Protein AF-A0A7S3YY48-F1 (afdb_monomer)

Structure (mmCIF, N/CA/C/O backbone):
data_AF-A0A7S3YY48-F1
#
_entry.id   AF-A0A7S3YY48-F1
#
loop_
_atom_site.group_PDB
_atom_site.id
_atom_site.type_symbol
_atom_site.label_atom_id
_atom_site.label_alt_id
_atom_site.label_comp_id
_atom_site.label_asym_id
_atom_site.label_entity_id
_atom_site.label_seq_id
_atom_site.pdbx_PDB_ins_code
_atom_site.Cartn_x
_atom_site.Cartn_y
_atom_site.Cartn_z
_atom_site.occupancy
_atom_site.B_iso_or_equiv
_atom_site.auth_seq_id
_atom_site.auth_comp_id
_atom_site.auth_asym_id
_atom_site.auth_atom_id
_atom_site.pdbx_PDB_model_num
ATOM 1 N N . PHE A 1 1 ? 18.423 -15.029 10.989 1.00 53.41 1 PHE A N 1
ATOM 2 C CA . PHE A 1 1 ? 18.807 -15.414 9.615 1.00 53.41 1 PHE A CA 1
ATOM 3 C C . PHE A 1 1 ? 17.590 -15.840 8.786 1.00 53.41 1 PHE A C 1
ATOM 5 O O . PHE A 1 1 ? 17.108 -14.996 8.045 1.00 53.41 1 PHE A O 1
ATOM 12 N N . LYS A 1 2 ? 17.040 -17.057 8.979 1.00 62.47 2 LYS A N 1
ATOM 13 C CA . LYS A 1 2 ? 15.952 -17.699 8.191 1.00 62.47 2 LYS A CA 1
ATOM 14 C C . LYS A 1 2 ? 14.968 -16.753 7.459 1.00 62.47 2 LYS A C 1
ATOM 16 O O . LYS A 1 2 ? 14.933 -16.768 6.236 1.00 62.47 2 LYS A O 1
ATOM 21 N N . TRP A 1 3 ? 14.243 -15.882 8.171 1.00 71.19 3 TRP A N 1
ATOM 22 C CA . TRP A 1 3 ? 13.215 -14.992 7.589 1.00 71.19 3 TRP A CA 1
ATOM 23 C C . TRP A 1 3 ? 13.701 -13.927 6.585 1.00 71.19 3 TRP A C 1
ATOM 25 O O . TRP A 1 3 ? 12.873 -13.307 5.932 1.00 71.19 3 TRP A O 1
ATOM 35 N N . ARG A 1 4 ? 15.014 -13.690 6.439 1.00 79.06 4 ARG A N 1
ATOM 36 C CA . ARG A 1 4 ? 15.551 -12.726 5.457 1.00 79.06 4 ARG A CA 1
ATOM 37 C C . ARG A 1 4 ? 15.715 -13.295 4.049 1.00 79.06 4 ARG A C 1
ATOM 39 O O . ARG A 1 4 ? 15.742 -12.521 3.099 1.00 79.06 4 ARG A O 1
ATOM 46 N N . LEU A 1 5 ? 15.876 -14.613 3.915 1.00 83.12 5 LEU A N 1
ATOM 47 C CA . LEU A 1 5 ? 16.338 -15.214 2.662 1.00 83.12 5 LEU A CA 1
ATOM 48 C C . LEU A 1 5 ? 15.294 -15.093 1.544 1.00 83.12 5 LEU A C 1
ATOM 50 O O . LEU A 1 5 ? 15.637 -14.666 0.451 1.00 83.12 5 LEU A O 1
ATOM 54 N N . VAL A 1 6 ? 14.025 -15.400 1.830 1.00 85.56 6 VAL A N 1
ATOM 55 C CA . VAL A 1 6 ? 12.948 -15.352 0.823 1.00 85.56 6 VAL A CA 1
ATOM 56 C C . VAL A 1 6 ? 12.703 -13.922 0.304 1.00 85.56 6 VAL A C 1
ATOM 58 O O . VAL A 1 6 ? 12.776 -13.744 -0.910 1.00 85.56 6 VAL A O 1
ATOM 61 N N . PRO A 1 7 ? 12.534 -12.880 1.152 1.00 86.06 7 PRO A N 1
ATOM 62 C CA . PRO A 1 7 ? 12.459 -11.494 0.675 1.00 86.06 7 PRO A CA 1
ATOM 63 C C . PRO A 1 7 ? 13.682 -11.034 -0.132 1.00 86.06 7 PRO A C 1
ATOM 65 O O . PRO A 1 7 ? 13.529 -10.280 -1.086 1.00 86.06 7 PRO A O 1
ATOM 68 N N . ALA A 1 8 ? 14.891 -11.483 0.227 1.00 88.62 8 ALA A N 1
ATOM 69 C CA . ALA A 1 8 ? 16.114 -11.097 -0.478 1.00 88.62 8 ALA A CA 1
ATOM 70 C C . ALA A 1 8 ? 16.270 -11.793 -1.842 1.00 88.62 8 ALA A C 1
ATOM 72 O O . ALA A 1 8 ? 16.696 -11.147 -2.796 1.00 88.62 8 ALA A O 1
ATOM 73 N N . LEU A 1 9 ? 15.903 -13.076 -1.951 1.00 92.06 9 LEU A N 1
ATOM 74 C CA . LEU A 1 9 ? 15.908 -13.820 -3.217 1.00 92.06 9 LEU A CA 1
ATOM 75 C C . LEU A 1 9 ? 14.813 -13.343 -4.178 1.00 92.06 9 LEU A C 1
ATOM 77 O O . LEU A 1 9 ? 15.025 -13.354 -5.386 1.00 92.06 9 LEU A O 1
ATOM 81 N N . TRP A 1 10 ? 13.673 -12.868 -3.663 1.00 94.50 10 TRP A N 1
ATOM 82 C CA . TRP A 1 10 ? 12.604 -12.344 -4.514 1.00 94.50 10 TRP A CA 1
ATOM 83 C C . TRP A 1 10 ? 13.041 -11.134 -5.357 1.00 94.50 10 TRP A C 1
ATOM 85 O O . TRP A 1 10 ? 12.549 -10.967 -6.469 1.00 94.50 10 TRP A O 1
ATOM 95 N N . VAL A 1 11 ? 13.994 -10.318 -4.884 1.00 94.94 11 VAL A N 1
ATOM 96 C CA . VAL A 1 11 ? 14.464 -9.127 -5.618 1.00 94.94 11 VAL A CA 1
ATOM 97 C C . VAL A 1 11 ? 15.038 -9.475 -7.001 1.00 94.94 11 VAL A C 1
ATOM 99 O O . VAL A 1 11 ? 14.460 -9.023 -7.990 1.00 94.94 11 VAL A O 1
ATOM 102 N N . PRO A 1 12 ? 16.106 -10.291 -7.140 1.00 96.38 12 PRO A N 1
ATOM 103 C CA . PRO A 1 12 ? 16.584 -10.703 -8.459 1.00 96.38 12 PRO A CA 1
ATOM 104 C C . PRO A 1 12 ? 15.552 -11.542 -9.227 1.00 96.38 12 PRO A C 1
ATOM 106 O O . PRO A 1 12 ? 15.467 -11.398 -10.443 1.00 96.38 12 PRO A O 1
ATOM 109 N N . THR A 1 13 ? 14.730 -12.363 -8.557 1.00 96.69 13 THR A N 1
ATOM 110 C CA . THR A 1 13 ? 13.674 -13.145 -9.226 1.00 96.69 13 THR A CA 1
ATOM 111 C C . THR A 1 13 ? 12.644 -12.255 -9.922 1.00 96.69 13 THR A C 1
ATOM 113 O O . THR A 1 13 ? 12.336 -12.491 -11.087 1.00 96.69 13 THR A O 1
ATOM 116 N N . GLN A 1 14 ? 12.142 -11.206 -9.266 1.00 96.75 14 GLN A N 1
ATOM 117 C CA . GLN A 1 14 ? 11.187 -10.287 -9.887 1.00 96.75 14 GLN A CA 1
ATOM 118 C C . GLN A 1 14 ? 11.821 -9.512 -11.042 1.00 96.75 14 GLN A C 1
ATOM 120 O O . GLN A 1 14 ? 11.212 -9.415 -12.102 1.00 96.75 14 GLN A O 1
ATOM 125 N N . TYR A 1 15 ? 13.049 -9.009 -10.879 1.00 97.44 15 TYR A N 1
ATOM 126 C CA . TYR A 1 15 ? 13.747 -8.328 -11.973 1.00 97.44 15 TYR A CA 1
ATOM 127 C C . TYR A 1 15 ? 13.987 -9.258 -13.173 1.00 97.44 15 TYR A C 1
ATOM 129 O O . TYR A 1 15 ? 13.792 -8.827 -14.306 1.00 97.44 15 TYR A O 1
ATOM 137 N N . ALA A 1 16 ? 14.315 -10.535 -12.949 1.00 97.88 16 ALA A N 1
ATOM 138 C CA . ALA A 1 16 ? 14.442 -11.525 -14.017 1.00 97.88 16 ALA A CA 1
ATOM 139 C C . ALA A 1 16 ? 13.104 -11.808 -14.727 1.00 97.88 16 ALA A C 1
ATOM 141 O O . ALA A 1 16 ? 13.073 -11.864 -15.954 1.00 97.88 16 ALA A O 1
ATOM 142 N N . ILE A 1 17 ? 11.994 -11.933 -13.987 1.00 97.75 17 ILE A N 1
ATOM 143 C CA . ILE A 1 17 ? 10.658 -12.149 -14.572 1.00 97.75 17 ILE A CA 1
ATOM 144 C C . ILE A 1 17 ? 10.207 -10.924 -15.378 1.00 97.75 17 ILE A C 1
ATOM 146 O O . ILE A 1 17 ? 9.768 -11.072 -16.517 1.00 97.75 17 ILE A O 1
ATOM 150 N N . CYS A 1 18 ? 10.342 -9.715 -14.824 1.00 97.75 18 CYS A N 1
ATOM 151 C CA . CYS A 1 18 ? 9.955 -8.487 -15.517 1.00 97.75 18 CYS A CA 1
ATOM 152 C C . CYS A 1 18 ? 10.840 -8.216 -16.743 1.00 97.75 18 CYS A C 1
ATOM 154 O O . CYS A 1 18 ? 10.318 -7.795 -17.773 1.00 97.75 18 CYS A O 1
ATOM 156 N N . TRP A 1 19 ? 12.143 -8.516 -16.677 1.00 98.12 19 TRP A N 1
ATOM 157 C CA . TRP A 1 19 ? 13.035 -8.422 -17.835 1.00 98.12 19 TRP A CA 1
ATOM 158 C C . TRP A 1 19 ? 12.707 -9.463 -18.910 1.00 98.12 19 TRP A C 1
ATOM 160 O O . TRP A 1 19 ? 12.608 -9.103 -20.078 1.00 98.12 19 TRP A O 1
ATOM 170 N N . TYR A 1 20 ? 12.462 -10.725 -18.541 1.00 98.31 20 TYR A N 1
ATOM 171 C CA . TYR A 1 20 ? 12.073 -11.761 -19.503 1.00 98.31 20 TYR A CA 1
ATOM 172 C C . TYR A 1 20 ? 10.742 -11.429 -20.193 1.00 98.31 20 TYR A C 1
ATOM 174 O O . TYR A 1 20 ? 10.621 -11.552 -21.410 1.00 98.31 20 TYR A O 1
ATOM 182 N N . ALA A 1 21 ? 9.758 -10.934 -19.440 1.00 97.94 21 ALA A N 1
ATOM 183 C CA . ALA A 1 21 ? 8.498 -10.480 -20.013 1.00 97.94 21 ALA A CA 1
ATOM 184 C C . ALA A 1 21 ? 8.677 -9.260 -20.930 1.00 97.94 21 ALA A C 1
ATOM 186 O O . ALA A 1 21 ? 8.092 -9.234 -22.010 1.00 97.94 21 ALA A O 1
ATOM 187 N N . ALA A 1 22 ? 9.522 -8.293 -20.554 1.00 97.94 22 ALA A N 1
ATOM 188 C CA . ALA A 1 22 ? 9.883 -7.171 -21.418 1.00 97.94 22 ALA A CA 1
ATOM 189 C C . ALA A 1 22 ? 10.599 -7.638 -22.696 1.00 97.94 22 ALA A C 1
ATOM 191 O O . ALA A 1 22 ? 10.339 -7.095 -23.767 1.00 97.94 22 ALA A O 1
ATOM 192 N N . TYR A 1 23 ? 11.466 -8.651 -22.608 1.00 98.19 23 TYR A N 1
ATOM 193 C CA . TYR A 1 23 ? 12.156 -9.253 -23.750 1.00 98.19 23 TYR A CA 1
ATOM 194 C C . TYR A 1 23 ? 11.165 -9.911 -24.716 1.00 98.19 23 TYR A C 1
ATOM 196 O O . TYR A 1 23 ? 11.178 -9.592 -25.904 1.00 98.19 23 TYR A O 1
ATOM 204 N N . VAL A 1 24 ? 10.242 -10.739 -24.214 1.00 97.25 24 VAL A N 1
ATOM 205 C CA . VAL A 1 24 ? 9.163 -11.337 -25.024 1.00 97.25 24 VAL A CA 1
ATOM 206 C C . VAL A 1 24 ? 8.289 -10.247 -25.654 1.00 97.25 24 VAL A C 1
ATOM 208 O O . VAL A 1 24 ? 8.023 -10.296 -26.853 1.00 97.25 24 VAL A O 1
ATOM 211 N N . TRP A 1 25 ? 7.904 -9.227 -24.882 1.00 96.31 25 TRP A N 1
ATOM 212 C CA . TRP A 1 25 ? 7.096 -8.089 -25.340 1.00 96.31 25 TRP A CA 1
ATOM 213 C C . TRP A 1 25 ? 7.804 -7.232 -26.405 1.00 96.31 25 TRP A C 1
ATOM 215 O O . TRP A 1 25 ? 7.138 -6.675 -27.269 1.00 96.31 25 TRP A O 1
ATOM 225 N N . SER A 1 26 ? 9.139 -7.147 -26.369 1.00 96.31 26 SER A N 1
ATOM 226 C CA . SER A 1 26 ? 9.942 -6.317 -27.286 1.00 96.31 26 SER A CA 1
ATOM 227 C C . SER A 1 26 ? 10.480 -7.064 -28.512 1.00 96.31 26 SER A C 1
ATOM 229 O O . SER A 1 26 ? 10.960 -6.412 -29.434 1.00 96.31 26 SER A O 1
ATOM 231 N N . THR A 1 27 ? 10.453 -8.403 -28.523 1.00 95.38 27 THR A N 1
ATOM 232 C CA . THR A 1 27 ? 11.031 -9.227 -29.610 1.00 95.38 27 THR A CA 1
ATOM 233 C C . THR A 1 27 ? 10.033 -10.152 -30.310 1.00 95.38 27 THR A C 1
ATOM 235 O O . THR A 1 27 ? 10.342 -10.678 -31.376 1.00 95.38 27 THR A O 1
ATOM 238 N N . SER A 1 28 ? 8.826 -10.346 -29.767 1.00 93.25 28 SER A N 1
ATOM 239 C CA . SER A 1 28 ? 7.790 -11.139 -30.441 1.00 93.25 28 SER A CA 1
ATOM 240 C C . SER A 1 28 ? 7.034 -10.285 -31.457 1.00 93.25 28 SER A C 1
ATOM 242 O O . SER A 1 28 ? 6.316 -9.372 -31.064 1.00 93.25 28 SER A O 1
ATOM 244 N N . GLU A 1 29 ? 7.132 -10.618 -32.744 1.00 89.56 29 GLU A N 1
ATOM 245 C CA . GLU A 1 29 ? 6.393 -9.948 -33.837 1.00 89.56 29 GLU A CA 1
ATOM 246 C C . GLU A 1 29 ? 5.021 -10.587 -34.134 1.00 89.56 29 GLU A C 1
ATOM 248 O O . GLU A 1 29 ? 4.198 -10.018 -34.844 1.00 89.56 29 GLU A O 1
ATOM 253 N N . HIS A 1 30 ? 4.768 -11.788 -33.602 1.00 92.56 30 HIS A N 1
ATOM 254 C CA . HIS A 1 30 ? 3.603 -12.623 -33.928 1.00 92.56 30 HIS A CA 1
ATOM 255 C C . HIS A 1 30 ? 2.443 -12.520 -32.919 1.00 92.56 30 HIS A C 1
ATOM 257 O O . HIS A 1 30 ? 1.410 -13.164 -33.109 1.00 92.56 30 HIS A O 1
ATOM 263 N N . LEU A 1 31 ? 2.618 -11.761 -31.832 1.00 94.69 31 LEU A N 1
ATOM 264 C CA . LEU A 1 31 ? 1.604 -11.602 -30.789 1.00 94.69 31 LEU A CA 1
ATOM 265 C C . LEU A 1 31 ? 0.532 -10.590 -31.204 1.00 94.69 31 LEU A C 1
ATOM 267 O O . LEU A 1 31 ? 0.788 -9.607 -31.898 1.00 94.69 31 LEU A O 1
ATOM 271 N N . LYS A 1 32 ? -0.693 -10.804 -30.731 1.00 96.38 32 LYS A N 1
ATOM 272 C CA . LYS A 1 32 ? -1.822 -9.887 -30.925 1.00 96.38 32 LYS A CA 1
ATOM 273 C C . LYS A 1 32 ? -1.886 -8.867 -29.792 1.00 96.38 32 LYS A C 1
ATOM 275 O O . LYS A 1 32 ? -1.419 -9.105 -28.681 1.00 96.38 32 LYS A O 1
ATOM 280 N N . THR A 1 33 ? -2.552 -7.736 -30.027 1.00 95.62 33 THR A N 1
ATOM 281 C CA . THR A 1 33 ? -2.663 -6.625 -29.059 1.00 95.62 33 THR A CA 1
ATOM 282 C C . THR A 1 33 ? -3.143 -7.064 -27.669 1.00 95.62 33 THR A C 1
ATOM 284 O O . THR A 1 33 ? -2.605 -6.600 -26.666 1.00 95.62 33 THR A O 1
ATOM 287 N N . TYR A 1 34 ? -4.104 -7.993 -27.587 1.00 96.75 34 TYR A N 1
ATOM 288 C CA . TYR A 1 34 ? -4.601 -8.503 -26.302 1.00 96.75 34 TYR A CA 1
ATOM 289 C C . TYR A 1 34 ? -3.572 -9.365 -25.545 1.00 96.75 34 TYR A C 1
ATOM 291 O O . TYR A 1 34 ? -3.646 -9.467 -24.324 1.00 96.75 34 TYR A O 1
ATOM 299 N N . GLU A 1 35 ? -2.589 -9.943 -26.237 1.00 96.88 35 GLU A N 1
ATOM 300 C CA . GLU A 1 35 ? -1.534 -10.786 -25.661 1.00 96.88 35 GLU A CA 1
ATOM 301 C C . GLU A 1 35 ? -0.437 -9.900 -25.056 1.00 96.88 35 GLU A C 1
ATOM 303 O O . GLU A 1 35 ? -0.075 -10.088 -23.897 1.00 96.88 35 GLU A O 1
ATOM 308 N N . TYR A 1 36 ? -0.020 -8.835 -25.756 1.00 96.88 36 TYR A N 1
ATOM 309 C CA . TYR A 1 36 ? 0.843 -7.789 -25.182 1.00 96.88 36 TYR A CA 1
ATOM 310 C C . TYR A 1 36 ? 0.214 -7.119 -23.948 1.00 96.88 36 TYR A C 1
ATOM 312 O O . TYR A 1 36 ? 0.901 -6.907 -22.946 1.00 96.88 36 TYR A O 1
ATOM 320 N N . VAL A 1 37 ? -1.090 -6.806 -23.994 1.00 97.62 37 VAL A N 1
ATOM 321 C CA . VAL A 1 37 ? -1.838 -6.279 -22.835 1.00 97.62 37 VAL A CA 1
ATOM 322 C C . VAL A 1 37 ? -1.890 -7.313 -21.708 1.00 97.62 37 VAL A C 1
ATOM 324 O O . VAL A 1 37 ? -1.656 -6.959 -20.555 1.00 97.62 37 VAL A O 1
ATOM 327 N N . GLY A 1 38 ? -2.119 -8.590 -22.029 1.00 97.88 38 GLY A N 1
ATOM 328 C CA . GLY A 1 38 ? -2.071 -9.694 -21.071 1.00 97.88 38 GLY A CA 1
ATOM 329 C C . GLY A 1 38 ? -0.733 -9.773 -20.333 1.00 97.88 38 GLY A C 1
ATOM 330 O O . GLY A 1 38 ? -0.725 -9.786 -19.106 1.00 97.88 38 GLY A O 1
ATOM 331 N N . ILE A 1 39 ? 0.396 -9.727 -21.052 1.00 97.75 39 ILE A N 1
ATOM 332 C CA . ILE A 1 39 ? 1.745 -9.746 -20.458 1.00 97.75 39 ILE A CA 1
ATOM 333 C C . ILE A 1 39 ? 1.941 -8.553 -19.505 1.00 97.75 39 ILE A C 1
ATOM 335 O O . ILE A 1 39 ? 2.354 -8.745 -18.360 1.00 97.75 39 ILE A O 1
ATOM 339 N N . VAL A 1 40 ? 1.601 -7.332 -19.940 1.00 98.12 40 VAL A N 1
ATOM 340 C CA . VAL A 1 40 ? 1.692 -6.111 -19.112 1.00 98.12 40 VAL A CA 1
ATOM 341 C C . VAL A 1 40 ? 0.852 -6.235 -17.837 1.00 98.12 40 VAL A C 1
ATOM 343 O O . VAL A 1 40 ? 1.344 -5.953 -16.742 1.00 98.12 40 VAL A O 1
ATOM 346 N N . VAL A 1 41 ? -0.400 -6.685 -17.957 1.00 98.00 41 VAL A N 1
ATOM 347 C CA . VAL A 1 41 ? -1.322 -6.820 -16.822 1.00 98.00 41 VAL A CA 1
ATOM 348 C C . VAL A 1 41 ? -0.869 -7.926 -15.867 1.00 98.00 41 VAL A C 1
ATOM 350 O O . VAL A 1 41 ? -0.829 -7.696 -14.661 1.00 98.00 41 VAL A O 1
ATOM 353 N N . SER A 1 42 ? -0.462 -9.097 -16.364 1.00 97.69 42 SER A N 1
ATOM 354 C CA . SER A 1 42 ? 0.027 -10.200 -15.527 1.00 97.69 42 SER A CA 1
ATOM 355 C C . SER A 1 42 ? 1.296 -9.835 -14.753 1.00 97.69 42 SER A C 1
ATOM 357 O O . SER A 1 42 ? 1.386 -10.121 -13.559 1.00 97.69 42 SER A O 1
ATOM 359 N N . VAL A 1 43 ? 2.263 -9.170 -15.394 1.00 98.00 43 VAL A N 1
ATOM 360 C CA . VAL A 1 43 ? 3.523 -8.760 -14.746 1.00 98.00 43 VAL A CA 1
ATOM 361 C C . VAL A 1 43 ? 3.311 -7.596 -13.784 1.00 98.00 43 VAL A C 1
ATOM 363 O O . VAL A 1 43 ? 3.916 -7.582 -12.710 1.00 98.00 43 VAL A O 1
ATOM 366 N N . GLY A 1 44 ? 2.411 -6.668 -14.112 1.00 97.94 44 GLY A N 1
ATOM 367 C CA . GLY A 1 44 ? 1.974 -5.622 -13.194 1.00 97.94 44 GLY A CA 1
ATOM 368 C C . GLY A 1 44 ? 1.300 -6.203 -11.948 1.00 97.94 44 GLY A C 1
ATOM 369 O O . GLY A 1 44 ? 1.700 -5.886 -10.830 1.00 97.94 44 GLY A O 1
ATOM 370 N N . ILE A 1 45 ? 0.347 -7.128 -12.114 1.00 96.25 45 ILE A N 1
ATOM 371 C CA . ILE A 1 45 ? -0.322 -7.811 -10.994 1.00 96.25 45 ILE A CA 1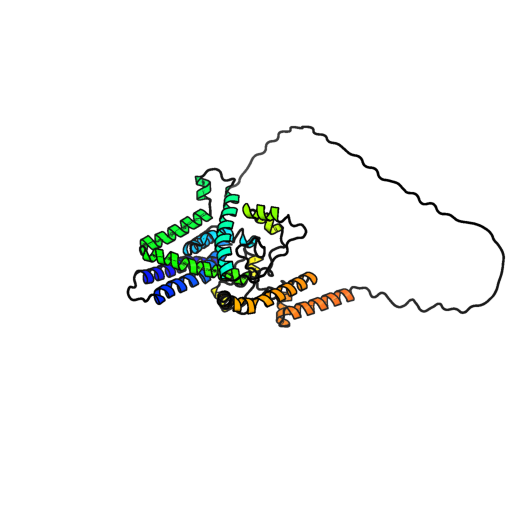
ATOM 372 C C . ILE A 1 45 ? 0.684 -8.582 -10.131 1.00 96.25 45 ILE A C 1
ATOM 374 O O . ILE A 1 45 ? 0.626 -8.471 -8.908 1.00 96.25 45 ILE A O 1
ATOM 378 N N . LEU A 1 46 ? 1.635 -9.306 -10.731 1.00 96.06 46 LEU A N 1
ATOM 379 C CA . LEU A 1 46 ? 2.704 -10.002 -10.003 1.00 96.06 46 LEU A CA 1
ATOM 380 C C . LEU A 1 46 ? 3.588 -9.025 -9.207 1.00 96.06 46 LEU A C 1
ATOM 382 O O . LEU A 1 46 ? 3.861 -9.233 -8.019 1.00 96.06 46 LEU A O 1
ATOM 386 N N . SER A 1 47 ? 4.013 -7.941 -9.858 1.00 96.62 47 SER A N 1
ATOM 387 C CA . SER A 1 47 ? 4.883 -6.918 -9.274 1.00 96.62 47 SER A CA 1
ATOM 388 C C . SER A 1 47 ? 4.198 -6.123 -8.167 1.00 96.62 47 SER A C 1
ATOM 390 O O . SER A 1 47 ? 4.864 -5.733 -7.213 1.00 96.62 47 SER A O 1
ATOM 392 N N . GLY A 1 48 ? 2.881 -5.932 -8.243 1.00 94.38 48 GLY A N 1
ATOM 393 C CA . GLY A 1 48 ? 2.070 -5.387 -7.158 1.00 94.38 48 GLY A CA 1
ATOM 394 C C . GLY A 1 48 ? 1.852 -6.402 -6.034 1.00 94.38 48 GLY A C 1
ATOM 395 O O . GLY A 1 48 ? 2.368 -6.239 -4.931 1.00 94.38 48 GLY A O 1
ATOM 396 N N . ALA A 1 49 ? 1.123 -7.483 -6.318 1.00 90.25 49 ALA A N 1
ATOM 397 C CA . ALA A 1 49 ? 0.622 -8.425 -5.314 1.00 90.25 49 ALA A CA 1
ATOM 398 C C . ALA A 1 49 ? 1.709 -9.231 -4.579 1.00 90.25 49 ALA A C 1
ATOM 400 O O . ALA A 1 49 ? 1.467 -9.689 -3.463 1.00 90.25 49 ALA A O 1
ATOM 401 N N . ILE A 1 50 ? 2.895 -9.413 -5.168 1.00 91.31 50 ILE A N 1
ATOM 402 C CA . ILE A 1 50 ? 4.039 -10.030 -4.476 1.00 91.31 50 ILE A CA 1
ATOM 403 C C . ILE A 1 50 ? 5.175 -9.020 -4.314 1.00 91.31 50 ILE A C 1
ATOM 405 O O . ILE A 1 50 ? 5.687 -8.860 -3.209 1.00 91.31 50 ILE A O 1
ATOM 409 N N . GLY A 1 51 ? 5.543 -8.296 -5.372 1.00 94.38 51 GLY A N 1
ATOM 410 C CA . GLY A 1 51 ? 6.693 -7.389 -5.341 1.00 94.38 51 GLY A CA 1
ATOM 411 C C . GLY A 1 51 ? 6.574 -6.232 -4.354 1.00 94.38 51 GLY A C 1
ATOM 412 O O . GLY A 1 51 ? 7.457 -6.054 -3.510 1.00 94.38 51 GLY A O 1
ATOM 413 N N . ILE A 1 52 ? 5.471 -5.482 -4.399 1.00 95.56 52 ILE A N 1
ATOM 414 C CA . ILE A 1 52 ? 5.223 -4.407 -3.432 1.00 95.56 52 ILE A CA 1
ATOM 415 C C . ILE A 1 52 ? 5.046 -4.990 -2.027 1.00 95.56 52 ILE A C 1
ATOM 417 O O . ILE A 1 52 ? 5.577 -4.414 -1.089 1.00 95.56 52 ILE A O 1
ATOM 421 N N . ASN A 1 53 ? 4.433 -6.165 -1.863 1.00 92.12 53 ASN A N 1
ATOM 422 C CA . ASN A 1 53 ? 4.285 -6.804 -0.546 1.00 92.12 53 ASN A CA 1
ATOM 423 C C . ASN A 1 53 ? 5.634 -7.242 0.063 1.00 92.12 53 ASN A C 1
ATOM 425 O O . ASN A 1 53 ? 5.870 -7.074 1.261 1.00 92.12 53 ASN A O 1
ATOM 429 N N . VAL A 1 54 ? 6.570 -7.744 -0.749 1.00 93.50 54 VAL A N 1
ATOM 430 C CA . VAL A 1 54 ? 7.949 -8.022 -0.312 1.00 93.50 54 VAL A CA 1
ATOM 431 C C . VAL A 1 54 ? 8.680 -6.718 0.022 1.00 93.50 54 VAL A C 1
ATOM 433 O O . VAL A 1 54 ? 9.356 -6.637 1.051 1.00 93.50 54 VAL A O 1
ATOM 436 N N . ALA A 1 55 ? 8.516 -5.676 -0.797 1.00 95.69 55 ALA A N 1
ATOM 437 C CA . ALA A 1 55 ? 9.075 -4.359 -0.515 1.00 95.69 55 ALA A CA 1
ATOM 438 C C . ALA A 1 55 ? 8.513 -3.753 0.779 1.00 95.69 55 ALA A C 1
ATOM 440 O O . ALA A 1 55 ? 9.271 -3.187 1.565 1.00 95.69 55 ALA A O 1
ATOM 441 N N . HIS A 1 56 ? 7.214 -3.923 1.024 1.00 94.62 56 HIS A N 1
ATOM 442 C CA . HIS A 1 56 ? 6.483 -3.501 2.214 1.00 94.62 56 HIS A CA 1
ATOM 443 C C . HIS A 1 56 ? 7.041 -4.199 3.458 1.00 94.62 56 HIS A C 1
ATOM 445 O O . HIS A 1 56 ? 7.387 -3.501 4.415 1.00 94.62 56 HIS A O 1
ATOM 451 N N . GLU A 1 57 ? 7.291 -5.523 3.438 1.00 91.62 57 GLU A N 1
ATOM 452 C CA . GLU A 1 57 ? 8.015 -6.149 4.557 1.00 91.62 57 GLU A CA 1
ATOM 453 C C . GLU A 1 57 ? 9.374 -5.458 4.745 1.00 91.62 57 GLU A C 1
ATOM 455 O O . GLU A 1 57 ? 9.699 -5.032 5.857 1.00 91.62 57 GLU A O 1
ATOM 460 N N . LEU A 1 58 ? 10.159 -5.342 3.675 1.00 93.69 58 LEU A N 1
ATOM 461 C CA . LEU A 1 58 ? 11.549 -4.890 3.702 1.00 93.69 58 LEU A CA 1
ATOM 462 C C . LEU A 1 58 ? 11.732 -3.441 4.197 1.00 93.69 58 LEU A C 1
ATOM 464 O O . LEU A 1 58 ? 12.646 -3.188 4.989 1.00 93.69 58 LEU A O 1
ATOM 468 N N . VAL A 1 59 ? 10.865 -2.495 3.810 1.00 94.62 59 VAL A N 1
ATOM 469 C CA . VAL A 1 59 ? 10.992 -1.080 4.221 1.00 94.62 59 VAL A CA 1
ATOM 470 C C . VAL A 1 59 ? 10.745 -0.865 5.720 1.00 94.62 59 VAL A C 1
ATOM 472 O O . VAL A 1 59 ? 11.370 0.011 6.316 1.00 94.62 59 VAL A O 1
ATOM 475 N N . HIS A 1 60 ? 9.928 -1.703 6.368 1.00 92.56 60 HIS A N 1
ATOM 476 C CA . HIS A 1 60 ? 9.684 -1.639 7.819 1.00 92.56 60 HIS A CA 1
ATOM 477 C C . HIS A 1 60 ? 10.833 -2.182 8.689 1.00 92.56 60 HIS A C 1
ATOM 479 O O . HIS A 1 60 ? 10.709 -2.212 9.916 1.00 92.56 60 HIS A O 1
ATOM 485 N N . LYS A 1 61 ? 11.940 -2.669 8.112 1.00 90.69 61 LYS A N 1
ATOM 486 C CA . LYS A 1 61 ? 13.015 -3.316 8.885 1.00 90.69 61 LYS A CA 1
ATOM 487 C C . LYS A 1 61 ? 14.120 -2.335 9.269 1.00 90.69 61 LYS A C 1
ATOM 489 O O . LYS A 1 61 ? 14.489 -1.438 8.523 1.00 90.69 61 LYS A O 1
ATOM 494 N N . THR A 1 62 ? 14.692 -2.516 10.458 1.00 87.12 62 THR A N 1
ATOM 495 C CA . THR A 1 62 ? 15.741 -1.631 10.997 1.00 87.12 62 THR A CA 1
ATOM 496 C C . THR A 1 62 ? 17.032 -1.668 10.176 1.00 87.12 62 THR A C 1
ATOM 498 O O . THR A 1 62 ? 17.734 -0.662 10.082 1.00 87.12 62 THR A O 1
ATOM 501 N N . SER A 1 63 ? 17.333 -2.795 9.523 1.00 91.56 63 SER A N 1
ATOM 502 C CA . SER A 1 63 ? 18.500 -2.939 8.649 1.00 91.56 63 SER A CA 1
ATOM 503 C C . SER A 1 63 ? 18.451 -1.969 7.463 1.00 91.56 63 SER A C 1
ATOM 505 O O . SER A 1 63 ? 17.429 -1.834 6.793 1.00 91.56 63 SER A O 1
ATOM 507 N N . SER A 1 64 ? 19.573 -1.304 7.191 1.00 91.12 64 SER A N 1
ATOM 508 C CA . SER A 1 64 ? 19.775 -0.490 5.986 1.00 91.12 64 SER A CA 1
ATOM 509 C C . SER A 1 64 ? 19.704 -1.330 4.709 1.00 91.12 64 SER A C 1
ATOM 511 O O . SER A 1 64 ? 19.083 -0.901 3.743 1.00 91.12 64 SER A O 1
ATOM 513 N N . TRP A 1 65 ? 20.271 -2.541 4.723 1.00 92.50 65 TRP A N 1
ATOM 514 C CA . TRP A 1 65 ? 20.260 -3.467 3.586 1.00 92.50 65 TRP A CA 1
ATOM 515 C C . TRP A 1 65 ? 18.846 -3.925 3.212 1.00 92.50 65 TRP A C 1
ATOM 517 O O . TRP A 1 65 ? 18.466 -3.846 2.048 1.00 92.50 65 TRP A O 1
ATOM 527 N N . GLU A 1 66 ? 18.029 -4.325 4.193 1.00 93.69 66 GLU A N 1
ATOM 528 C CA . GLU A 1 66 ? 16.629 -4.692 3.925 1.00 93.69 66 GLU A CA 1
ATOM 529 C C . GLU A 1 66 ? 15.854 -3.499 3.342 1.00 93.69 66 GLU A C 1
ATOM 531 O O . GLU A 1 66 ? 15.214 -3.630 2.302 1.00 93.69 66 GLU A O 1
ATOM 536 N N . ARG A 1 67 ? 16.003 -2.299 3.920 1.00 93.88 67 ARG A N 1
ATOM 537 C CA . ARG A 1 67 ? 15.364 -1.079 3.397 1.00 93.88 67 ARG A CA 1
ATOM 538 C C . ARG A 1 67 ? 15.846 -0.678 2.002 1.00 93.88 67 ARG A C 1
ATOM 540 O O . ARG A 1 67 ? 15.055 -0.136 1.233 1.00 93.88 67 ARG A O 1
ATOM 547 N N . PHE A 1 68 ? 17.107 -0.942 1.663 1.00 93.94 68 PHE A N 1
ATOM 548 C CA . PHE A 1 68 ? 17.637 -0.740 0.315 1.00 93.94 68 PHE A CA 1
ATOM 549 C C . PHE A 1 68 ? 16.981 -1.699 -0.685 1.00 93.94 68 PHE A C 1
ATOM 551 O O . PHE A 1 68 ? 16.449 -1.241 -1.692 1.00 93.94 68 PHE A O 1
ATOM 558 N N . LEU A 1 69 ? 16.913 -2.997 -0.372 1.00 95.69 69 LEU A N 1
ATOM 559 C CA . LEU A 1 69 ? 16.235 -3.990 -1.214 1.00 95.69 69 LEU A CA 1
ATOM 560 C C . LEU A 1 69 ? 14.750 -3.651 -1.446 1.00 95.69 69 LEU A C 1
ATOM 562 O O . LEU A 1 69 ? 14.271 -3.739 -2.575 1.00 95.69 69 LEU A O 1
ATOM 566 N N . GLY A 1 70 ? 14.039 -3.176 -0.416 1.00 96.31 70 GLY A N 1
ATOM 567 C CA . GLY A 1 70 ? 12.659 -2.695 -0.566 1.00 96.31 70 GLY A CA 1
ATOM 568 C C . GLY A 1 70 ? 12.535 -1.479 -1.497 1.00 96.31 70 GLY A C 1
ATOM 569 O O . GLY A 1 70 ? 11.625 -1.416 -2.320 1.00 96.31 70 GLY A O 1
ATOM 570 N N . ARG A 1 71 ? 13.486 -0.535 -1.440 1.00 96.31 71 ARG A N 1
ATOM 571 C CA . ARG A 1 71 ? 13.543 0.614 -2.368 1.00 96.31 71 ARG A CA 1
ATOM 572 C C . ARG A 1 71 ? 13.862 0.199 -3.805 1.00 96.31 71 ARG A C 1
ATOM 574 O O . ARG A 1 71 ? 13.290 0.774 -4.724 1.00 96.31 71 ARG A O 1
ATOM 581 N N . VAL A 1 72 ? 14.724 -0.801 -3.998 1.00 96.50 72 VAL A N 1
ATOM 582 C CA . VAL A 1 72 ? 15.041 -1.368 -5.321 1.00 96.50 72 VAL A CA 1
ATOM 583 C C . VAL A 1 72 ? 13.815 -2.046 -5.939 1.00 96.50 72 VAL A C 1
ATOM 585 O O . VAL A 1 72 ? 13.542 -1.835 -7.118 1.00 96.50 72 VAL A O 1
ATOM 588 N N . LEU A 1 73 ? 13.023 -2.792 -5.163 1.00 97.38 73 LEU A N 1
ATOM 589 C CA . LEU A 1 73 ? 11.751 -3.346 -5.646 1.00 97.38 73 LEU A CA 1
ATOM 590 C C . LEU A 1 73 ? 10.755 -2.252 -6.059 1.00 97.38 73 LEU A C 1
ATOM 592 O O . LEU A 1 73 ? 10.185 -2.325 -7.144 1.00 97.38 73 LEU A O 1
ATOM 596 N N . LEU A 1 74 ? 10.584 -1.208 -5.242 1.00 98.12 74 LEU A N 1
ATOM 597 C CA . LEU A 1 74 ? 9.645 -0.120 -5.546 1.00 98.12 74 LEU A CA 1
ATOM 598 C C . LEU A 1 74 ? 10.087 0.764 -6.726 1.00 98.12 74 LEU A C 1
ATOM 600 O O . LEU A 1 74 ? 9.236 1.328 -7.414 1.00 98.12 74 LEU A O 1
ATOM 604 N N . ALA A 1 75 ? 11.391 0.856 -7.002 1.00 98.06 75 ALA A N 1
ATOM 605 C CA . ALA A 1 75 ? 11.908 1.468 -8.228 1.00 98.06 75 ALA A CA 1
ATOM 606 C C . ALA A 1 75 ? 11.496 0.679 -9.488 1.00 98.06 75 ALA A C 1
ATOM 608 O O . ALA A 1 75 ? 11.196 1.278 -10.518 1.00 98.06 75 ALA A O 1
ATOM 609 N N . GLY A 1 76 ? 11.375 -0.651 -9.376 1.00 97.69 76 GLY A N 1
ATOM 610 C CA . GLY A 1 76 ? 10.868 -1.546 -10.426 1.00 97.69 76 GLY A CA 1
ATOM 611 C C . GLY A 1 76 ? 9.395 -1.334 -10.806 1.00 97.69 76 GLY A C 1
ATOM 612 O O . GLY A 1 76 ? 8.939 -1.874 -11.812 1.00 97.69 76 GLY A O 1
ATOM 613 N N . VAL A 1 77 ? 8.657 -0.532 -10.032 1.00 97.81 77 VAL A N 1
ATOM 614 C CA . VAL A 1 77 ? 7.238 -0.193 -10.251 1.00 97.81 77 VAL A CA 1
ATOM 615 C C . VAL A 1 77 ? 6.969 1.319 -10.168 1.00 97.81 77 VAL A C 1
ATOM 617 O O . VAL A 1 77 ? 5.830 1.733 -9.977 1.00 97.81 77 VAL A O 1
ATOM 620 N N . TRP A 1 78 ? 8.011 2.156 -10.284 1.00 97.50 78 TRP A N 1
ATOM 621 C CA . TRP A 1 78 ? 7.936 3.631 -10.227 1.00 97.50 78 TRP A CA 1
ATOM 622 C C . TRP A 1 78 ? 7.276 4.210 -8.944 1.00 97.50 78 TRP A C 1
ATOM 624 O O . TRP A 1 78 ? 6.891 5.377 -8.888 1.00 97.50 78 TRP A O 1
ATOM 634 N N . TYR A 1 79 ? 7.177 3.426 -7.863 1.00 97.38 79 TYR A N 1
ATOM 635 C CA . TYR A 1 79 ? 6.438 3.792 -6.640 1.00 97.38 79 TYR A CA 1
ATOM 636 C C . TYR A 1 79 ? 7.337 3.984 -5.406 1.00 97.38 79 TYR A C 1
ATOM 638 O O . TYR A 1 79 ? 6.888 3.951 -4.265 1.00 97.38 79 TYR A O 1
ATOM 646 N N . GLY A 1 80 ? 8.638 4.221 -5.607 1.00 96.94 80 GLY A N 1
ATOM 647 C CA . GLY A 1 80 ? 9.622 4.321 -4.517 1.00 96.94 80 GLY A CA 1
ATOM 648 C C . GLY A 1 80 ? 9.400 5.453 -3.502 1.00 96.94 80 GLY A C 1
ATOM 649 O O . GLY A 1 80 ? 9.921 5.369 -2.390 1.00 96.94 80 GLY A O 1
ATOM 650 N N . HIS A 1 81 ? 8.607 6.475 -3.832 1.00 96.25 81 HIS A N 1
ATOM 651 C CA . HIS A 1 81 ? 8.246 7.552 -2.903 1.00 96.25 81 HIS A CA 1
ATOM 652 C C . HIS A 1 81 ? 7.360 7.052 -1.747 1.00 96.25 81 HIS A C 1
ATOM 654 O O . HIS A 1 81 ? 7.506 7.514 -0.612 1.00 96.25 81 HIS A O 1
ATOM 660 N N . TRP A 1 82 ? 6.510 6.052 -2.012 1.00 96.88 82 TRP A N 1
ATOM 661 C CA . TRP A 1 82 ? 5.626 5.428 -1.028 1.00 96.88 82 TRP A CA 1
ATOM 662 C C . TRP A 1 82 ? 6.405 4.795 0.133 1.00 96.88 82 TRP A C 1
ATOM 664 O O . TRP A 1 82 ? 5.944 4.838 1.265 1.00 96.88 82 TRP A O 1
ATOM 674 N N . ALA A 1 83 ? 7.647 4.335 -0.077 1.00 95.31 83 ALA A N 1
ATOM 675 C CA . ALA A 1 83 ? 8.505 3.857 1.016 1.00 95.31 83 ALA A CA 1
ATOM 676 C C . ALA A 1 83 ? 8.768 4.915 2.105 1.00 95.31 83 ALA A C 1
ATOM 678 O O . ALA A 1 83 ? 9.049 4.566 3.250 1.00 95.31 83 ALA A O 1
ATOM 679 N N . ASN A 1 84 ? 8.753 6.200 1.744 1.00 93.38 84 ASN A N 1
ATOM 680 C CA . ASN A 1 84 ? 8.955 7.313 2.671 1.00 93.38 84 ASN A CA 1
ATOM 681 C C . ASN A 1 84 ? 7.627 7.782 3.276 1.00 93.38 84 ASN A C 1
ATOM 683 O O . ASN A 1 84 ? 7.594 8.116 4.459 1.00 93.38 84 ASN A O 1
ATOM 687 N N . GLU A 1 85 ? 6.566 7.787 2.466 1.00 96.44 85 GLU A N 1
ATOM 688 C CA . GLU A 1 85 ? 5.194 8.067 2.893 1.00 96.44 85 GLU A CA 1
ATOM 689 C C . GLU A 1 85 ? 4.763 7.042 3.950 1.00 96.44 85 GLU A C 1
ATOM 691 O O . GLU A 1 85 ? 4.629 7.385 5.120 1.00 96.44 85 GLU A O 1
ATOM 696 N N . HIS A 1 86 ? 4.704 5.761 3.586 1.00 96.00 86 HIS A N 1
ATOM 697 C CA . HIS A 1 86 ? 4.105 4.694 4.383 1.00 96.00 86 HIS A CA 1
ATOM 698 C C . HIS A 1 86 ? 4.666 4.609 5.804 1.00 96.00 86 HIS A C 1
ATOM 700 O O . HIS A 1 86 ? 3.923 4.531 6.779 1.00 96.00 86 HIS A O 1
ATOM 706 N N . LEU A 1 87 ? 5.996 4.695 5.931 1.00 91.81 87 LEU A N 1
ATOM 707 C CA . LEU A 1 87 ? 6.721 4.578 7.202 1.00 91.81 87 LEU A CA 1
ATOM 708 C C . LEU A 1 87 ? 6.472 5.726 8.191 1.00 91.81 87 LEU A C 1
ATOM 710 O O . LEU A 1 87 ? 6.696 5.550 9.391 1.00 91.81 87 LEU A O 1
ATOM 714 N N . TYR A 1 88 ? 6.107 6.915 7.709 1.00 92.19 88 TYR A N 1
ATOM 715 C CA . TYR A 1 88 ? 6.147 8.149 8.507 1.00 92.19 88 TYR A CA 1
ATOM 716 C C . TYR A 1 88 ? 4.901 9.049 8.342 1.00 92.19 88 TYR A C 1
ATOM 718 O O . TYR A 1 88 ? 4.743 9.999 9.118 1.00 92.19 88 TYR A O 1
ATOM 726 N N . GLY A 1 89 ? 4.056 8.755 7.354 1.00 95.69 89 GLY A N 1
ATOM 727 C CA . GLY A 1 89 ? 2.794 9.384 6.963 1.00 95.69 89 GLY A CA 1
ATOM 728 C C . GLY A 1 89 ? 1.640 8.426 7.226 1.00 95.69 89 GLY A C 1
ATOM 729 O O . GLY A 1 89 ? 1.147 8.425 8.354 1.00 95.69 89 GLY A O 1
ATOM 730 N N . HIS A 1 90 ? 1.257 7.576 6.266 1.00 96.62 90 HIS A N 1
ATOM 731 C CA . HIS A 1 90 ? 0.135 6.639 6.422 1.00 96.62 90 HIS A CA 1
ATOM 732 C C . HIS A 1 90 ? 0.151 5.851 7.748 1.00 96.62 90 HIS A C 1
ATOM 734 O O . HIS A 1 90 ? -0.827 5.923 8.482 1.00 96.62 90 HIS A O 1
ATOM 740 N N . HIS A 1 91 ? 1.252 5.218 8.188 1.00 94.75 91 HIS A N 1
ATOM 741 C CA . HIS A 1 91 ? 1.261 4.505 9.491 1.00 94.75 91 HIS A CA 1
ATOM 742 C C . HIS A 1 91 ? 0.966 5.379 10.730 1.00 94.75 91 HIS A C 1
ATOM 744 O O . HIS A 1 91 ? 0.628 4.843 11.782 1.00 94.75 91 HIS A O 1
ATOM 750 N N . ARG A 1 92 ? 1.065 6.711 10.623 1.00 94.69 92 ARG A N 1
ATOM 751 C CA . ARG A 1 92 ? 0.644 7.676 11.659 1.00 94.69 92 ARG A CA 1
ATOM 752 C C . ARG A 1 92 ? -0.739 8.274 11.418 1.00 94.69 92 ARG A C 1
ATOM 754 O O . ARG A 1 92 ? -1.391 8.693 12.370 1.00 94.69 92 ARG A O 1
ATOM 761 N N . LEU A 1 93 ? -1.157 8.386 10.161 1.00 96.81 93 LEU A N 1
ATOM 762 C CA . LEU A 1 93 ? -2.381 9.077 9.750 1.00 96.81 93 LEU A CA 1
ATOM 763 C C . LEU A 1 93 ? -3.535 8.122 9.417 1.00 96.81 93 LEU A C 1
ATOM 765 O O . LEU A 1 93 ? -4.663 8.590 9.290 1.00 96.81 93 LEU A O 1
ATOM 769 N N . VAL A 1 94 ? -3.278 6.818 9.308 1.00 97.00 94 VAL A N 1
ATOM 770 C CA . VAL A 1 94 ? -4.253 5.765 8.999 1.00 97.00 94 VAL A CA 1
ATOM 771 C C . VAL A 1 94 ? -5.518 5.914 9.837 1.00 97.00 94 VAL A C 1
ATOM 773 O O . VAL A 1 94 ? -5.452 6.223 11.030 1.00 97.00 94 VAL A O 1
ATOM 776 N N . SER A 1 95 ? -6.672 5.735 9.196 1.00 96.00 95 SER A N 1
ATOM 777 C CA . SER A 1 95 ? -8.004 5.980 9.748 1.00 96.00 95 SER A CA 1
ATOM 778 C C . SER A 1 95 ? -8.251 7.423 10.227 1.00 96.00 95 SER A C 1
ATOM 780 O O . SER A 1 95 ? -9.160 7.656 11.019 1.00 96.00 95 SER A O 1
ATOM 782 N N . THR A 1 96 ? -7.511 8.426 9.740 1.00 96.56 96 THR A N 1
ATOM 783 C CA . THR A 1 96 ? -7.824 9.857 9.954 1.00 96.56 96 THR A CA 1
ATOM 784 C C . THR A 1 96 ? -8.183 10.562 8.636 1.00 96.56 96 THR A C 1
ATOM 786 O O . THR A 1 96 ? -7.798 10.097 7.563 1.00 96.56 96 THR A O 1
ATOM 789 N N . PRO A 1 97 ? -8.871 11.724 8.668 1.00 95.75 97 PRO A N 1
ATOM 790 C CA . PRO A 1 97 ? -9.178 12.508 7.464 1.00 95.75 97 PRO A CA 1
ATOM 791 C C . PRO A 1 97 ? -7.953 13.028 6.692 1.00 95.75 97 PRO A C 1
ATOM 793 O O . PRO A 1 97 ? -8.115 13.495 5.564 1.00 95.75 97 PRO A O 1
ATOM 796 N N . TYR A 1 98 ? -6.763 12.977 7.303 1.00 96.94 98 TYR A N 1
ATOM 797 C CA . TYR A 1 98 ? -5.504 13.491 6.763 1.00 96.94 98 TYR A CA 1
ATOM 798 C C . TYR A 1 98 ? -4.689 12.448 5.987 1.00 96.94 98 TYR A C 1
ATOM 800 O O . TYR A 1 98 ? -3.692 12.811 5.375 1.00 96.94 98 TYR A O 1
ATOM 808 N N . ASP A 1 99 ? -5.089 11.175 5.993 1.00 97.75 99 ASP A N 1
ATOM 809 C CA . ASP A 1 99 ? -4.401 10.121 5.247 1.00 97.75 99 ASP A CA 1
ATOM 810 C C . ASP A 1 99 ? -4.921 9.997 3.799 1.00 97.75 99 ASP A C 1
ATOM 812 O O . ASP A 1 99 ? -6.112 9.725 3.586 1.00 97.75 99 ASP A O 1
ATOM 816 N N . PRO A 1 100 ? -4.051 10.140 2.780 1.00 97.19 100 PRO A N 1
ATOM 817 C CA . PRO A 1 100 ? -4.390 9.828 1.395 1.00 97.19 100 PRO A CA 1
ATOM 818 C C . PRO A 1 100 ? -4.907 8.394 1.208 1.00 97.19 100 PRO A C 1
ATOM 820 O O . PRO A 1 100 ? -5.883 8.207 0.481 1.00 97.19 100 PRO A O 1
ATOM 823 N N . ALA A 1 101 ? -4.316 7.417 1.904 1.00 97.12 101 ALA A N 1
ATOM 824 C CA . ALA A 1 101 ? -4.561 5.988 1.708 1.00 97.12 101 ALA A CA 1
ATOM 825 C C . ALA A 1 101 ? -5.705 5.405 2.572 1.00 97.12 101 ALA A C 1
ATOM 827 O O . ALA A 1 101 ? -6.090 4.251 2.392 1.00 97.12 101 ALA A O 1
ATOM 828 N N . THR A 1 102 ? -6.337 6.206 3.437 1.00 97.38 102 THR A N 1
ATOM 829 C CA . THR A 1 102 ? -7.570 5.828 4.150 1.00 97.38 102 THR A CA 1
ATOM 830 C C . THR A 1 102 ? -8.776 6.086 3.255 1.00 97.38 102 THR A C 1
ATOM 832 O O . THR A 1 102 ? -9.097 7.237 2.949 1.00 97.38 102 THR A O 1
ATOM 835 N N . SER A 1 103 ? -9.455 5.027 2.821 1.00 97.31 103 SER A N 1
ATOM 836 C CA . SER A 1 103 ? -10.615 5.066 1.923 1.00 97.31 103 SER A CA 1
ATOM 837 C C . SER A 1 103 ? -11.920 5.399 2.653 1.00 97.31 103 SER A C 1
ATOM 839 O O . SER A 1 103 ? -12.244 4.848 3.706 1.00 97.31 103 SER A O 1
ATOM 841 N N . LYS A 1 104 ? -12.706 6.329 2.097 1.00 97.19 104 LYS A N 1
ATOM 842 C CA . LYS A 1 104 ? -13.886 6.872 2.789 1.00 97.19 104 LYS A CA 1
ATOM 843 C C . LYS A 1 104 ? -15.133 6.021 2.536 1.00 97.19 104 LYS A C 1
ATOM 845 O O . LYS A 1 104 ? -15.324 5.490 1.446 1.00 97.19 104 LYS A O 1
ATOM 850 N N . LEU A 1 105 ? -16.034 5.953 3.519 1.00 97.62 105 LEU A N 1
ATOM 851 C CA . LEU A 1 105 ? -17.351 5.329 3.344 1.00 97.62 105 LEU A CA 1
ATOM 852 C C . LEU A 1 105 ? -18.108 6.009 2.185 1.00 97.62 105 LEU A C 1
ATOM 854 O O . LEU A 1 105 ? -18.300 7.224 2.199 1.00 97.62 105 LEU A O 1
ATOM 858 N N . GLY A 1 106 ? -18.511 5.229 1.179 1.00 97.50 106 GLY A N 1
ATOM 859 C CA . GLY A 1 106 ? -19.169 5.711 -0.043 1.00 97.50 106 GLY A CA 1
ATOM 860 C C . GLY A 1 106 ? -18.234 6.312 -1.105 1.00 97.50 106 GLY A C 1
ATOM 861 O O . GLY A 1 106 ? -18.705 6.766 -2.146 1.00 97.50 106 GLY A O 1
ATOM 862 N N . GLU A 1 107 ? -16.916 6.327 -0.892 1.00 98.06 107 GLU A N 1
ATOM 863 C CA . GLU A 1 107 ? -15.941 6.719 -1.916 1.00 98.06 107 GLU A CA 1
ATOM 864 C C . GLU A 1 107 ? -15.643 5.529 -2.835 1.00 98.06 107 GLU A C 1
ATOM 866 O O . GLU A 1 107 ? -15.307 4.441 -2.371 1.00 98.06 107 GLU A O 1
ATOM 871 N N . SER A 1 108 ? -15.769 5.716 -4.151 1.00 98.50 108 SER A N 1
ATOM 872 C CA . SER A 1 108 ? -15.444 4.677 -5.133 1.00 98.50 108 SER A CA 1
ATOM 873 C C . SER A 1 108 ? -13.932 4.492 -5.264 1.00 98.50 108 SER A C 1
ATOM 875 O O . SER A 1 108 ? -13.176 5.456 -5.115 1.00 98.50 108 SER A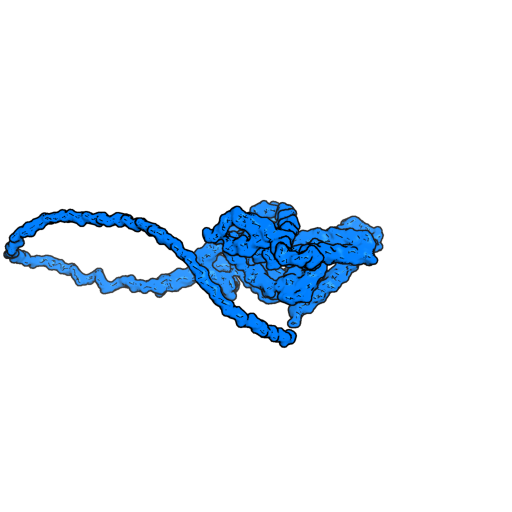 O 1
ATOM 877 N N . PHE A 1 109 ? -13.494 3.279 -5.620 1.00 98.44 109 PHE A N 1
ATOM 878 C CA . PHE A 1 109 ? -12.075 2.974 -5.821 1.00 98.44 109 PHE A CA 1
ATOM 879 C C . PHE A 1 109 ? -11.375 3.979 -6.751 1.00 98.44 109 PHE A C 1
ATOM 881 O O . PHE A 1 109 ? -10.297 4.451 -6.426 1.00 98.44 109 PHE A O 1
ATOM 888 N N . TYR A 1 110 ? -12.006 4.401 -7.850 1.00 98.44 110 TYR A N 1
ATOM 889 C CA . TYR A 1 110 ? -11.418 5.375 -8.782 1.00 98.44 110 TYR A CA 1
ATOM 890 C C . TYR A 1 110 ? -11.194 6.767 -8.163 1.00 98.44 110 TYR A C 1
ATOM 892 O O . TYR A 1 110 ? -10.166 7.400 -8.410 1.00 98.44 110 TYR A O 1
ATOM 900 N N . ARG A 1 111 ? -12.132 7.243 -7.328 1.00 98.44 111 ARG A N 1
ATOM 901 C CA . ARG A 1 111 ? -11.993 8.524 -6.613 1.00 98.44 111 ARG A CA 1
ATOM 902 C C . ARG A 1 111 ? -10.931 8.429 -5.521 1.00 98.44 111 ARG A C 1
ATOM 904 O O . ARG A 1 111 ? -10.143 9.361 -5.358 1.00 98.44 111 ARG A O 1
ATOM 911 N N . PHE A 1 112 ? -10.902 7.301 -4.813 1.00 98.62 112 PHE A N 1
ATOM 912 C CA . PHE A 1 112 ? -9.857 6.983 -3.852 1.00 98.62 112 PHE A CA 1
ATOM 913 C C . PHE A 1 112 ? -8.479 6.940 -4.517 1.00 98.62 112 PHE A C 1
ATOM 915 O O . PHE A 1 112 ? -7.590 7.651 -4.075 1.00 98.62 112 PHE A O 1
ATOM 922 N N . TRP A 1 113 ? -8.311 6.173 -5.597 1.00 98.44 113 TRP A N 1
ATOM 923 C CA . TRP A 1 113 ? -7.042 5.960 -6.298 1.00 98.44 113 TRP A CA 1
ATOM 924 C C . TRP A 1 113 ? -6.396 7.287 -6.694 1.00 98.44 113 TRP A C 1
ATOM 926 O O . TRP A 1 113 ? -5.243 7.536 -6.356 1.00 98.44 113 TRP A O 1
ATOM 936 N N . TYR A 1 114 ? -7.163 8.195 -7.310 1.00 98.38 114 TYR A N 1
ATOM 937 C CA . TYR A 1 114 ? -6.654 9.518 -7.676 1.00 98.38 114 TYR A CA 1
ATOM 938 C C . TYR A 1 114 ? -6.225 10.332 -6.445 1.00 98.38 114 TYR A C 1
ATOM 940 O O . TYR A 1 114 ? -5.151 10.936 -6.444 1.00 98.38 114 TYR A O 1
ATOM 948 N N . ARG A 1 115 ? -7.038 10.327 -5.378 1.00 98.19 115 ARG A N 1
ATOM 949 C CA . ARG A 1 115 ? -6.745 11.027 -4.116 1.00 98.19 115 ARG A CA 1
ATOM 950 C C . ARG A 1 115 ? -5.540 10.435 -3.379 1.00 98.19 115 ARG A C 1
ATOM 952 O O . ARG A 1 115 ? -4.767 11.197 -2.805 1.00 98.19 115 ARG A O 1
ATOM 959 N N . SER A 1 116 ? -5.390 9.114 -3.396 1.00 98.25 116 SER A N 1
ATOM 960 C CA . SER A 1 116 ? -4.293 8.395 -2.760 1.00 98.25 116 SER A CA 1
ATOM 961 C C . SER A 1 116 ? -3.000 8.645 -3.527 1.00 98.25 116 SER A C 1
ATOM 963 O O . SER A 1 116 ? -2.133 9.319 -2.993 1.00 98.25 116 SER A O 1
ATOM 965 N N . VAL A 1 117 ? -2.906 8.274 -4.811 1.00 97.88 117 VAL A N 1
ATOM 966 C CA . VAL A 1 117 ? -1.680 8.408 -5.630 1.00 97.88 117 VAL A CA 1
ATOM 967 C C . VAL A 1 117 ? -1.146 9.849 -5.674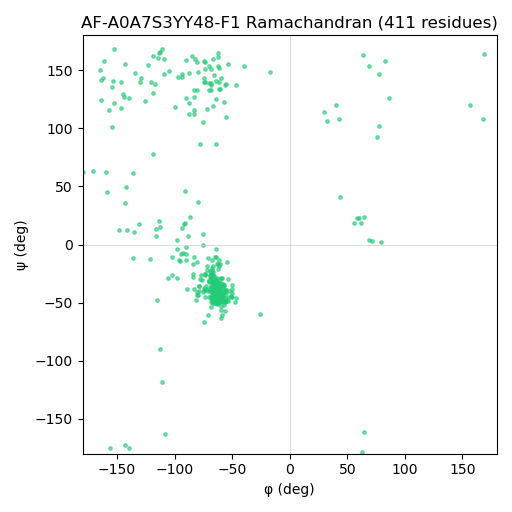 1.00 97.88 117 VAL A C 1
ATOM 969 O O . VAL A 1 117 ? 0.062 10.073 -5.609 1.00 97.88 117 VAL A O 1
ATOM 972 N N . THR A 1 118 ? -2.023 10.856 -5.767 1.00 97.81 118 THR A N 1
ATOM 973 C CA . THR A 1 118 ? -1.586 12.267 -5.744 1.00 97.81 118 THR A CA 1
ATOM 974 C C . THR A 1 118 ? -1.279 12.765 -4.329 1.00 97.81 118 THR A C 1
ATOM 976 O O . THR A 1 118 ? -0.338 13.539 -4.131 1.00 97.81 118 THR A O 1
ATOM 979 N N . GLY A 1 119 ? -2.039 12.306 -3.332 1.00 97.62 119 GLY A N 1
ATOM 980 C CA . GLY A 1 119 ? -1.879 12.685 -1.934 1.00 97.62 119 GLY A CA 1
ATOM 981 C C . GLY A 1 119 ? -0.652 12.061 -1.269 1.00 97.62 119 GLY A C 1
ATOM 982 O O . GLY A 1 119 ? 0.034 12.761 -0.531 1.00 97.62 119 GLY A O 1
ATOM 983 N N . THR A 1 120 ? -0.321 10.799 -1.553 1.00 96.56 120 THR A N 1
ATOM 984 C CA . THR A 1 120 ? 0.880 10.109 -1.050 1.00 96.56 120 THR A CA 1
ATOM 985 C C . THR A 1 120 ? 2.149 10.761 -1.591 1.00 96.56 120 THR A C 1
ATOM 987 O O . THR A 1 120 ? 3.093 11.004 -0.837 1.00 96.56 120 THR A O 1
ATOM 990 N N . TRP A 1 121 ? 2.156 11.154 -2.869 1.00 96.62 121 TRP A N 1
ATOM 991 C CA . TRP A 1 121 ? 3.237 11.947 -3.453 1.00 96.62 121 TRP A CA 1
ATOM 992 C C . TRP A 1 121 ? 3.401 13.307 -2.755 1.00 96.62 121 TRP A C 1
ATOM 994 O O . TRP A 1 121 ? 4.508 13.671 -2.343 1.00 96.62 121 TRP A O 1
ATOM 1004 N N . ALA A 1 122 ? 2.305 14.055 -2.580 1.00 97.12 122 ALA A N 1
ATOM 1005 C CA . ALA A 1 122 ? 2.321 15.355 -1.906 1.00 97.12 122 ALA A CA 1
ATOM 1006 C C . ALA A 1 122 ? 2.758 15.243 -0.432 1.00 97.12 122 ALA A C 1
ATOM 1008 O O . ALA A 1 122 ? 3.586 16.035 0.026 1.00 97.12 122 ALA A O 1
ATOM 1009 N N . SER A 1 123 ? 2.260 14.223 0.272 1.00 97.06 123 SER A N 1
ATOM 1010 C CA . SER A 1 123 ? 2.632 13.854 1.639 1.00 97.06 123 SER A CA 1
ATOM 1011 C C . SER A 1 123 ? 4.139 13.613 1.741 1.00 97.06 123 SER A C 1
ATOM 1013 O O . SER A 1 123 ? 4.849 14.350 2.434 1.00 97.06 123 SER A O 1
ATOM 1015 N N . ALA A 1 124 ? 4.668 12.691 0.928 1.00 96.56 124 ALA A N 1
ATOM 1016 C CA . ALA A 1 124 ? 6.091 12.373 0.880 1.00 96.56 124 ALA A CA 1
ATOM 1017 C C . ALA A 1 124 ? 6.968 13.612 0.611 1.00 96.56 124 ALA A C 1
ATOM 1019 O O . ALA A 1 124 ? 8.016 13.766 1.242 1.00 96.56 124 ALA A O 1
ATOM 1020 N N . ARG A 1 125 ? 6.544 14.535 -0.270 1.00 96.31 125 ARG A N 1
ATOM 1021 C CA . ARG A 1 125 ? 7.250 15.813 -0.494 1.00 96.31 125 ARG A CA 1
ATOM 1022 C C . ARG A 1 125 ? 7.202 16.745 0.721 1.00 96.31 125 ARG A C 1
ATOM 1024 O O . ARG A 1 125 ? 8.238 17.321 1.054 1.00 96.31 125 ARG A O 1
ATOM 1031 N N . ALA A 1 126 ? 6.056 16.897 1.386 1.00 96.25 126 ALA A N 1
ATOM 1032 C CA . ALA A 1 126 ? 5.907 17.775 2.551 1.00 96.25 126 ALA A CA 1
ATOM 1033 C C . ALA A 1 126 ? 6.746 17.290 3.748 1.00 96.25 126 ALA A C 1
ATOM 1035 O O . ALA A 1 126 ? 7.495 18.064 4.352 1.00 96.25 126 ALA A O 1
ATOM 1036 N N . MET A 1 127 ? 6.689 15.988 4.042 1.00 94.88 127 MET A N 1
ATOM 1037 C CA . MET A 1 127 ? 7.493 15.329 5.079 1.00 94.88 127 MET A CA 1
ATOM 1038 C C . MET A 1 127 ? 8.992 15.514 4.837 1.00 94.88 127 MET A C 1
ATOM 1040 O O . MET A 1 127 ? 9.755 15.828 5.754 1.00 94.88 127 MET A O 1
ATOM 1044 N N . GLU A 1 128 ? 9.420 15.327 3.590 1.00 95.06 128 GLU A N 1
ATOM 1045 C CA . GLU A 1 128 ? 10.829 15.358 3.222 1.00 95.06 128 GLU A CA 1
ATOM 1046 C C . GLU A 1 128 ? 11.379 16.790 3.200 1.00 95.06 128 GLU A C 1
ATOM 1048 O O . GLU A 1 128 ? 12.473 17.039 3.713 1.00 95.06 128 GLU A O 1
ATOM 1053 N N . ALA A 1 129 ? 10.581 17.762 2.745 1.00 93.88 129 ALA A N 1
ATOM 1054 C CA . ALA A 1 129 ? 10.883 19.182 2.897 1.00 93.88 129 ALA A CA 1
ATOM 1055 C C . ALA A 1 129 ? 11.029 19.581 4.379 1.00 93.88 129 ALA A C 1
ATOM 1057 O O . ALA A 1 129 ? 11.977 20.292 4.729 1.00 93.88 129 ALA A O 1
ATOM 1058 N N . ARG A 1 130 ? 10.161 19.074 5.273 1.00 94.44 130 ARG A N 1
ATOM 1059 C CA . ARG A 1 130 ? 10.288 19.281 6.728 1.00 94.44 130 ARG A CA 1
ATOM 1060 C C . ARG A 1 130 ? 11.595 18.701 7.265 1.00 94.44 130 ARG A C 1
ATOM 1062 O O . ARG A 1 130 ? 12.330 19.402 7.960 1.00 94.44 130 ARG A O 1
ATOM 1069 N N . ARG A 1 131 ? 11.904 17.446 6.922 1.00 94.50 131 ARG A N 1
ATOM 1070 C CA . ARG A 1 131 ? 13.120 16.737 7.358 1.00 94.50 131 ARG A CA 1
ATOM 1071 C C . ARG A 1 131 ? 14.399 17.438 6.891 1.00 94.50 131 ARG A C 1
ATOM 1073 O O . ARG A 1 131 ? 15.382 17.490 7.628 1.00 94.50 131 ARG A O 1
ATOM 1080 N N . LEU A 1 132 ? 14.384 17.996 5.682 1.00 95.00 132 LEU A N 1
ATOM 1081 C CA . LEU A 1 132 ? 15.535 18.646 5.054 1.00 95.00 132 LEU A CA 1
ATOM 1082 C C . LEU A 1 132 ? 15.664 20.148 5.348 1.00 95.00 132 LEU A C 1
ATOM 1084 O O . LEU A 1 132 ? 16.708 20.718 5.021 1.00 95.00 132 LEU A O 1
ATOM 1088 N N . ARG A 1 133 ? 14.673 20.791 5.988 1.00 92.06 133 ARG A N 1
ATOM 1089 C CA . ARG A 1 133 ? 14.655 22.242 6.280 1.00 92.06 133 ARG A CA 1
ATOM 1090 C C . ARG A 1 133 ? 15.978 22.747 6.869 1.00 92.06 133 ARG A C 1
ATOM 1092 O O . ARG A 1 133 ? 16.535 23.722 6.367 1.00 92.06 133 ARG A O 1
ATOM 1099 N N . ASN A 1 134 ? 16.512 22.016 7.849 1.00 90.75 134 ASN A N 1
ATOM 1100 C CA . ASN A 1 134 ? 17.734 22.352 8.590 1.00 90.75 134 ASN A CA 1
ATOM 1101 C C . ASN A 1 134 ? 19.010 21.706 7.995 1.00 90.75 134 ASN A C 1
ATOM 1103 O O . ASN A 1 134 ? 20.047 21.649 8.653 1.00 90.75 134 ASN A O 1
ATOM 1107 N N . THR A 1 135 ? 18.955 21.177 6.765 1.00 92.31 135 THR A N 1
ATOM 1108 C CA . THR A 1 135 ? 20.127 20.604 6.079 1.00 92.31 135 THR A CA 1
ATOM 1109 C C . THR A 1 135 ? 20.886 21.691 5.323 1.00 92.31 135 THR A C 1
ATOM 1111 O O . THR A 1 135 ? 20.391 22.215 4.320 1.00 92.31 135 THR A O 1
ATOM 1114 N N . ASN A 1 136 ? 22.098 21.999 5.788 1.00 91.81 136 ASN A N 1
ATOM 1115 C CA . ASN A 1 136 ? 23.010 22.947 5.146 1.00 91.81 136 ASN A CA 1
ATOM 1116 C C . ASN A 1 136 ? 23.636 22.355 3.869 1.00 91.81 136 ASN A C 1
ATOM 1118 O O . ASN A 1 136 ? 24.046 21.192 3.858 1.00 91.81 136 ASN A O 1
ATOM 1122 N N . GLY A 1 137 ? 23.755 23.184 2.826 1.00 91.62 137 GLY A N 1
ATOM 1123 C CA . GLY A 1 137 ? 24.329 22.829 1.522 1.00 91.62 137 GLY A CA 1
ATOM 1124 C C . GLY A 1 137 ? 23.319 22.198 0.554 1.00 91.62 137 GLY A C 1
ATOM 1125 O O . GLY A 1 137 ? 22.687 21.191 0.867 1.00 91.62 137 GLY A O 1
ATOM 1126 N N . ILE A 1 138 ? 23.198 22.769 -0.652 1.00 89.94 138 ILE A N 1
ATOM 1127 C CA . ILE A 1 138 ? 22.245 22.321 -1.687 1.00 89.94 138 ILE A CA 1
ATOM 1128 C C . ILE A 1 138 ? 22.545 20.880 -2.120 1.00 89.94 138 ILE A C 1
ATOM 1130 O O . ILE A 1 138 ? 21.653 20.038 -2.097 1.00 89.94 138 ILE A O 1
ATOM 1134 N N . ILE A 1 139 ? 23.810 20.566 -2.420 1.00 91.25 139 ILE A N 1
ATOM 1135 C CA . ILE A 1 139 ? 24.249 19.218 -2.826 1.00 91.25 139 ILE A CA 1
ATOM 1136 C C . ILE A 1 139 ? 23.878 18.179 -1.756 1.00 91.25 139 ILE A C 1
ATOM 1138 O O . ILE A 1 139 ? 23.243 17.170 -2.058 1.00 91.25 139 ILE A O 1
ATOM 1142 N N . LYS A 1 140 ? 24.188 18.457 -0.480 1.00 92.62 140 LYS A N 1
ATOM 1143 C CA . LYS A 1 140 ? 23.834 17.574 0.641 1.00 92.62 140 LYS A CA 1
ATOM 1144 C C . LYS A 1 140 ? 22.321 17.397 0.774 1.00 92.62 140 LYS A C 1
ATOM 1146 O O . LYS A 1 140 ? 21.878 16.287 1.055 1.00 92.62 140 LYS A O 1
ATOM 1151 N N . ARG A 1 141 ? 21.537 18.458 0.559 1.00 91.38 141 ARG A N 1
ATOM 1152 C CA . ARG A 1 141 ? 20.069 18.421 0.582 1.00 91.38 141 ARG A CA 1
ATOM 1153 C C . ARG A 1 141 ? 19.509 17.511 -0.514 1.00 91.38 141 ARG A C 1
ATOM 1155 O O . ARG A 1 141 ? 18.725 16.631 -0.189 1.00 91.38 141 ARG A O 1
ATOM 1162 N N . VAL A 1 142 ? 19.957 17.678 -1.761 1.00 90.44 142 VAL A N 1
ATOM 1163 C CA . VAL A 1 142 ? 19.500 16.885 -2.919 1.00 90.44 142 VAL A CA 1
ATOM 1164 C C . VAL A 1 142 ? 19.895 15.412 -2.787 1.00 90.44 142 VAL A C 1
ATOM 1166 O O . VAL A 1 142 ? 19.041 14.543 -2.917 1.00 90.44 142 VAL A O 1
ATOM 1169 N N . ILE A 1 143 ? 21.154 15.111 -2.445 1.00 91.44 143 ILE A N 1
ATOM 1170 C CA . ILE A 1 143 ? 21.618 13.720 -2.271 1.00 91.44 143 ILE A CA 1
ATOM 1171 C C . ILE A 1 143 ? 20.906 13.037 -1.090 1.00 91.44 143 ILE A C 1
ATOM 1173 O O . ILE A 1 143 ? 20.699 11.824 -1.108 1.00 91.44 143 ILE A O 1
ATOM 1177 N N . SER A 1 144 ? 20.498 13.804 -0.073 1.00 91.81 144 SER A N 1
ATOM 1178 C CA . SER A 1 144 ? 19.744 13.284 1.072 1.00 91.81 144 SER A CA 1
ATOM 1179 C C . SER A 1 144 ? 18.247 13.099 0.807 1.00 91.81 144 SER A C 1
ATOM 1181 O O . SER A 1 144 ? 17.614 12.453 1.638 1.00 91.81 144 SER A O 1
ATOM 1183 N N . ASP A 1 145 ? 17.672 13.669 -0.259 1.00 94.44 145 ASP A N 1
ATOM 1184 C CA . ASP A 1 145 ? 16.227 13.652 -0.530 1.00 94.44 145 ASP A CA 1
ATOM 1185 C C . ASP A 1 145 ? 15.786 12.269 -1.032 1.00 94.44 145 ASP A C 1
ATOM 1187 O O . ASP A 1 145 ? 16.050 11.866 -2.161 1.00 94.44 145 ASP A O 1
ATOM 1191 N N . ALA A 1 146 ? 15.114 11.521 -0.164 1.00 92.81 146 ALA A N 1
ATOM 1192 C CA . ALA A 1 146 ? 14.689 10.146 -0.370 1.00 92.81 146 ALA A CA 1
ATOM 1193 C C . ALA A 1 146 ? 13.615 9.988 -1.455 1.00 92.81 146 ALA A C 1
ATOM 1195 O O . ALA A 1 146 ? 13.524 8.919 -2.059 1.00 92.81 146 ALA A O 1
ATOM 1196 N N . VAL A 1 147 ? 12.816 11.026 -1.723 1.00 94.88 147 VAL A N 1
ATOM 1197 C CA . VAL A 1 147 ? 11.843 11.000 -2.824 1.00 94.88 147 VAL A CA 1
ATOM 1198 C C . VAL A 1 147 ? 12.563 11.291 -4.141 1.00 94.88 147 VAL A C 1
ATOM 1200 O O . VAL A 1 147 ? 12.330 10.583 -5.117 1.00 94.88 147 VAL A O 1
ATOM 1203 N N . PHE A 1 148 ? 13.512 12.233 -4.163 1.00 94.88 148 PHE A N 1
ATOM 1204 C CA . PHE A 1 148 ? 14.386 12.450 -5.319 1.00 94.88 148 PHE A CA 1
ATOM 1205 C C . PHE A 1 148 ? 15.214 11.195 -5.648 1.00 94.88 148 PHE A C 1
ATOM 1207 O O . PHE A 1 148 ? 15.189 10.736 -6.787 1.00 94.88 148 PHE A O 1
ATOM 1214 N N . GLN A 1 149 ? 15.843 10.563 -4.647 1.00 94.38 149 GLN A N 1
ATOM 1215 C CA . GLN A 1 149 ? 16.492 9.250 -4.782 1.00 94.38 149 GLN A CA 1
ATOM 1216 C C . GLN A 1 149 ? 15.554 8.219 -5.422 1.00 94.38 149 GLN A C 1
ATOM 1218 O O . GLN A 1 149 ? 15.972 7.493 -6.317 1.00 94.38 149 GLN A O 1
ATOM 1223 N N . SER A 1 150 ? 14.285 8.166 -4.998 1.00 95.62 150 SER A N 1
ATOM 1224 C CA . SER A 1 150 ? 13.317 7.207 -5.540 1.00 95.62 150 SER A CA 1
ATOM 1225 C C . SER A 1 150 ? 13.013 7.424 -7.028 1.00 95.62 150 SER A C 1
ATOM 1227 O O . SER A 1 150 ? 12.885 6.448 -7.767 1.00 95.62 150 SER A O 1
ATOM 1229 N N . VAL A 1 151 ? 12.984 8.680 -7.491 1.00 96.44 151 VAL A N 1
ATOM 1230 C CA . VAL A 1 151 ? 12.858 9.014 -8.919 1.00 96.44 151 VAL A CA 1
ATOM 1231 C C . VAL A 1 151 ? 14.122 8.612 -9.673 1.00 96.44 151 VAL A C 1
ATOM 1233 O O . VAL A 1 151 ? 14.022 7.948 -10.697 1.00 96.44 151 VAL A O 1
ATOM 1236 N N . ILE A 1 152 ? 15.311 8.934 -9.150 1.00 96.56 152 ILE A N 1
ATOM 1237 C CA . ILE A 1 152 ? 16.590 8.561 -9.775 1.00 96.56 152 ILE A CA 1
ATOM 1238 C C . ILE A 1 152 ? 16.751 7.037 -9.878 1.00 96.56 152 ILE A C 1
ATOM 1240 O O . ILE A 1 152 ? 17.187 6.546 -10.914 1.00 96.56 152 ILE A O 1
ATOM 1244 N N . TYR A 1 153 ? 16.352 6.270 -8.858 1.00 95.94 153 TYR A N 1
ATOM 1245 C CA . TYR A 1 153 ? 16.369 4.805 -8.923 1.00 95.94 153 TYR A CA 1
ATOM 1246 C C . TYR A 1 153 ? 15.378 4.272 -9.965 1.00 95.94 153 TYR A C 1
ATOM 1248 O O . TYR A 1 153 ? 15.730 3.388 -10.739 1.00 95.94 153 TYR A O 1
ATOM 1256 N N . SER A 1 154 ? 14.165 4.830 -10.033 1.00 98.00 154 SER A N 1
ATOM 1257 C CA . SER A 1 154 ? 13.150 4.399 -11.008 1.00 98.00 154 SER A CA 1
ATOM 1258 C C . SER A 1 154 ? 13.550 4.757 -12.451 1.00 98.00 154 SER A C 1
ATOM 1260 O O . SER A 1 154 ? 13.351 3.959 -13.363 1.00 98.00 154 SER A O 1
ATOM 1262 N N . LEU A 1 155 ? 14.200 5.910 -12.656 1.00 98.12 155 LEU A N 1
ATOM 1263 C CA . LEU A 1 155 ? 14.822 6.305 -13.926 1.00 98.12 155 LEU A CA 1
ATOM 1264 C C . LEU A 1 155 ? 15.995 5.395 -14.308 1.00 98.12 155 LEU A C 1
ATOM 1266 O O . LEU A 1 155 ? 16.106 5.016 -15.469 1.00 98.12 155 LEU A O 1
ATOM 1270 N N . ALA A 1 156 ? 16.852 5.016 -13.356 1.00 98.12 156 ALA A N 1
ATOM 1271 C CA . ALA A 1 156 ? 17.958 4.094 -13.612 1.00 98.12 156 ALA A CA 1
ATOM 1272 C C . ALA A 1 156 ? 17.457 2.701 -14.035 1.00 98.12 156 ALA A C 1
ATOM 1274 O O . ALA A 1 156 ? 18.037 2.089 -14.929 1.00 98.12 156 ALA A O 1
ATOM 1275 N N . VAL A 1 157 ? 16.347 2.229 -13.454 1.00 98.12 157 VAL A N 1
ATOM 1276 C CA . VAL A 1 157 ? 15.673 0.996 -13.890 1.00 98.12 157 VAL A CA 1
ATOM 1277 C C . VAL A 1 157 ? 15.105 1.152 -15.303 1.00 98.12 157 VAL A C 1
ATOM 1279 O O . VAL A 1 157 ? 15.417 0.331 -16.163 1.00 98.12 157 VAL A O 1
ATOM 1282 N N . ALA A 1 158 ? 14.343 2.218 -15.577 1.00 98.38 158 ALA A N 1
ATOM 1283 C CA . ALA A 1 158 ? 13.800 2.502 -16.911 1.00 98.38 158 ALA A CA 1
ATOM 1284 C C . ALA A 1 158 ? 14.902 2.572 -17.989 1.00 98.38 158 ALA A C 1
ATOM 1286 O O . ALA A 1 158 ? 14.768 1.995 -19.067 1.00 98.38 158 ALA A O 1
ATOM 1287 N N . TYR A 1 159 ? 16.032 3.208 -17.667 1.00 98.44 159 TYR A N 1
ATOM 1288 C CA . TYR A 1 159 ? 17.197 3.286 -18.544 1.00 98.44 159 TYR A CA 1
ATOM 1289 C C . TYR A 1 159 ? 17.908 1.932 -18.713 1.00 98.44 159 TYR A C 1
ATOM 1291 O O . TYR A 1 159 ? 18.407 1.639 -19.794 1.00 98.44 159 TYR A O 1
ATOM 1299 N N . GLY A 1 160 ? 17.893 1.057 -17.702 1.00 98.25 160 GLY A N 1
ATOM 1300 C CA . GLY A 1 160 ? 18.349 -0.333 -17.831 1.00 98.25 160 GLY A CA 1
ATOM 1301 C C . GLY A 1 160 ? 17.502 -1.161 -18.807 1.00 98.25 160 GLY A C 1
ATOM 1302 O O . GLY A 1 160 ? 18.049 -1.934 -19.598 1.00 98.25 160 GLY A O 1
ATOM 1303 N N . TYR A 1 161 ? 16.180 -0.954 -18.826 1.00 98.38 161 TYR A N 1
ATOM 1304 C CA . TYR A 1 161 ? 15.314 -1.512 -19.873 1.00 98.38 161 TYR A CA 1
ATOM 1305 C C . TYR A 1 161 ? 15.638 -0.911 -21.250 1.00 98.38 161 TYR A C 1
ATOM 1307 O O . TYR A 1 161 ? 15.775 -1.660 -22.213 1.00 98.38 161 TYR A O 1
ATOM 1315 N N . TYR A 1 162 ? 15.849 0.407 -21.345 1.00 98.44 162 TYR A N 1
ATOM 1316 C CA . TYR A 1 162 ? 16.250 1.058 -22.599 1.00 98.44 162 TYR A CA 1
ATOM 1317 C C . TYR A 1 162 ? 17.578 0.522 -23.163 1.00 98.44 162 TYR A C 1
ATOM 1319 O O . TYR A 1 162 ? 17.665 0.213 -24.348 1.00 98.44 162 TYR A O 1
ATOM 1327 N N . LEU A 1 163 ? 18.601 0.355 -22.320 1.00 98.38 163 LEU A N 1
ATOM 1328 C CA . LEU A 1 163 ? 19.913 -0.153 -22.733 1.00 98.38 163 LEU A CA 1
ATOM 1329 C C . LEU A 1 163 ? 19.908 -1.631 -23.150 1.00 98.38 163 LEU A C 1
ATOM 1331 O O . LEU A 1 163 ? 20.801 -2.041 -23.886 1.00 98.38 163 LEU A O 1
ATOM 1335 N N . SER A 1 164 ? 18.947 -2.432 -22.679 1.00 97.56 164 SER A N 1
ATOM 1336 C CA . SER A 1 164 ? 18.886 -3.873 -22.978 1.00 97.56 164 SER A CA 1
ATOM 1337 C C . SER A 1 164 ? 17.862 -4.252 -24.051 1.00 97.56 164 SER A C 1
ATOM 1339 O O . SER A 1 164 ? 18.042 -5.270 -24.712 1.00 97.56 164 SER A O 1
ATOM 1341 N N . LEU A 1 165 ? 16.800 -3.459 -24.226 1.00 97.69 165 LEU A N 1
ATOM 1342 C CA . LEU A 1 165 ? 15.629 -3.779 -25.059 1.00 97.69 165 LEU A CA 1
ATOM 1343 C C . LEU A 1 165 ? 15.087 -2.558 -25.839 1.00 97.69 165 LEU A C 1
ATOM 1345 O O . LEU A 1 165 ? 13.975 -2.588 -26.372 1.00 97.69 165 LEU A O 1
ATOM 1349 N N . GLY A 1 166 ? 15.848 -1.462 -25.893 1.00 97.81 166 GLY A N 1
ATOM 1350 C CA . GLY A 1 166 ? 15.478 -0.234 -26.596 1.00 97.81 166 GLY A CA 1
ATOM 1351 C C . GLY A 1 166 ? 14.242 0.464 -26.020 1.00 97.81 166 GLY A C 1
ATOM 1352 O O . GLY A 1 166 ? 13.814 0.235 -24.886 1.00 97.81 166 GLY A O 1
ATOM 1353 N N . TRP A 1 167 ? 13.633 1.337 -26.829 1.00 97.50 167 TRP A N 1
ATOM 1354 C CA . TRP A 1 167 ? 12.422 2.066 -26.437 1.00 97.50 167 TRP A CA 1
ATOM 1355 C C . TRP A 1 167 ? 11.269 1.132 -26.032 1.00 97.50 167 TRP A C 1
ATOM 1357 O O . TRP A 1 167 ? 10.534 1.449 -25.099 1.00 97.50 167 TRP A O 1
ATOM 1367 N N . TYR A 1 168 ? 11.144 -0.036 -26.672 1.00 96.38 168 TYR A N 1
ATOM 1368 C CA . TYR A 1 168 ? 10.094 -1.010 -26.373 1.00 96.38 168 TYR A CA 1
ATOM 1369 C C . TYR A 1 168 ? 10.180 -1.546 -24.937 1.00 96.38 168 TYR A C 1
ATOM 1371 O O . TYR A 1 168 ? 9.203 -1.436 -24.196 1.00 96.38 168 TYR A O 1
ATOM 1379 N N . GLY A 1 169 ? 11.347 -2.012 -24.481 1.00 97.56 169 GLY A N 1
ATOM 1380 C CA . GLY A 1 169 ? 11.487 -2.480 -23.097 1.00 97.56 169 GLY A CA 1
ATOM 1381 C C . GLY A 1 169 ? 11.229 -1.382 -22.059 1.00 97.56 169 GLY A C 1
ATOM 1382 O O . GLY A 1 169 ? 10.645 -1.644 -21.006 1.00 97.56 169 GLY A O 1
ATOM 1383 N N . MET A 1 170 ? 11.616 -0.137 -22.356 1.00 98.06 170 MET A N 1
ATOM 1384 C CA . MET A 1 170 ? 11.331 0.997 -21.470 1.00 98.06 170 MET A CA 1
ATOM 1385 C C . MET A 1 170 ? 9.835 1.354 -21.449 1.00 98.06 170 MET A C 1
ATOM 1387 O O . MET A 1 170 ? 9.289 1.648 -20.385 1.00 98.06 170 MET A O 1
ATOM 1391 N N . LEU A 1 171 ? 9.148 1.279 -22.593 1.00 97.62 171 LEU A N 1
ATOM 1392 C CA . LEU A 1 171 ? 7.699 1.460 -22.678 1.00 97.62 171 LEU A CA 1
ATOM 1393 C C . LEU A 1 171 ? 6.957 0.365 -21.894 1.00 97.62 171 LEU A C 1
ATOM 1395 O O . LEU A 1 171 ? 6.061 0.687 -21.117 1.00 97.62 171 LEU A O 1
ATOM 1399 N N . PHE A 1 172 ? 7.381 -0.899 -21.996 1.00 98.31 172 PHE A N 1
ATOM 1400 C CA . PHE A 1 172 ? 6.852 -1.989 -21.169 1.00 98.31 172 PHE A CA 1
ATOM 1401 C C . PHE A 1 172 ? 6.954 -1.680 -19.665 1.00 98.31 172 PHE A C 1
ATOM 1403 O O . PHE A 1 172 ? 5.964 -1.808 -18.940 1.00 98.31 172 PHE A O 1
ATOM 1410 N N . PHE A 1 173 ? 8.119 -1.212 -19.196 1.00 98.31 173 PHE A N 1
ATOM 1411 C CA . PHE A 1 173 ? 8.322 -0.819 -17.797 1.00 98.31 173 PHE A CA 1
ATOM 1412 C C . PHE A 1 173 ? 7.314 0.251 -17.335 1.00 98.31 173 PHE A C 1
ATOM 1414 O O . PHE A 1 173 ? 6.717 0.100 -16.263 1.00 98.31 173 PHE A O 1
ATOM 1421 N N . PHE A 1 174 ? 7.083 1.288 -18.149 1.00 98.31 174 PHE A N 1
ATOM 1422 C CA . PHE A 1 174 ? 6.117 2.350 -17.848 1.00 98.31 174 PHE A CA 1
ATOM 1423 C C . PHE A 1 174 ? 4.649 1.911 -17.965 1.00 98.31 174 PHE A C 1
ATOM 1425 O O . PHE A 1 174 ? 3.795 2.529 -17.334 1.00 98.31 174 PHE A O 1
ATOM 1432 N N . LEU A 1 175 ? 4.341 0.848 -18.715 1.00 98.25 175 LEU A N 1
ATOM 1433 C CA . LEU A 1 175 ? 2.988 0.291 -18.822 1.00 98.25 175 LEU A CA 1
ATOM 1434 C C . LEU A 1 175 ? 2.637 -0.659 -17.662 1.00 98.25 175 LEU A C 1
ATOM 1436 O O . LEU A 1 175 ? 1.509 -0.625 -17.173 1.00 98.25 175 LEU A O 1
ATOM 1440 N N . GLN A 1 176 ? 3.582 -1.477 -17.178 1.00 98.25 176 GLN A N 1
ATOM 1441 C CA . GLN A 1 176 ? 3.323 -2.393 -16.050 1.00 98.25 176 GLN A CA 1
ATOM 1442 C C . GLN A 1 176 ? 3.301 -1.685 -14.686 1.00 98.25 176 GLN A C 1
ATOM 1444 O O . GLN A 1 176 ? 2.552 -2.092 -13.796 1.00 98.25 176 GLN A O 1
ATOM 1449 N N . ALA A 1 177 ? 4.069 -0.601 -14.519 1.00 98.31 177 ALA A N 1
ATOM 1450 C CA . ALA A 1 177 ? 4.182 0.114 -13.247 1.00 98.31 177 ALA A CA 1
ATOM 1451 C C . ALA A 1 177 ? 2.829 0.663 -12.720 1.00 98.31 177 ALA A C 1
ATOM 1453 O O . ALA A 1 177 ? 2.511 0.389 -11.560 1.00 98.31 177 ALA A O 1
ATOM 1454 N N . PRO A 1 178 ? 1.978 1.329 -13.534 1.00 98.19 178 PRO A N 1
ATOM 1455 C CA . PRO A 1 178 ? 0.621 1.715 -13.141 1.00 98.19 178 PRO A CA 1
ATOM 1456 C C . PRO A 1 178 ? -0.252 0.554 -12.674 1.00 98.19 178 PRO A C 1
ATOM 1458 O O . PRO A 1 178 ? -0.978 0.708 -11.695 1.00 98.19 178 PRO A O 1
ATOM 1461 N N . VAL A 1 179 ? -0.174 -0.615 -13.317 1.00 98.31 179 VAL A N 1
ATOM 1462 C CA . VAL A 1 179 ? -0.916 -1.810 -12.877 1.00 98.31 179 VAL A CA 1
ATOM 1463 C C . VAL A 1 179 ? -0.395 -2.282 -11.515 1.00 98.31 179 VAL A C 1
ATOM 1465 O O . VAL A 1 179 ? -1.185 -2.556 -10.612 1.00 98.31 179 VAL A O 1
ATOM 1468 N N . ALA A 1 180 ? 0.928 -2.311 -11.335 1.00 98.12 180 ALA A N 1
ATOM 1469 C CA . ALA A 1 180 ? 1.562 -2.754 -10.099 1.00 98.12 180 ALA A CA 1
ATOM 1470 C C . ALA A 1 180 ? 1.226 -1.867 -8.891 1.00 98.12 180 ALA A C 1
ATOM 1472 O O . ALA A 1 180 ? 0.793 -2.395 -7.866 1.00 98.12 180 ALA A O 1
ATOM 1473 N N . PHE A 1 181 ? 1.351 -0.537 -8.991 1.00 97.38 181 PHE A N 1
ATOM 1474 C CA . PHE A 1 181 ? 0.967 0.331 -7.870 1.00 97.38 181 PHE A CA 1
ATOM 1475 C C . PHE A 1 181 ? -0.555 0.446 -7.699 1.00 97.38 181 PHE A C 1
ATOM 1477 O O . PHE A 1 181 ? -1.024 0.602 -6.576 1.00 97.38 181 PHE A O 1
ATOM 1484 N N . SER A 1 182 ? -1.357 0.255 -8.754 1.00 97.81 182 SER A N 1
ATOM 1485 C CA . SER A 1 182 ? -2.819 0.174 -8.603 1.00 97.81 182 SER A CA 1
ATOM 1486 C C . SER A 1 182 ? -3.272 -1.049 -7.800 1.00 97.81 182 SER A C 1
ATOM 1488 O O . SER A 1 182 ? -4.298 -0.966 -7.132 1.00 97.81 182 SER A O 1
ATOM 1490 N N . MET A 1 183 ? -2.510 -2.151 -7.795 1.00 95.62 183 MET A N 1
ATOM 1491 C CA . MET A 1 183 ? -2.768 -3.279 -6.887 1.00 95.62 183 MET A CA 1
ATOM 1492 C C . MET A 1 183 ? -2.516 -2.912 -5.419 1.00 95.62 183 MET A C 1
ATOM 1494 O O . MET A 1 183 ? -3.305 -3.309 -4.567 1.00 95.62 183 MET A O 1
ATOM 1498 N N . LEU A 1 184 ? -1.468 -2.133 -5.118 1.00 95.50 184 LEU A N 1
ATOM 1499 C CA . LEU A 1 184 ? -1.239 -1.592 -3.771 1.00 95.50 184 LEU A CA 1
ATOM 1500 C C . LEU A 1 184 ? -2.379 -0.652 -3.358 1.00 95.50 184 LEU A C 1
ATOM 1502 O O . LEU A 1 184 ? -2.920 -0.795 -2.269 1.00 95.50 184 LEU A O 1
ATOM 1506 N N . GLU A 1 185 ? -2.800 0.264 -4.229 1.00 97.38 185 GLU A N 1
ATOM 1507 C CA . GLU A 1 185 ? -3.908 1.166 -3.896 1.00 97.38 185 GLU A CA 1
ATOM 1508 C C . GLU A 1 185 ? -5.252 0.432 -3.781 1.00 97.38 185 GLU A C 1
ATOM 1510 O O . GLU A 1 185 ? -6.086 0.806 -2.961 1.00 97.38 185 GLU A O 1
ATOM 1515 N N . ALA A 1 186 ? -5.471 -0.650 -4.533 1.00 97.06 186 ALA A N 1
ATOM 1516 C CA . ALA A 1 186 ? -6.636 -1.513 -4.341 1.00 97.06 186 ALA A CA 1
ATOM 1517 C C . ALA A 1 186 ? -6.589 -2.255 -2.994 1.00 97.06 186 ALA A C 1
ATOM 1519 O O . ALA A 1 186 ? -7.636 -2.465 -2.384 1.00 97.06 186 ALA A O 1
ATOM 1520 N N . VAL A 1 187 ? -5.392 -2.602 -2.510 1.00 94.88 187 VAL A N 1
ATOM 1521 C CA . VAL A 1 187 ? -5.165 -3.163 -1.172 1.00 94.88 187 VAL A CA 1
ATOM 1522 C C . VAL A 1 187 ? -5.437 -2.111 -0.084 1.00 94.88 187 VAL A C 1
ATOM 1524 O O . VAL A 1 187 ? -6.347 -2.334 0.712 1.00 94.88 187 VAL A O 1
ATOM 1527 N N . ASN A 1 188 ? -4.813 -0.925 -0.139 1.00 95.81 188 ASN A N 1
ATOM 1528 C CA . ASN A 1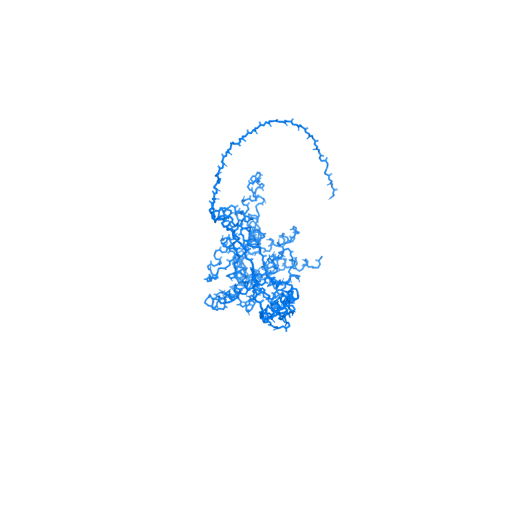 188 ? -5.100 0.206 0.765 1.00 95.81 188 ASN A CA 1
ATOM 1529 C C . ASN A 1 188 ? -6.615 0.508 0.833 1.00 95.81 188 ASN A C 1
ATOM 1531 O O . ASN A 1 188 ? -7.196 0.678 1.909 1.00 95.81 188 ASN A O 1
ATOM 1535 N N . TYR A 1 189 ? -7.280 0.530 -0.332 1.00 97.94 189 TYR A N 1
ATOM 1536 C CA . TYR A 1 189 ? -8.707 0.821 -0.446 1.00 97.94 189 TYR A CA 1
ATOM 1537 C C . TYR A 1 189 ? -9.582 -0.171 0.321 1.00 97.94 189 TYR A C 1
ATOM 1539 O O . TYR A 1 189 ? -10.493 0.264 1.024 1.00 97.94 189 TYR A O 1
ATOM 1547 N N . ILE A 1 190 ? -9.334 -1.479 0.202 1.00 96.69 190 ILE A N 1
ATOM 1548 C CA . ILE A 1 190 ? -10.129 -2.491 0.915 1.00 96.69 190 ILE A CA 1
ATOM 1549 C C . ILE A 1 190 ? -9.725 -2.604 2.390 1.00 96.69 190 ILE A C 1
ATOM 1551 O O . ILE A 1 190 ? -10.568 -2.912 3.228 1.00 96.69 190 ILE A O 1
ATOM 1555 N N . GLU A 1 191 ? -8.464 -2.321 2.715 1.00 94.69 191 GLU A N 1
ATOM 1556 C CA . GLU A 1 191 ? -7.900 -2.421 4.061 1.00 94.69 191 GLU A CA 1
ATOM 1557 C C . GLU A 1 191 ? -8.425 -1.353 5.023 1.00 94.69 191 GLU A C 1
ATOM 1559 O O . GLU A 1 191 ? -8.594 -1.643 6.206 1.00 94.69 191 GLU A O 1
ATOM 1564 N N . HIS A 1 192 ? -8.749 -0.149 4.546 1.00 96.38 192 HIS A N 1
ATOM 1565 C CA . HIS A 1 192 ? -9.165 0.966 5.413 1.00 96.38 192 HIS A CA 1
ATOM 1566 C C . HIS A 1 192 ? -10.605 1.451 5.182 1.00 96.38 192 HIS A C 1
ATOM 1568 O O . HIS A 1 192 ? -11.022 2.438 5.790 1.00 96.38 192 HIS A O 1
ATOM 1574 N N . TYR A 1 193 ? -11.389 0.744 4.355 1.00 98.00 193 TYR A N 1
ATOM 1575 C CA . TYR A 1 193 ? -12.692 1.218 3.878 1.00 98.00 193 TYR A CA 1
ATOM 1576 C C . TYR A 1 193 ? -13.659 1.602 4.999 1.00 98.00 193 TYR A C 1
ATOM 1578 O O . TYR A 1 193 ? -14.190 0.745 5.709 1.00 98.00 193 TYR A O 1
ATOM 1586 N N . GLY A 1 194 ? -13.906 2.908 5.120 1.00 97.06 194 GLY A N 1
ATOM 1587 C CA . GLY A 1 194 ? -14.873 3.497 6.040 1.00 97.06 194 GLY A CA 1
ATOM 1588 C C . GLY A 1 194 ? -14.490 3.462 7.521 1.00 97.06 194 GLY A C 1
ATOM 1589 O O . GLY A 1 194 ? -15.305 3.902 8.327 1.00 97.06 194 GLY A O 1
ATOM 1590 N N . LEU A 1 195 ? -13.299 2.972 7.884 1.00 95.44 195 LEU A N 1
ATOM 1591 C CA . LEU A 1 195 ? -12.849 2.839 9.275 1.00 95.44 195 LEU A CA 1
ATOM 1592 C C . LEU A 1 195 ? -12.116 4.103 9.736 1.00 95.44 195 LEU A C 1
ATOM 1594 O O . LEU A 1 195 ? -11.123 4.506 9.124 1.00 95.44 195 LEU A O 1
ATOM 1598 N N . TYR A 1 196 ? -12.557 4.695 10.850 1.00 95.06 196 TYR A N 1
ATOM 1599 C CA . TYR A 1 196 ? -12.004 5.950 11.370 1.00 95.06 196 TYR A CA 1
ATOM 1600 C C . TYR A 1 196 ? -11.643 5.899 12.856 1.00 95.06 196 TYR A C 1
ATOM 1602 O O . TYR A 1 196 ? -12.413 5.403 13.675 1.00 95.06 196 TYR A O 1
ATOM 1610 N N . ARG A 1 197 ? -10.504 6.515 13.187 1.00 95.38 197 ARG A N 1
ATOM 1611 C CA . ARG A 1 197 ? -10.070 6.861 14.543 1.00 95.38 197 ARG A CA 1
ATOM 1612 C C . ARG A 1 197 ? -10.870 8.052 15.047 1.00 95.38 197 ARG A C 1
ATOM 1614 O O . ARG A 1 197 ? -11.056 9.046 14.338 1.00 95.38 197 ARG A O 1
ATOM 1621 N N . LYS A 1 198 ? -11.252 8.015 16.315 1.00 94.25 198 LYS A N 1
ATOM 1622 C CA . LYS A 1 198 ? -11.844 9.138 17.041 1.00 94.25 198 LYS A CA 1
ATOM 1623 C C . LYS A 1 198 ? -10.794 10.217 17.295 1.00 94.25 198 LYS A C 1
ATOM 1625 O O . LYS A 1 198 ? -9.679 9.940 17.744 1.00 94.25 198 LYS A O 1
ATOM 1630 N N . ARG A 1 199 ? -11.165 11.471 17.014 1.00 95.62 199 ARG A N 1
ATOM 1631 C CA . ARG A 1 199 ? -10.420 12.659 17.458 1.00 95.62 199 ARG A CA 1
ATOM 1632 C C . ARG A 1 199 ? -10.555 12.752 18.981 1.00 95.62 199 ARG A C 1
ATOM 1634 O O . ARG A 1 199 ? -11.655 12.598 19.509 1.00 95.62 199 ARG A O 1
ATOM 1641 N N . ARG A 1 200 ? -9.445 12.973 19.685 1.00 94.94 200 ARG A N 1
ATOM 1642 C CA . ARG A 1 200 ? -9.411 13.077 21.152 1.00 94.94 200 ARG A CA 1
ATOM 1643 C C . ARG A 1 200 ? -10.082 14.378 21.611 1.00 94.94 200 ARG A C 1
ATOM 1645 O O . ARG A 1 200 ? -10.114 15.356 20.869 1.00 94.94 200 ARG A O 1
ATOM 1652 N N . VAL A 1 201 ? -10.615 14.402 22.833 1.00 93.56 201 VAL A N 1
ATOM 1653 C CA . VAL A 1 201 ? -11.347 15.570 23.376 1.00 93.56 201 VAL A CA 1
ATOM 1654 C C . VAL A 1 201 ? -10.421 16.779 23.584 1.00 93.56 201 VAL A C 1
ATOM 1656 O O . VAL A 1 201 ? -10.832 17.918 23.407 1.00 93.56 201 VAL A O 1
ATOM 1659 N N . ASP A 1 202 ? -9.150 16.524 23.892 1.00 93.75 202 ASP A N 1
ATOM 1660 C CA . ASP A 1 202 ? -8.047 17.482 24.040 1.00 93.75 202 ASP A CA 1
ATOM 1661 C C . ASP A 1 202 ? -7.257 17.714 22.731 1.00 93.75 202 ASP A C 1
ATOM 1663 O O . ASP A 1 202 ? -6.119 18.186 22.753 1.00 93.75 202 ASP A O 1
ATOM 1667 N N . ALA A 1 203 ? -7.820 17.351 21.575 1.00 94.94 203 ALA A N 1
ATOM 1668 C CA . ALA A 1 203 ? -7.161 17.521 20.284 1.00 94.94 203 ALA A CA 1
ATOM 1669 C C . ALA A 1 203 ? -7.009 19.007 19.888 1.00 94.94 203 ALA A C 1
ATOM 1671 O O . ALA A 1 203 ? -7.991 19.749 19.956 1.00 94.94 203 ALA A O 1
ATOM 1672 N N . PRO A 1 204 ? -5.843 19.433 19.354 1.00 95.38 204 PRO A N 1
ATOM 1673 C CA . PRO A 1 204 ? -5.667 20.770 18.784 1.00 95.38 204 PRO A CA 1
ATOM 1674 C C . PRO A 1 204 ? -6.712 21.107 17.718 1.00 95.38 204 PRO A C 1
ATOM 1676 O O . PRO A 1 204 ? -7.266 20.211 17.072 1.00 95.38 204 PRO A O 1
ATOM 1679 N N . GLU A 1 205 ? -6.962 22.401 17.516 1.00 95.62 205 GLU A N 1
ATOM 1680 C CA . GLU A 1 205 ? -7.966 22.869 16.561 1.00 95.62 205 GLU A CA 1
ATOM 1681 C C . GLU A 1 205 ? -7.687 22.464 15.114 1.00 95.62 205 GLU A C 1
ATOM 1683 O O . GLU A 1 205 ? -6.534 22.317 14.706 1.00 95.62 205 GLU A O 1
ATOM 1688 N N . ALA A 1 206 ? -8.752 22.323 14.318 1.00 94.88 206 ALA A N 1
ATOM 1689 C CA . ALA A 1 206 ? -8.657 21.837 12.938 1.00 94.88 206 ALA A CA 1
ATOM 1690 C C . ALA A 1 206 ? -7.674 22.665 12.087 1.00 94.88 206 ALA A C 1
ATOM 1692 O O . ALA A 1 206 ? -6.856 22.102 11.370 1.00 94.88 206 ALA A O 1
ATOM 1693 N N . SER A 1 207 ? -7.649 23.990 12.259 1.00 96.56 207 SER A N 1
ATOM 1694 C CA . SER A 1 207 ? -6.691 24.887 11.596 1.00 96.56 207 SER A CA 1
ATOM 1695 C C . SER A 1 207 ? -5.223 24.606 11.959 1.00 96.56 207 SER A C 1
ATOM 1697 O O . SER A 1 207 ? -4.337 24.751 11.114 1.00 96.56 207 SER A O 1
ATOM 1699 N N . VAL A 1 208 ? -4.951 24.158 13.190 1.00 97.31 208 VAL A N 1
ATOM 1700 C CA . VAL A 1 208 ? -3.615 23.739 13.648 1.00 97.31 208 VAL A CA 1
ATOM 1701 C C . VAL A 1 208 ? -3.232 22.400 13.018 1.00 97.31 208 VAL A C 1
ATOM 1703 O O . VAL A 1 208 ? -2.080 22.220 12.622 1.00 97.31 208 VAL A O 1
ATOM 1706 N N . LEU A 1 209 ? -4.189 21.478 12.878 1.00 97.25 209 LEU A N 1
ATOM 1707 C CA . LEU A 1 209 ? -3.982 20.187 12.214 1.00 97.25 209 LEU A CA 1
ATOM 1708 C C . LEU A 1 209 ? -3.777 20.352 10.699 1.00 97.25 209 LEU A C 1
ATOM 1710 O O . LEU A 1 209 ? -2.864 19.746 10.144 1.00 97.25 209 LEU A O 1
ATOM 1714 N N . ASP A 1 210 ? -4.526 21.242 10.047 1.00 97.00 210 ASP A N 1
ATOM 1715 C CA . ASP A 1 210 ? -4.379 21.580 8.626 1.00 97.00 210 ASP A CA 1
ATOM 1716 C C . ASP A 1 210 ? -3.026 22.238 8.326 1.00 97.00 210 ASP A C 1
ATOM 1718 O O . ASP A 1 210 ? -2.380 21.924 7.323 1.00 97.00 210 ASP A O 1
ATOM 1722 N N . GLN A 1 211 ? -2.563 23.139 9.200 1.00 97.38 211 GLN A N 1
ATOM 1723 C CA . GLN A 1 211 ? -1.227 23.725 9.091 1.00 97.38 211 GLN A CA 1
ATOM 1724 C C . GLN A 1 211 ? -0.143 22.670 9.346 1.00 97.38 211 GLN A C 1
ATOM 1726 O O . GLN A 1 211 ? 0.803 22.555 8.565 1.00 97.38 211 GLN A O 1
ATOM 1731 N N . ALA A 1 212 ? -0.304 21.834 10.378 1.00 97.00 212 ALA A N 1
ATOM 1732 C CA . ALA A 1 212 ? 0.586 20.703 10.621 1.00 97.00 212 ALA A CA 1
ATOM 1733 C C . ALA A 1 212 ? 0.631 19.743 9.419 1.00 97.00 212 ALA A C 1
ATOM 1735 O O . ALA A 1 212 ? 1.704 19.230 9.103 1.00 97.00 212 ALA A O 1
ATOM 1736 N N . HIS A 1 213 ? -0.485 19.545 8.713 1.00 96.69 213 HIS A N 1
ATOM 1737 C CA . HIS A 1 213 ? -0.545 18.714 7.516 1.00 96.69 213 HIS A CA 1
ATOM 1738 C C . HIS A 1 213 ? 0.267 19.321 6.361 1.00 96.69 213 HIS A C 1
ATOM 1740 O O . HIS A 1 213 ? 1.143 18.656 5.807 1.00 96.69 213 HIS A O 1
ATOM 1746 N N . LYS A 1 214 ? 0.051 20.609 6.055 1.00 95.81 214 LYS A N 1
ATOM 1747 C CA . LYS A 1 214 ? 0.798 21.348 5.016 1.00 95.81 214 LYS A CA 1
ATOM 1748 C C . LYS A 1 214 ? 2.309 21.361 5.265 1.00 95.81 214 LYS A C 1
ATOM 1750 O O . LYS A 1 214 ? 3.086 21.325 4.317 1.00 95.81 214 LYS A O 1
ATOM 1755 N N . GLU A 1 215 ? 2.737 21.385 6.527 1.00 95.75 215 GLU A N 1
ATOM 1756 C CA . GLU A 1 215 ? 4.156 21.343 6.890 1.00 95.75 215 GLU A CA 1
ATOM 1757 C C . GLU A 1 215 ? 4.750 19.928 7.068 1.00 95.75 215 GLU A C 1
ATOM 1759 O O . GLU A 1 215 ? 5.870 19.818 7.580 1.00 95.75 215 GLU A O 1
ATOM 1764 N N . GLY A 1 216 ? 4.025 18.845 6.758 1.00 95.69 216 GLY A N 1
ATOM 1765 C CA . GLY A 1 216 ? 4.500 17.466 6.969 1.00 95.69 216 GLY A CA 1
ATOM 1766 C C . GLY A 1 216 ? 4.713 17.081 8.445 1.00 95.69 216 GLY A C 1
ATOM 1767 O O . GLY A 1 216 ? 5.532 16.218 8.765 1.00 95.69 216 GLY A O 1
ATOM 1768 N N . ASN A 1 217 ? 4.040 17.757 9.381 1.00 96.19 217 ASN A N 1
ATOM 1769 C CA . ASN A 1 217 ? 4.215 17.631 10.832 1.00 96.19 217 ASN A CA 1
ATOM 1770 C C . ASN A 1 217 ? 3.288 16.572 11.459 1.00 96.19 217 ASN A C 1
ATOM 1772 O O . ASN A 1 217 ? 2.642 16.802 12.483 1.00 96.19 217 ASN A O 1
ATOM 1776 N N . TYR A 1 218 ? 3.202 15.399 10.837 1.00 96.31 218 TYR A N 1
ATOM 1777 C CA . TYR A 1 218 ? 2.150 14.410 11.104 1.00 96.31 218 TYR A CA 1
ATOM 1778 C C . TYR A 1 218 ? 2.139 13.828 12.522 1.00 96.31 218 TYR A C 1
ATOM 1780 O O . TYR A 1 218 ? 1.106 13.352 12.974 1.00 96.31 218 TYR A O 1
ATOM 1788 N N . ALA A 1 219 ? 3.230 13.965 13.281 1.00 95.38 219 ALA A N 1
ATOM 1789 C CA . ALA A 1 219 ? 3.260 13.629 14.706 1.00 95.38 219 ALA A CA 1
ATOM 1790 C C . ALA A 1 219 ? 2.371 14.538 15.589 1.00 95.38 219 ALA A C 1
ATOM 1792 O O . ALA A 1 219 ? 2.067 14.167 16.719 1.00 95.38 219 ALA A O 1
ATOM 1793 N N . VAL A 1 220 ? 1.965 15.726 15.118 1.00 95.94 220 VAL A N 1
ATOM 1794 C CA . VAL A 1 220 ? 0.945 16.555 15.795 1.00 95.94 220 VAL A CA 1
ATOM 1795 C C . VAL A 1 220 ? -0.459 16.028 15.508 1.00 95.94 220 VAL A C 1
ATOM 1797 O O . VAL A 1 220 ? -1.271 15.965 16.425 1.00 95.94 220 VAL A O 1
ATOM 1800 N N . ILE A 1 221 ? -0.716 15.607 14.267 1.00 97.12 221 ILE A N 1
ATOM 1801 C CA . ILE A 1 221 ? -2.009 15.057 13.843 1.00 97.12 221 ILE A CA 1
ATOM 1802 C C . ILE A 1 221 ? -2.258 13.713 14.526 1.00 97.12 221 ILE A C 1
ATOM 1804 O O . ILE A 1 221 ? -3.296 13.539 15.141 1.00 97.12 221 ILE A O 1
ATOM 1808 N N . ASP A 1 222 ? -1.284 12.806 14.518 1.00 96.38 222 ASP A N 1
ATOM 1809 C CA . ASP A 1 222 ? -1.367 11.493 15.171 1.00 96.38 222 ASP A CA 1
ATOM 1810 C C . ASP A 1 222 ? -1.812 11.587 16.647 1.00 96.38 222 ASP A C 1
ATOM 1812 O O . ASP A 1 222 ? -2.754 10.919 17.065 1.00 96.38 222 ASP A O 1
ATOM 1816 N N . ARG A 1 223 ? -1.234 12.523 17.418 1.00 96.00 223 ARG A N 1
ATOM 1817 C CA . ARG A 1 223 ? -1.605 12.782 18.827 1.00 96.00 223 ARG A CA 1
ATOM 1818 C C . ARG A 1 223 ? -2.979 13.441 19.028 1.00 96.00 223 ARG A C 1
ATOM 1820 O O . ARG A 1 223 ? -3.456 13.514 20.163 1.00 96.00 223 ARG A O 1
ATOM 1827 N N . ALA A 1 224 ? -3.606 13.933 17.961 1.00 96.75 224 ALA A N 1
ATOM 1828 C CA . ALA A 1 224 ? -4.968 14.461 17.976 1.00 96.75 224 ALA A CA 1
ATOM 1829 C C . ALA A 1 224 ? -6.033 13.355 17.849 1.00 96.75 224 ALA A C 1
ATOM 1831 O O . ALA A 1 224 ? -7.212 13.625 18.069 1.00 96.75 224 ALA A O 1
ATOM 1832 N N . TYR A 1 225 ? -5.639 12.118 17.534 1.00 96.94 225 TYR A N 1
ATOM 1833 C CA . TYR A 1 225 ? -6.520 10.956 17.402 1.00 96.94 225 TYR A CA 1
ATOM 1834 C C . TYR A 1 225 ? -6.144 9.863 18.410 1.00 96.94 225 TYR A C 1
ATOM 1836 O O . TYR A 1 225 ? -5.062 9.879 18.996 1.00 96.94 225 TYR A O 1
ATOM 1844 N N . GLU A 1 226 ? -7.053 8.923 18.661 1.00 94.62 226 GLU A N 1
ATOM 1845 C CA . GLU A 1 226 ? -6.751 7.734 19.469 1.00 94.62 226 GLU A CA 1
ATOM 1846 C C . GLU A 1 226 ? -5.662 6.859 18.822 1.00 94.62 226 GLU A C 1
ATOM 1848 O O . GLU A 1 226 ? -5.374 6.986 17.631 1.00 94.62 226 GLU A O 1
ATOM 1853 N N . THR A 1 227 ? -5.019 5.981 19.592 1.00 92.75 227 THR A N 1
ATOM 1854 C CA . THR A 1 227 ? -3.912 5.149 19.093 1.00 92.75 227 THR A CA 1
ATOM 1855 C C . THR A 1 227 ? -4.380 4.173 18.007 1.00 92.75 227 THR A C 1
ATOM 1857 O O . THR A 1 227 ? -5.450 3.571 18.110 1.00 92.75 227 THR A O 1
ATOM 1860 N N . VAL A 1 228 ? -3.551 3.973 16.976 1.00 93.06 228 VAL A N 1
ATOM 1861 C CA . VAL A 1 228 ? -3.768 2.937 15.952 1.00 93.06 228 VAL A CA 1
ATOM 1862 C C . VAL A 1 228 ? -3.910 1.562 16.624 1.00 93.06 228 VAL A C 1
ATOM 1864 O O . VAL A 1 228 ? -3.209 1.244 17.583 1.00 93.06 228 VAL A O 1
ATOM 1867 N N . SER A 1 229 ? -4.859 0.754 16.152 1.00 91.31 229 SER A N 1
ATOM 1868 C CA . SER A 1 229 ? -5.289 -0.486 16.807 1.00 91.31 229 SER A CA 1
ATOM 1869 C C . SER A 1 229 ? -5.826 -1.475 15.765 1.00 91.31 229 SER A C 1
ATOM 1871 O O . SER A 1 229 ? -6.105 -1.059 14.636 1.00 91.31 229 SER A O 1
ATOM 1873 N N . PRO A 1 230 ? -6.056 -2.754 16.121 1.00 90.50 230 PRO A N 1
ATOM 1874 C CA . PRO A 1 230 ? -6.636 -3.725 15.198 1.00 90.50 230 PRO A CA 1
ATOM 1875 C C . PRO A 1 230 ? -8.074 -3.423 14.732 1.00 90.50 230 PRO A C 1
ATOM 1877 O O . PRO A 1 230 ? -8.595 -4.155 13.897 1.00 90.50 230 PRO A O 1
ATOM 1880 N N . PHE A 1 231 ? -8.734 -2.373 15.239 1.00 93.06 231 PHE A N 1
ATOM 1881 C CA . PHE A 1 231 ? -10.013 -1.897 14.696 1.00 93.06 231 PHE A CA 1
ATOM 1882 C C . PHE A 1 231 ? -9.864 -0.956 13.490 1.00 93.06 231 PHE A C 1
ATOM 1884 O O . PHE A 1 231 ? -10.821 -0.774 12.746 1.00 93.06 231 PHE A O 1
ATOM 1891 N N . HIS A 1 232 ? -8.674 -0.393 13.262 1.00 93.50 232 HIS A N 1
ATOM 1892 C CA . HIS A 1 232 ? -8.408 0.618 12.229 1.00 93.50 232 HIS A CA 1
ATOM 1893 C C . HIS A 1 232 ? -7.958 0.023 10.877 1.00 93.50 232 HIS A C 1
ATOM 1895 O O . HIS A 1 232 ? -7.352 0.696 10.043 1.00 93.50 232 HIS A O 1
ATOM 1901 N N . SER A 1 233 ? -8.216 -1.269 10.661 1.00 92.62 233 SER A N 1
ATOM 1902 C CA . SER A 1 233 ? -8.015 -1.948 9.375 1.00 92.62 233 SER A CA 1
ATOM 1903 C C . SER A 1 233 ? -8.778 -3.269 9.293 1.00 92.62 233 SER A C 1
ATOM 1905 O O . SER A 1 233 ? -8.855 -4.025 10.267 1.00 92.62 233 SER A O 1
ATOM 1907 N N . TRP A 1 234 ? -9.288 -3.563 8.100 1.00 92.31 234 TRP A N 1
ATOM 1908 C CA . TRP A 1 234 ? -9.866 -4.845 7.726 1.00 92.31 234 TRP A CA 1
ATOM 1909 C C . TRP A 1 234 ? -8.786 -5.933 7.607 1.00 92.31 234 TRP A C 1
ATOM 1911 O O . TRP A 1 234 ? -7.698 -5.715 7.079 1.00 92.31 234 TRP A O 1
ATOM 1921 N N . ASN A 1 235 ? -9.111 -7.123 8.104 1.00 86.94 235 ASN A N 1
ATOM 1922 C CA . ASN A 1 235 ? -8.269 -8.317 8.169 1.00 86.94 235 ASN A CA 1
ATOM 1923 C C . ASN A 1 235 ? -8.779 -9.373 7.171 1.00 86.94 235 ASN A C 1
ATOM 1925 O O . ASN A 1 235 ? -9.956 -9.357 6.797 1.00 86.94 235 ASN A O 1
ATOM 1929 N N . ALA A 1 236 ? -7.951 -10.343 6.779 1.00 78.06 236 ALA A N 1
ATOM 1930 C CA . ALA A 1 236 ? -8.437 -11.541 6.093 1.00 78.06 236 ALA A CA 1
ATOM 1931 C C . ALA A 1 236 ? -7.652 -12.805 6.476 1.00 78.06 236 ALA A C 1
ATOM 1933 O O . ALA A 1 236 ? -6.426 -12.867 6.401 1.00 78.06 236 ALA A O 1
ATOM 1934 N N . GLN A 1 237 ? -8.380 -13.862 6.846 1.00 65.38 237 GLN A N 1
ATOM 1935 C CA . GLN A 1 237 ? -7.796 -15.060 7.470 1.00 65.38 237 GLN A CA 1
ATOM 1936 C C . GLN A 1 237 ? -7.548 -16.224 6.493 1.00 65.38 237 GLN A C 1
ATOM 1938 O O . GLN A 1 237 ? -7.127 -17.301 6.907 1.00 65.38 237 GLN A O 1
ATOM 1943 N N . HIS A 1 238 ? -7.798 -16.033 5.193 1.00 66.50 238 HIS A N 1
ATOM 1944 C CA . HIS A 1 238 ? -7.724 -17.106 4.197 1.00 66.50 238 HIS A CA 1
ATOM 1945 C C . HIS A 1 238 ? -6.288 -17.616 4.013 1.00 66.50 238 HIS A C 1
ATOM 1947 O O . HIS A 1 238 ? -5.392 -16.870 3.612 1.00 66.50 238 HIS A O 1
ATOM 1953 N N . THR A 1 239 ? -6.075 -18.904 4.287 1.00 55.66 239 THR A N 1
ATOM 1954 C CA . THR A 1 239 ? -4.746 -19.524 4.401 1.00 55.66 239 THR A CA 1
ATOM 1955 C C . THR A 1 239 ? -3.897 -19.377 3.137 1.00 55.66 239 THR A C 1
ATOM 1957 O O . THR A 1 239 ? -2.752 -18.946 3.225 1.00 55.66 239 THR A O 1
ATOM 1960 N N . VAL A 1 240 ? -4.446 -19.684 1.956 1.00 52.72 240 VAL A N 1
ATOM 1961 C CA . VAL A 1 240 ? -3.689 -19.697 0.687 1.00 52.72 240 VAL A CA 1
ATOM 1962 C C . VAL A 1 240 ? -3.178 -18.301 0.321 1.00 52.72 240 VAL A C 1
ATOM 1964 O O . VAL A 1 240 ? -1.984 -18.119 0.081 1.00 52.72 240 VAL A O 1
ATOM 1967 N N . THR A 1 241 ? -4.043 -17.284 0.361 1.00 57.66 241 THR A N 1
ATOM 1968 C CA . THR A 1 241 ? -3.642 -15.890 0.114 1.00 57.66 241 THR A CA 1
ATOM 1969 C C . THR A 1 241 ? -2.747 -15.339 1.225 1.00 57.66 241 THR A C 1
ATOM 1971 O O . THR A 1 241 ? -1.871 -14.531 0.937 1.00 57.66 241 THR A O 1
ATOM 1974 N N . ASN A 1 242 ? -2.868 -15.827 2.465 1.00 58.22 242 ASN A N 1
ATOM 1975 C CA . ASN A 1 242 ? -1.901 -15.535 3.527 1.00 58.22 242 ASN A CA 1
ATOM 1976 C C . ASN A 1 242 ? -0.511 -16.150 3.270 1.00 58.22 242 ASN A C 1
ATOM 1978 O O . ASN A 1 242 ? 0.468 -15.595 3.753 1.00 58.22 242 ASN A O 1
ATOM 1982 N N . TYR A 1 243 ? -0.364 -17.245 2.520 1.00 56.16 243 TYR A N 1
ATOM 1983 C CA . TYR A 1 243 ? 0.970 -17.717 2.120 1.00 56.16 243 TYR A CA 1
ATOM 1984 C C . TYR A 1 243 ? 1.527 -16.925 0.928 1.00 56.16 243 TYR A C 1
ATOM 1986 O O . TYR A 1 243 ? 2.685 -16.513 0.975 1.00 56.16 243 TYR A O 1
ATOM 1994 N N . LEU A 1 244 ? 0.705 -16.649 -0.092 1.00 56.53 244 LEU A N 1
ATOM 1995 C CA . LEU A 1 244 ? 1.122 -15.915 -1.297 1.00 56.53 244 LEU A CA 1
ATOM 1996 C C . LEU A 1 244 ? 1.478 -14.445 -1.020 1.00 56.53 244 LEU A C 1
ATOM 1998 O O . LEU A 1 244 ? 2.520 -13.969 -1.458 1.00 56.53 244 LEU A O 1
ATOM 2002 N N . LEU A 1 245 ? 0.650 -13.733 -0.249 1.00 63.72 245 LEU A N 1
ATOM 2003 C CA . LEU A 1 245 ? 0.844 -12.316 0.091 1.00 63.72 245 LEU A CA 1
ATOM 2004 C C . LEU A 1 245 ? 1.733 -12.131 1.339 1.00 63.72 245 LEU A C 1
ATOM 2006 O O . LEU A 1 245 ? 1.593 -11.146 2.059 1.00 63.72 245 LEU A O 1
ATOM 2010 N N . LEU A 1 246 ? 2.581 -13.120 1.658 1.00 58.41 246 LEU A N 1
ATOM 2011 C CA . LEU A 1 246 ? 3.430 -13.175 2.857 1.00 58.41 246 LEU A CA 1
ATOM 2012 C C . LEU A 1 246 ? 2.718 -12.754 4.158 1.00 58.41 246 LEU A C 1
ATOM 2014 O O . LEU A 1 246 ? 3.311 -12.087 4.986 1.00 58.41 246 LEU A O 1
ATOM 2018 N N . LYS A 1 247 ? 1.464 -13.156 4.377 1.00 61.34 247 LYS A N 1
ATOM 2019 C CA . LYS A 1 247 ? 0.606 -12.811 5.531 1.00 61.34 247 LYS A CA 1
ATOM 2020 C C . LYS A 1 247 ? 0.284 -11.319 5.713 1.00 61.34 247 LYS A C 1
ATOM 2022 O O . LYS A 1 247 ? -0.189 -10.958 6.790 1.00 61.34 247 LYS A O 1
ATOM 2027 N N . LEU A 1 248 ? 0.440 -10.475 4.684 1.00 61.34 248 LEU A N 1
ATOM 2028 C CA . LEU A 1 248 ? -0.005 -9.069 4.719 1.00 61.34 248 LEU A CA 1
ATOM 2029 C C . LEU A 1 248 ? -1.464 -8.936 5.187 1.00 61.34 248 LEU A C 1
ATOM 2031 O O . LEU A 1 248 ? -1.780 -8.046 5.965 1.00 61.34 248 LEU A O 1
ATOM 2035 N N . GLN A 1 249 ? -2.315 -9.900 4.818 1.00 62.97 249 GLN A N 1
ATOM 2036 C CA . GLN A 1 249 ? -3.733 -9.960 5.194 1.00 62.97 249 GLN A CA 1
ATOM 2037 C C . GLN A 1 249 ? -4.019 -9.891 6.706 1.00 62.97 249 GLN A C 1
ATOM 2039 O O . GLN A 1 249 ? -5.145 -9.602 7.103 1.00 62.97 249 GLN A O 1
ATOM 2044 N N . ARG A 1 250 ? -3.005 -10.094 7.558 1.00 75.06 250 ARG A N 1
ATOM 2045 C CA . ARG A 1 250 ? -3.032 -9.839 9.009 1.00 75.06 250 ARG A CA 1
ATOM 2046 C C . ARG A 1 250 ? -2.831 -8.349 9.342 1.00 75.06 250 ARG A C 1
ATOM 2048 O O . ARG A 1 250 ? -2.186 -8.001 10.335 1.00 75.06 250 ARG A O 1
ATOM 2055 N N . HIS A 1 251 ? -3.379 -7.473 8.505 1.00 82.75 251 HIS A N 1
ATOM 2056 C CA . HIS A 1 251 ? -3.075 -6.042 8.450 1.00 82.75 251 HIS A CA 1
ATOM 2057 C C . HIS A 1 251 ? -3.386 -5.295 9.752 1.00 82.75 251 HIS A C 1
ATOM 2059 O O . HIS A 1 251 ? -2.619 -4.440 10.189 1.00 82.75 251 HIS A O 1
ATOM 2065 N N . SER A 1 252 ? -4.433 -5.721 10.460 1.00 80.25 252 SER A N 1
ATOM 2066 C CA . SER A 1 252 ? -4.819 -5.191 11.772 1.00 80.25 252 SER A CA 1
ATOM 2067 C C . SER A 1 252 ? -3.730 -5.346 12.848 1.00 80.25 252 SER A C 1
ATOM 2069 O O . SER A 1 252 ? -3.593 -4.484 13.715 1.00 80.25 252 SER A O 1
ATOM 2071 N N . ASP A 1 253 ? -2.919 -6.413 12.800 1.00 83.50 253 ASP A N 1
ATOM 2072 C CA . ASP A 1 253 ? -1.730 -6.535 13.659 1.00 83.50 253 ASP A CA 1
ATOM 2073 C C . ASP A 1 253 ? -0.517 -5.811 13.061 1.00 83.50 253 ASP A C 1
ATOM 2075 O O . ASP A 1 253 ? 0.340 -5.341 13.806 1.00 83.50 253 ASP A O 1
ATOM 2079 N N . HIS A 1 254 ? -0.442 -5.676 11.733 1.00 86.19 254 HIS A N 1
ATOM 2080 C CA . HIS A 1 254 ? 0.621 -4.913 11.087 1.00 86.19 254 HIS A CA 1
ATOM 2081 C C . HIS A 1 254 ? 0.553 -3.428 11.465 1.00 86.19 254 HIS A C 1
ATOM 2083 O O . HIS A 1 254 ? 1.563 -2.875 11.886 1.00 86.19 254 HIS A O 1
ATOM 2089 N N . HIS A 1 255 ? -0.621 -2.798 11.426 1.00 85.31 255 HIS A N 1
ATOM 2090 C CA . HIS A 1 255 ? -0.778 -1.404 11.850 1.00 85.31 255 HIS A CA 1
ATOM 2091 C C . HIS A 1 255 ? -0.580 -1.189 13.354 1.00 85.31 255 HIS A C 1
ATOM 2093 O O . HIS A 1 255 ? -0.036 -0.165 13.759 1.00 85.31 255 HIS A O 1
ATOM 2099 N N . ALA A 1 256 ? -0.938 -2.168 14.188 1.00 80.19 256 ALA A N 1
ATOM 2100 C CA . ALA A 1 256 ? -0.644 -2.119 15.619 1.00 80.19 256 ALA A CA 1
ATOM 2101 C C . ALA A 1 256 ? 0.848 -2.375 15.946 1.00 80.19 256 ALA A C 1
ATOM 2103 O O . ALA A 1 256 ? 1.336 -1.929 16.982 1.00 80.19 256 ALA A O 1
ATOM 2104 N N . ASN A 1 257 ? 1.582 -3.108 15.096 1.00 83.06 257 ASN A N 1
ATOM 2105 C CA . ASN A 1 257 ? 2.932 -3.610 15.379 1.00 83.06 257 ASN A CA 1
ATOM 2106 C C . ASN A 1 257 ? 3.863 -3.580 14.142 1.00 83.06 257 ASN A C 1
ATOM 2108 O O . ASN A 1 257 ? 4.530 -4.572 13.852 1.00 83.06 257 ASN A O 1
ATOM 2112 N N . ALA A 1 258 ? 3.964 -2.463 13.415 1.00 79.62 258 ALA A N 1
ATOM 2113 C CA . ALA A 1 258 ? 4.555 -2.408 12.062 1.00 79.62 258 ALA A CA 1
ATOM 2114 C C . ALA A 1 258 ? 5.982 -2.980 11.896 1.00 79.62 258 ALA A C 1
ATOM 2116 O O . ALA A 1 258 ? 6.332 -3.507 10.838 1.00 79.62 258 ALA A O 1
ATOM 2117 N N . ALA A 1 259 ? 6.812 -2.925 12.944 1.00 80.19 259 ALA A N 1
ATOM 2118 C CA . ALA A 1 259 ? 8.158 -3.508 12.949 1.00 80.19 259 ALA A CA 1
ATOM 2119 C C . ALA A 1 259 ? 8.176 -5.056 12.992 1.00 80.19 259 ALA A C 1
ATOM 2121 O O . ALA A 1 259 ? 9.193 -5.674 12.656 1.00 80.19 259 ALA A O 1
ATOM 2122 N N . ARG A 1 260 ? 7.070 -5.696 13.401 1.00 80.94 260 ARG A N 1
ATOM 2123 C CA . ARG A 1 260 ? 6.900 -7.155 13.462 1.00 80.94 260 ARG A CA 1
ATOM 2124 C C . ARG A 1 260 ? 7.046 -7.750 12.056 1.00 80.94 260 ARG A C 1
ATOM 2126 O O . ARG A 1 260 ? 6.594 -7.177 11.065 1.00 80.94 260 ARG A O 1
ATOM 2133 N N . ARG A 1 261 ? 7.715 -8.903 11.941 1.00 78.75 261 ARG A N 1
ATOM 2134 C CA . ARG A 1 261 ? 7.797 -9.612 10.653 1.00 78.75 261 ARG A CA 1
ATOM 2135 C C . ARG A 1 261 ? 6.474 -10.283 10.331 1.00 78.75 261 ARG A C 1
ATOM 2137 O O . ARG A 1 261 ? 5.843 -10.843 11.227 1.00 78.75 261 ARG A O 1
ATOM 2144 N N . TYR A 1 262 ? 6.103 -10.301 9.055 1.00 75.69 262 TYR A N 1
ATOM 2145 C CA . TYR A 1 262 ? 4.800 -10.811 8.652 1.00 75.69 262 TYR A CA 1
ATOM 2146 C C . TYR A 1 262 ? 4.560 -12.271 9.036 1.00 75.69 262 TYR A C 1
ATOM 2148 O O . TYR A 1 262 ? 3.458 -12.638 9.438 1.00 75.69 262 TYR A O 1
ATOM 2156 N N . GLN A 1 263 ? 5.604 -13.106 9.004 1.00 77.12 263 GLN A N 1
ATOM 2157 C CA . GLN A 1 263 ? 5.480 -14.535 9.299 1.00 77.12 263 GLN A CA 1
ATOM 2158 C C . GLN A 1 263 ? 4.999 -14.799 10.740 1.00 77.12 263 GLN A C 1
ATOM 2160 O O . GLN A 1 263 ? 4.428 -15.865 10.987 1.00 77.12 263 GLN A O 1
ATOM 2165 N N . VAL A 1 264 ? 5.165 -13.821 11.645 1.00 77.31 264 VAL A N 1
ATOM 2166 C CA . VAL A 1 264 ? 4.738 -13.842 13.056 1.00 77.31 264 VAL A CA 1
ATOM 2167 C C . VAL A 1 264 ? 3.673 -12.784 13.402 1.00 77.31 264 VAL A C 1
ATOM 2169 O O . VAL A 1 264 ? 3.418 -12.561 14.584 1.00 77.31 264 VAL A O 1
ATOM 2172 N N . LEU A 1 265 ? 3.031 -12.141 12.414 1.00 78.12 265 LEU A N 1
ATOM 2173 C CA . LEU A 1 265 ? 1.837 -11.321 12.668 1.00 78.12 265 LEU A CA 1
ATOM 2174 C C . LEU A 1 265 ? 0.720 -12.173 13.281 1.00 78.12 265 LEU A C 1
ATOM 2176 O O . LEU A 1 265 ? 0.528 -13.336 12.905 1.00 78.12 265 LEU A O 1
ATOM 2180 N N . ARG A 1 266 ? -0.032 -11.578 14.201 1.00 78.81 266 ARG A N 1
ATOM 2181 C CA . ARG A 1 266 ? -1.208 -12.159 14.855 1.00 78.81 266 ARG A CA 1
ATOM 2182 C C . ARG A 1 266 ? -2.462 -11.956 14.006 1.00 78.81 266 ARG A C 1
ATOM 2184 O O . ARG A 1 266 ? -2.506 -11.125 13.106 1.00 78.81 266 ARG A O 1
ATOM 2191 N N . THR A 1 267 ? -3.489 -12.732 14.309 1.00 79.25 267 THR A N 1
ATOM 2192 C CA . THR A 1 267 ? -4.848 -12.542 13.799 1.00 79.25 267 THR A CA 1
ATOM 2193 C C . THR A 1 267 ? -5.736 -12.351 15.019 1.00 79.25 267 THR A C 1
ATOM 2195 O O . THR A 1 267 ? -5.508 -13.022 16.020 1.00 79.25 267 THR A O 1
ATOM 2198 N N . PHE A 1 268 ? -6.698 -11.433 14.943 1.00 82.44 268 PHE A N 1
ATOM 2199 C CA . PHE A 1 268 ? -7.650 -11.155 16.018 1.00 82.44 268 PHE A CA 1
ATOM 2200 C C . PHE A 1 268 ? -9.058 -11.283 15.445 1.00 82.44 268 PHE A C 1
ATOM 2202 O O . PHE A 1 268 ? -9.377 -10.581 14.481 1.00 82.44 268 PHE A O 1
ATOM 2209 N N . LEU A 1 269 ? -9.911 -12.127 16.017 1.00 83.38 269 LEU A N 1
ATOM 2210 C CA . LEU A 1 269 ? -11.273 -12.341 15.516 1.00 83.38 269 LEU A CA 1
ATOM 2211 C C . LEU A 1 269 ? -12.140 -11.084 15.666 1.00 83.38 269 LEU A C 1
ATOM 2213 O O . LEU A 1 269 ? -12.954 -10.786 14.794 1.00 83.38 269 LEU A O 1
ATOM 2217 N N . ALA A 1 270 ? -11.900 -10.289 16.713 1.00 86.19 270 ALA A N 1
ATOM 2218 C CA . ALA A 1 270 ? -12.613 -9.037 16.956 1.00 86.19 270 ALA A CA 1
ATOM 2219 C C . ALA A 1 270 ? -12.326 -7.920 15.930 1.00 86.19 270 ALA A C 1
ATOM 2221 O O . ALA A 1 270 ? -13.164 -7.027 15.768 1.00 86.19 270 ALA A O 1
ATOM 2222 N N . SER A 1 271 ? -11.192 -7.961 15.214 1.00 88.56 271 SER A N 1
ATOM 2223 C CA . SER A 1 271 ? -10.908 -6.987 14.143 1.00 88.56 271 SER A CA 1
ATOM 2224 C C . SER A 1 271 ? -11.942 -7.082 13.003 1.00 88.56 271 SER A C 1
ATOM 2226 O O . SER A 1 271 ? -12.550 -8.146 12.826 1.00 88.56 271 SER A O 1
ATOM 2228 N N . PRO A 1 272 ? -12.195 -6.006 12.233 1.00 91.44 272 PRO A N 1
ATOM 2229 C CA . PRO A 1 272 ? -13.033 -6.074 11.036 1.00 91.44 272 PRO A CA 1
ATOM 2230 C C . PRO A 1 272 ? -12.493 -7.136 10.063 1.00 91.44 272 PRO A C 1
ATOM 2232 O O . PRO A 1 272 ? -11.285 -7.234 9.871 1.00 91.44 272 PRO A O 1
ATOM 2235 N N . GLN A 1 273 ? -13.361 -7.952 9.457 1.00 90.75 273 GLN A N 1
ATOM 2236 C CA . GLN A 1 273 ? -12.962 -9.051 8.560 1.00 90.75 273 GLN A CA 1
ATOM 2237 C C . GLN A 1 273 ? -13.537 -8.841 7.156 1.00 90.75 273 GLN A C 1
ATOM 2239 O O . GLN A 1 273 ? -14.738 -8.604 7.006 1.00 90.75 273 GLN A O 1
ATOM 2244 N N . LEU A 1 274 ? -12.698 -8.956 6.126 1.00 92.00 274 LEU A N 1
ATOM 2245 C CA . LEU A 1 274 ? -13.138 -8.928 4.731 1.00 92.00 274 LEU A CA 1
ATOM 2246 C C . LEU A 1 274 ? -13.956 -10.188 4.387 1.00 92.00 274 LEU A C 1
ATOM 2248 O O . LEU A 1 274 ? -13.549 -11.288 4.761 1.00 92.00 274 LEU A O 1
ATOM 2252 N N . PRO A 1 275 ? -15.060 -10.072 3.624 1.00 91.06 275 PRO A N 1
ATOM 2253 C CA . PRO A 1 275 ? -15.979 -11.188 3.371 1.00 91.06 275 PRO A CA 1
ATOM 2254 C C . PRO A 1 275 ? -15.409 -12.311 2.489 1.00 91.06 275 PRO A C 1
ATOM 2256 O O . PRO A 1 275 ? -15.861 -13.446 2.590 1.00 91.06 275 PRO A O 1
ATOM 2259 N N . THR A 1 276 ? -14.452 -12.003 1.608 1.00 87.44 276 THR A N 1
ATOM 2260 C CA . THR A 1 276 ? -13.945 -12.928 0.569 1.00 87.44 276 THR A CA 1
ATOM 2261 C C . THR A 1 276 ? -12.417 -12.927 0.446 1.00 87.44 276 THR A C 1
ATOM 2263 O O . THR A 1 276 ? -11.863 -13.400 -0.547 1.00 87.44 276 THR A O 1
ATOM 2266 N N . GLY A 1 277 ? -11.719 -12.302 1.397 1.00 87.00 277 GLY A N 1
ATOM 2267 C CA . GLY A 1 277 ? -10.294 -12.005 1.272 1.00 87.00 277 GLY A CA 1
ATOM 2268 C C . GLY A 1 277 ? -9.957 -11.049 0.122 1.00 87.00 277 GLY A C 1
ATOM 2269 O O . GLY A 1 277 ? -10.830 -10.540 -0.584 1.00 87.00 277 GLY A O 1
ATOM 2270 N N . TYR A 1 278 ? -8.659 -10.784 -0.048 1.00 87.44 278 TYR A N 1
ATOM 2271 C CA . TYR A 1 278 ? -8.189 -9.636 -0.833 1.00 87.44 278 TYR A CA 1
ATOM 2272 C C . TYR A 1 278 ? -8.582 -9.738 -2.309 1.00 87.44 278 TYR A C 1
ATOM 2274 O O . TYR A 1 278 ? -9.128 -8.786 -2.846 1.00 87.44 278 TYR A O 1
ATOM 2282 N N . SER A 1 279 ? -8.385 -10.891 -2.953 1.00 88.44 279 SER A N 1
ATOM 2283 C CA . SER A 1 279 ? -8.683 -11.064 -4.382 1.00 88.44 279 SER A CA 1
ATOM 2284 C C . SER A 1 279 ? -10.159 -10.812 -4.715 1.00 88.44 279 SER A C 1
ATOM 2286 O O . SER A 1 279 ? -10.451 -10.078 -5.654 1.00 88.44 279 SER A O 1
ATOM 2288 N N . GLY A 1 280 ? -11.091 -11.355 -3.921 1.00 91.06 280 GLY A N 1
ATOM 2289 C CA . GLY A 1 280 ? -12.522 -11.095 -4.105 1.00 91.06 280 GLY A CA 1
ATOM 2290 C C . GLY A 1 280 ? -12.895 -9.643 -3.797 1.00 91.06 280 GLY A C 1
ATOM 2291 O O . GLY A 1 280 ? -13.646 -9.026 -4.549 1.00 91.06 280 GLY A O 1
ATOM 2292 N N . CYS A 1 281 ? -12.316 -9.057 -2.744 1.00 94.88 281 CYS A N 1
ATOM 2293 C CA . CYS A 1 281 ? -12.577 -7.668 -2.373 1.00 94.88 281 CYS A CA 1
ATOM 2294 C C . CYS A 1 281 ? -12.043 -6.659 -3.400 1.00 94.88 281 CYS A C 1
ATOM 2296 O O . CYS A 1 281 ? -12.740 -5.694 -3.685 1.00 94.88 281 CYS A O 1
ATOM 2298 N N . ILE A 1 282 ? -10.874 -6.896 -4.007 1.00 94.88 282 ILE A N 1
ATOM 2299 C CA . ILE A 1 282 ? -10.337 -6.070 -5.104 1.00 94.88 282 ILE A CA 1
ATOM 2300 C C . ILE A 1 282 ? -11.279 -6.119 -6.314 1.00 94.88 282 ILE A C 1
ATOM 2302 O O . ILE A 1 282 ? -11.643 -5.076 -6.851 1.00 94.88 282 ILE A O 1
ATOM 2306 N N . LEU A 1 283 ? -11.738 -7.312 -6.712 1.00 95.06 283 LEU A N 1
ATOM 2307 C CA . LEU A 1 283 ? -12.681 -7.459 -7.827 1.00 95.06 283 LEU A CA 1
ATOM 2308 C C . LEU A 1 283 ? -14.031 -6.775 -7.544 1.00 95.06 283 LEU A C 1
ATOM 2310 O O . LEU A 1 283 ? -14.588 -6.142 -8.436 1.00 95.06 283 LEU A O 1
ATOM 2314 N N . MET A 1 284 ? -14.532 -6.831 -6.305 1.00 96.88 284 MET A N 1
ATOM 2315 C CA . MET A 1 284 ? -15.727 -6.076 -5.906 1.00 96.88 284 MET A CA 1
ATOM 2316 C C . MET A 1 284 ? -15.480 -4.560 -5.878 1.00 96.88 284 MET A C 1
ATOM 2318 O O . MET A 1 284 ? -16.335 -3.810 -6.337 1.00 96.88 284 MET A O 1
ATOM 2322 N N . ALA A 1 285 ? -14.321 -4.095 -5.398 1.00 97.12 285 ALA A N 1
ATOM 2323 C CA . ALA A 1 285 ? -13.947 -2.677 -5.333 1.00 97.12 285 ALA A CA 1
ATOM 2324 C C . ALA A 1 285 ? -13.879 -1.999 -6.715 1.00 97.12 285 ALA A C 1
ATOM 2326 O O . ALA A 1 285 ? -14.251 -0.831 -6.849 1.00 97.12 285 ALA A O 1
ATOM 2327 N N . LEU A 1 286 ? -13.472 -2.746 -7.749 1.00 97.00 286 LEU A N 1
ATOM 2328 C CA . LEU A 1 286 ? -13.516 -2.314 -9.153 1.00 97.00 286 LEU A CA 1
ATOM 2329 C C . LEU A 1 286 ? -14.951 -2.157 -9.699 1.00 97.00 286 LEU A C 1
ATOM 2331 O O . LEU A 1 286 ? -15.143 -1.516 -10.728 1.00 97.00 286 LEU A O 1
ATOM 2335 N N . CYS A 1 287 ? -15.964 -2.666 -8.993 1.00 98.06 287 CYS A N 1
ATOM 2336 C CA . CYS A 1 287 ? -17.384 -2.529 -9.318 1.00 98.06 287 CYS A CA 1
ATOM 2337 C C . CYS A 1 287 ? -18.125 -1.796 -8.179 1.00 98.06 287 CYS A C 1
ATOM 2339 O O . CYS A 1 287 ? -18.830 -2.441 -7.397 1.00 98.06 287 CYS A O 1
ATOM 2341 N N . PRO A 1 288 ? -18.019 -0.452 -8.060 1.00 97.88 288 PRO A N 1
ATOM 2342 C CA . PRO A 1 288 ? -18.454 0.284 -6.869 1.00 97.88 288 PRO A CA 1
ATOM 2343 C C . PRO A 1 288 ? -19.872 -0.012 -6.346 1.00 97.88 288 PRO A C 1
ATOM 2345 O O . PRO A 1 288 ? -20.006 -0.121 -5.130 1.00 97.88 288 PRO A O 1
ATOM 2348 N N . PRO A 1 289 ? -20.922 -0.224 -7.174 1.00 98.12 289 PRO A N 1
ATOM 2349 C CA . PRO A 1 289 ? -22.240 -0.618 -6.665 1.00 98.12 289 PRO A CA 1
ATOM 2350 C C . PRO A 1 289 ? -22.226 -1.938 -5.875 1.00 98.12 289 PRO A C 1
ATOM 2352 O O . PRO A 1 289 ? -22.885 -2.039 -4.843 1.00 98.12 289 PRO A O 1
ATOM 2355 N N . VAL A 1 290 ? -21.434 -2.924 -6.316 1.00 97.88 290 VAL A N 1
ATOM 2356 C CA . VAL A 1 290 ? -21.263 -4.219 -5.634 1.00 97.88 290 VAL A CA 1
ATOM 2357 C C . VAL A 1 290 ? -20.480 -4.032 -4.336 1.00 97.88 290 VAL A C 1
ATOM 2359 O O . VAL A 1 290 ? -20.897 -4.529 -3.292 1.00 97.88 290 VAL A O 1
ATOM 2362 N N . TRP A 1 291 ? -19.386 -3.263 -4.372 1.00 97.94 291 TRP A N 1
ATOM 2363 C CA . TRP A 1 291 ? -18.613 -2.931 -3.172 1.00 97.94 291 TRP A CA 1
ATOM 2364 C C . TRP A 1 291 ? -19.469 -2.243 -2.104 1.00 97.94 291 TRP A C 1
ATOM 2366 O O . TRP A 1 291 ? -19.485 -2.669 -0.951 1.00 97.94 291 TRP A O 1
ATOM 2376 N N . PHE A 1 292 ? -20.227 -1.216 -2.492 1.00 98.31 292 PHE A N 1
ATOM 2377 C CA . PHE A 1 292 ? -21.090 -0.459 -1.589 1.00 98.31 292 PHE A CA 1
ATOM 2378 C C . PHE A 1 292 ? -22.199 -1.325 -0.987 1.00 98.31 292 PHE A C 1
ATOM 2380 O O . PHE A 1 292 ? -22.421 -1.250 0.221 1.00 98.31 292 PHE A O 1
ATOM 2387 N N . PHE A 1 293 ? -22.840 -2.180 -1.791 1.00 97.62 293 PHE A N 1
ATOM 2388 C CA . PHE A 1 293 ? -23.845 -3.137 -1.323 1.00 97.62 293 PHE A CA 1
ATOM 2389 C C . PHE A 1 293 ? -23.275 -4.131 -0.296 1.00 97.62 293 PHE A C 1
ATOM 2391 O O . PHE A 1 293 ? -23.900 -4.389 0.728 1.00 97.62 293 PHE A O 1
ATOM 2398 N N . VAL A 1 294 ? -22.069 -4.660 -0.527 1.00 96.75 294 VAL A N 1
ATOM 2399 C CA . VAL A 1 294 ? -21.458 -5.663 0.363 1.00 96.75 294 VAL A CA 1
ATOM 2400 C C . VAL A 1 294 ? -20.842 -5.050 1.625 1.00 96.75 294 VAL A C 1
ATOM 2402 O O . VAL A 1 294 ? -20.873 -5.691 2.678 1.00 96.75 294 VAL A O 1
ATOM 2405 N N . MET A 1 295 ? -20.253 -3.851 1.53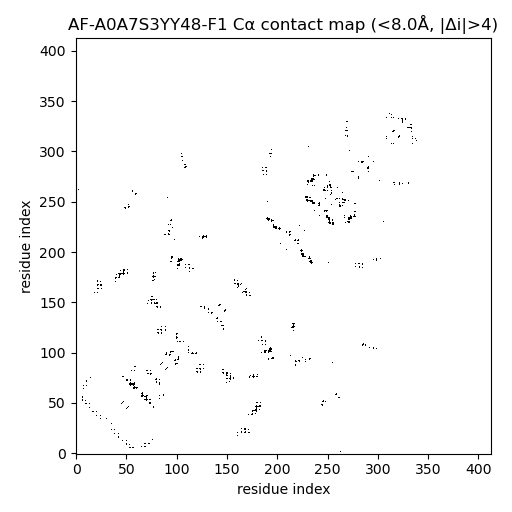9 1.00 97.62 295 MET A N 1
ATOM 2406 C CA . MET A 1 295 ? -19.396 -3.301 2.598 1.00 97.62 295 MET A CA 1
ATOM 2407 C C . MET A 1 295 ? -20.024 -2.183 3.430 1.00 97.62 295 MET A C 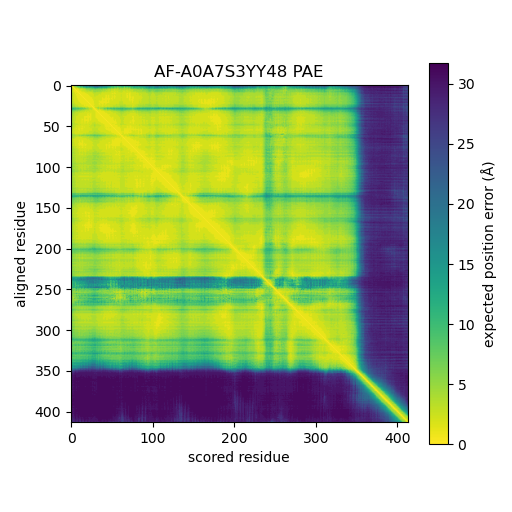1
ATOM 2409 O O . MET A 1 295 ? -19.666 -2.069 4.601 1.00 97.62 295 MET A O 1
ATOM 2413 N N . ASN A 1 296 ? -20.949 -1.370 2.906 1.00 97.69 296 ASN A N 1
ATOM 2414 C CA . ASN A 1 296 ? -21.438 -0.206 3.661 1.00 97.69 296 ASN A CA 1
ATOM 2415 C C . ASN A 1 296 ? -22.139 -0.607 4.970 1.00 97.69 296 ASN A C 1
ATOM 2417 O O . ASN A 1 296 ? -21.917 0.030 5.998 1.00 97.69 296 ASN A O 1
ATOM 2421 N N . ASP A 1 297 ? -22.919 -1.689 4.965 1.00 95.19 297 ASP A N 1
ATOM 2422 C CA . ASP A 1 297 ? -23.576 -2.197 6.177 1.00 95.19 297 ASP A CA 1
ATOM 2423 C C . ASP A 1 297 ? -22.613 -2.965 7.097 1.00 95.19 297 ASP A C 1
ATOM 2425 O O . ASP A 1 297 ? -22.764 -2.934 8.318 1.00 95.19 297 ASP A O 1
ATOM 2429 N N . ARG A 1 298 ? -21.539 -3.553 6.547 1.00 95.50 298 ARG A N 1
ATOM 2430 C CA . ARG A 1 298 ? -20.449 -4.130 7.354 1.00 95.50 298 ARG A CA 1
ATOM 2431 C C . ARG A 1 298 ? -19.688 -3.052 8.121 1.00 95.50 298 ARG A C 1
ATOM 2433 O O . ARG A 1 298 ? -19.355 -3.276 9.279 1.00 95.50 298 ARG A O 1
ATOM 2440 N N . VAL A 1 299 ? -19.462 -1.877 7.523 1.00 96.50 299 VAL A N 1
ATOM 2441 C CA . VAL A 1 299 ? -18.867 -0.720 8.219 1.00 96.50 299 VAL A CA 1
ATOM 2442 C C . VAL A 1 299 ? -19.748 -0.285 9.399 1.00 96.50 299 VAL A C 1
ATOM 2444 O O . VAL A 1 299 ? -19.217 -0.046 10.483 1.00 96.50 299 VAL A O 1
ATOM 2447 N N . LYS A 1 300 ? -21.082 -0.239 9.235 1.00 94.88 300 LYS A N 1
ATOM 2448 C CA . LYS A 1 300 ? -22.027 0.083 10.328 1.00 94.88 300 LYS A CA 1
ATOM 2449 C C . LYS A 1 300 ? -21.916 -0.917 11.484 1.00 94.88 300 LYS A C 1
ATOM 2451 O O . LYS A 1 300 ? -21.574 -0.512 12.593 1.00 94.88 300 LYS A O 1
ATOM 2456 N N . HIS A 1 301 ? -22.085 -2.215 11.204 1.00 92.56 301 HIS A N 1
ATOM 2457 C CA . HIS A 1 301 ? -21.983 -3.283 12.215 1.00 92.56 301 HIS A CA 1
ATOM 2458 C C . HIS A 1 301 ? -20.618 -3.288 12.918 1.00 92.56 301 HIS A C 1
ATOM 2460 O O . HIS A 1 301 ? -20.533 -3.482 14.129 1.00 92.56 301 HIS A O 1
ATOM 2466 N N . CYS A 1 302 ? -19.528 -3.020 12.189 1.00 92.75 302 CYS A N 1
ATOM 2467 C CA . CYS A 1 302 ? -18.206 -2.878 12.794 1.00 92.75 302 CYS A CA 1
ATOM 2468 C C . CYS A 1 302 ? -18.125 -1.681 13.752 1.00 92.75 302 CYS A C 1
ATOM 2470 O O . CYS A 1 302 ? -17.628 -1.858 14.861 1.00 92.75 302 CYS A O 1
ATOM 2472 N N . HIS A 1 303 ? -18.637 -0.499 13.393 1.00 93.12 303 HIS A N 1
ATOM 2473 C CA . HIS A 1 303 ? -18.661 0.654 14.302 1.00 93.12 303 HIS A CA 1
ATOM 2474 C C . HIS A 1 303 ? -19.536 0.419 15.544 1.00 93.12 303 HIS A C 1
ATOM 2476 O O . HIS A 1 303 ? -19.126 0.771 16.651 1.00 93.12 303 HIS A O 1
ATOM 2482 N N . GLU A 1 304 ? -20.694 -0.224 15.388 1.00 92.06 304 GLU A N 1
ATOM 2483 C CA . GLU A 1 304 ? -21.571 -0.614 16.500 1.00 92.06 304 GLU A CA 1
ATOM 2484 C C . GLU A 1 304 ? -20.865 -1.599 17.448 1.00 92.06 304 GLU A C 1
ATOM 2486 O O . GLU A 1 304 ? -20.847 -1.396 18.667 1.00 92.06 304 GLU A O 1
ATOM 2491 N N . ARG A 1 305 ? -20.186 -2.615 16.896 1.00 89.88 305 ARG A N 1
ATOM 2492 C CA . ARG A 1 305 ? -19.388 -3.578 17.670 1.00 89.88 305 ARG A CA 1
ATOM 2493 C C . ARG A 1 305 ? -18.207 -2.918 18.384 1.00 89.88 305 ARG A C 1
ATOM 2495 O O . ARG A 1 305 ? -17.972 -3.222 19.551 1.00 89.88 305 ARG A O 1
ATOM 2502 N N . ILE A 1 306 ? -17.497 -1.999 17.728 1.00 90.75 306 ILE A N 1
ATOM 2503 C CA . ILE A 1 306 ? -16.386 -1.232 18.318 1.00 90.75 306 ILE A CA 1
ATOM 2504 C C . ILE A 1 306 ? -16.882 -0.396 19.508 1.00 90.75 306 ILE A C 1
ATOM 2506 O O . ILE A 1 306 ? -16.338 -0.512 20.606 1.00 90.75 306 ILE A O 1
ATOM 2510 N N . ALA A 1 307 ? -17.968 0.365 19.336 1.00 90.44 307 ALA A N 1
ATOM 2511 C CA . ALA A 1 307 ? -18.566 1.156 20.414 1.00 90.44 307 ALA A CA 1
ATOM 2512 C C . ALA A 1 307 ? -19.045 0.282 21.591 1.00 90.44 307 ALA A C 1
ATOM 2514 O O . ALA A 1 307 ? -18.893 0.661 22.757 1.00 90.44 307 ALA A O 1
ATOM 2515 N N . ARG A 1 308 ? -19.578 -0.916 21.308 1.00 90.06 308 ARG A N 1
ATOM 2516 C CA . ARG A 1 308 ? -19.958 -1.894 22.338 1.00 90.06 308 ARG A CA 1
ATOM 2517 C C . ARG A 1 308 ? -18.744 -2.431 23.102 1.00 90.06 308 ARG A C 1
ATOM 2519 O O . ARG A 1 308 ? -18.797 -2.510 24.329 1.00 90.06 308 ARG A O 1
ATOM 2526 N N . VAL A 1 309 ? -17.649 -2.757 22.410 1.00 89.62 309 VAL A N 1
ATOM 2527 C CA . VAL A 1 309 ? -16.396 -3.205 23.040 1.00 89.62 309 VAL A CA 1
ATOM 2528 C C . VAL A 1 309 ? -15.799 -2.107 23.921 1.00 89.62 309 VAL A C 1
ATOM 2530 O O . VAL A 1 309 ? -15.488 -2.377 25.080 1.00 89.62 309 VAL A O 1
ATOM 2533 N N . GLU A 1 310 ? -15.706 -0.869 23.441 1.00 88.12 310 GLU A N 1
ATOM 2534 C CA . GLU A 1 310 ? -15.222 0.263 24.244 1.00 88.12 310 GLU A CA 1
ATOM 2535 C C . GLU A 1 310 ? -16.041 0.446 25.525 1.00 88.12 310 GLU A C 1
ATOM 2537 O O . GLU A 1 310 ? -15.475 0.489 26.617 1.00 88.12 310 GLU A O 1
ATOM 2542 N N . LYS A 1 311 ? -17.377 0.461 25.410 1.00 87.69 311 LYS A N 1
ATOM 2543 C CA . LYS A 1 311 ? -18.283 0.561 26.564 1.00 87.69 311 LYS A CA 1
ATOM 2544 C C . LYS A 1 311 ? -18.124 -0.618 27.534 1.00 87.69 311 LYS A C 1
ATOM 2546 O O . LYS A 1 311 ? -18.255 -0.433 28.741 1.00 87.69 311 LYS A O 1
ATOM 2551 N N . SER A 1 312 ? -17.834 -1.819 27.028 1.00 86.75 312 SER A N 1
ATOM 2552 C CA . SER A 1 312 ? -17.600 -3.007 27.860 1.00 86.75 312 SER A CA 1
ATOM 2553 C C . SER A 1 312 ? -16.284 -2.948 28.643 1.00 86.75 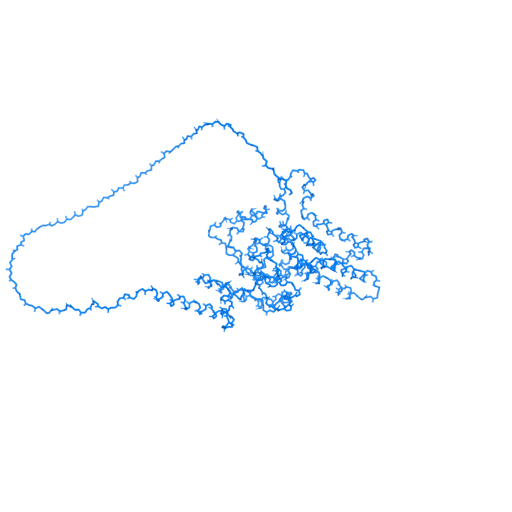312 SER A C 1
ATOM 2555 O O . SER A 1 312 ? -16.190 -3.533 29.723 1.00 86.75 312 SER A O 1
ATOM 2557 N N . GLY A 1 313 ? -15.251 -2.284 28.110 1.00 85.06 313 GLY A N 1
ATOM 2558 C CA . GLY A 1 313 ? -13.885 -2.344 28.635 1.00 85.06 313 GLY A CA 1
ATOM 2559 C C . GLY A 1 313 ? -13.265 -3.752 28.632 1.00 85.06 313 GLY A C 1
ATOM 2560 O O . GLY A 1 313 ? -12.385 -4.023 29.448 1.00 85.06 313 GLY A O 1
ATOM 2561 N N . VAL A 1 314 ? -13.749 -4.672 27.787 1.00 86.62 314 VAL A N 1
ATOM 2562 C CA . VAL A 1 314 ? -13.182 -6.021 27.607 1.00 86.62 314 VAL A CA 1
ATOM 2563 C C . VAL A 1 314 ? -12.011 -5.958 26.622 1.00 86.62 314 VAL A C 1
ATOM 2565 O O . VAL A 1 314 ? -12.123 -5.374 25.545 1.00 86.62 314 VAL A O 1
ATOM 2568 N N . ASN A 1 315 ? -10.885 -6.592 26.963 1.00 88.62 315 ASN A N 1
ATOM 2569 C CA . ASN A 1 315 ? -9.754 -6.732 26.045 1.00 88.62 315 ASN A CA 1
ATOM 2570 C C . ASN A 1 315 ? -10.021 -7.846 25.019 1.00 88.62 315 ASN A C 1
ATOM 2572 O O . ASN A 1 315 ? -9.603 -8.986 25.203 1.00 88.62 315 ASN A O 1
ATOM 2576 N N . VAL A 1 316 ? -10.684 -7.500 23.916 1.00 88.88 316 VAL A N 1
ATOM 2577 C CA . VAL A 1 316 ? -11.007 -8.430 22.816 1.00 88.88 316 VAL A CA 1
ATOM 2578 C C . VAL A 1 316 ? -9.816 -8.789 21.909 1.00 88.88 316 VAL A C 1
ATOM 2580 O O . VAL A 1 316 ? -9.993 -9.399 20.856 1.00 88.88 316 VAL A O 1
ATOM 2583 N N . PHE A 1 317 ? -8.597 -8.397 22.295 1.00 88.62 317 PHE A N 1
ATOM 2584 C CA . PHE A 1 317 ? -7.348 -8.722 21.601 1.00 88.62 317 PHE A CA 1
ATOM 2585 C C . PHE A 1 317 ? -6.444 -9.667 22.419 1.00 88.62 317 PHE A C 1
ATOM 2587 O O . PHE A 1 317 ? -5.259 -9.813 22.104 1.00 88.62 317 PHE A O 1
ATOM 2594 N N . SER A 1 318 ? -6.978 -10.312 23.467 1.00 87.62 318 SER A N 1
ATOM 2595 C CA . SER A 1 318 ? -6.302 -11.411 24.168 1.00 87.62 318 SER A CA 1
ATOM 2596 C C . SER A 1 318 ? -6.444 -12.742 23.423 1.00 87.62 318 SER A C 1
ATOM 2598 O O . SER A 1 318 ? -7.374 -12.949 22.643 1.00 87.62 318 SER A O 1
ATOM 2600 N N . GLU A 1 319 ? -5.522 -13.670 23.685 1.00 86.44 319 GLU A N 1
ATOM 2601 C CA . GLU A 1 319 ? -5.594 -15.034 23.145 1.00 86.44 319 GLU A CA 1
ATOM 2602 C C . GLU A 1 319 ? -6.768 -15.820 23.762 1.00 86.44 319 GLU A C 1
ATOM 2604 O O . GLU A 1 319 ? -7.368 -16.644 23.074 1.00 86.44 319 GLU A O 1
ATOM 2609 N N . ASP A 1 320 ? -7.168 -15.489 24.997 1.00 87.69 320 ASP A N 1
ATOM 2610 C CA . ASP A 1 320 ? -8.334 -16.064 25.682 1.00 87.69 320 ASP A CA 1
ATOM 2611 C C . ASP A 1 320 ? -9.654 -15.671 25.001 1.00 87.69 320 ASP A C 1
ATOM 2613 O O . ASP A 1 320 ? -10.514 -16.522 24.778 1.00 87.69 320 ASP A O 1
ATOM 2617 N N . PHE A 1 321 ? -9.807 -14.397 24.608 1.00 89.69 321 PHE A N 1
ATOM 2618 C CA . PHE A 1 321 ? -10.985 -13.933 23.867 1.00 89.69 321 PHE A CA 1
ATOM 2619 C C . PHE A 1 321 ? -11.078 -14.626 22.503 1.00 89.69 321 PHE A C 1
ATOM 2621 O O . PHE A 1 321 ? -12.145 -15.077 22.091 1.00 89.69 321 PHE A O 1
ATOM 2628 N N . ASP A 1 322 ? -9.943 -14.754 21.816 1.00 87.88 322 ASP A N 1
ATOM 2629 C CA . ASP A 1 322 ? -9.844 -15.432 20.524 1.00 87.88 322 ASP A CA 1
ATOM 2630 C C . ASP A 1 322 ? -10.113 -16.950 20.637 1.00 87.88 322 ASP A C 1
ATOM 2632 O O . ASP A 1 322 ? -10.593 -17.567 19.685 1.00 87.88 322 ASP A O 1
ATOM 2636 N N . ALA A 1 323 ? -9.823 -17.571 21.786 1.00 87.44 323 ALA A N 1
ATOM 2637 C CA . ALA A 1 323 ? -10.183 -18.958 22.079 1.00 87.44 323 ALA A CA 1
ATOM 2638 C C . ALA A 1 323 ? -11.688 -19.112 22.362 1.00 87.44 323 ALA A C 1
ATOM 2640 O O . ALA A 1 323 ? -12.329 -19.997 21.793 1.00 87.44 323 ALA A O 1
ATOM 2641 N N . GLU A 1 324 ? -12.273 -18.221 23.164 1.00 89.38 324 GLU A N 1
ATOM 2642 C CA . GLU A 1 324 ? -13.702 -18.237 23.496 1.00 89.38 324 GLU A CA 1
ATOM 2643 C C . GLU A 1 324 ? -14.585 -17.943 22.270 1.00 89.38 324 GLU A C 1
ATOM 2645 O O . GLU A 1 324 ? -15.560 -18.651 22.014 1.00 89.38 324 GLU A O 1
ATOM 2650 N N . ALA A 1 325 ? -14.185 -16.989 21.423 1.00 89.19 325 ALA A N 1
ATOM 2651 C CA . ALA A 1 325 ? -14.850 -16.705 20.149 1.00 89.19 325 ALA A CA 1
ATOM 2652 C C . ALA A 1 325 ? -14.790 -17.888 19.162 1.00 89.19 325 ALA A C 1
ATOM 2654 O O . ALA A 1 325 ? -15.710 -18.063 18.363 1.00 89.19 325 ALA A O 1
ATOM 2655 N N . ARG A 1 326 ? -13.754 -18.742 19.229 1.00 88.88 326 ARG A N 1
ATOM 2656 C CA . ARG A 1 326 ? -13.716 -20.018 18.484 1.00 88.88 326 ARG A CA 1
ATOM 2657 C C . ARG A 1 326 ? -14.622 -21.072 19.113 1.00 88.88 326 ARG A C 1
ATOM 2659 O O . ARG A 1 326 ? -15.309 -21.769 18.375 1.00 88.88 326 ARG A O 1
ATOM 2666 N N . ARG A 1 327 ? -14.654 -21.172 20.447 1.00 91.62 327 ARG A N 1
ATOM 2667 C CA . ARG A 1 327 ? -15.511 -22.118 21.187 1.00 91.62 327 ARG A CA 1
ATOM 2668 C C . ARG A 1 327 ? -17.002 -21.865 20.941 1.00 91.62 327 ARG A C 1
ATOM 2670 O O . ARG A 1 327 ? -17.767 -22.818 20.842 1.00 91.62 327 ARG A O 1
ATOM 2677 N N . LEU A 1 328 ? -17.396 -20.596 20.838 1.00 90.75 328 LEU A N 1
ATOM 2678 C CA . LEU A 1 328 ? -18.776 -20.158 20.598 1.00 90.75 328 LEU A CA 1
ATOM 2679 C C . LEU A 1 328 ? -19.104 -19.900 19.116 1.00 90.75 328 LEU A C 1
ATOM 2681 O O . LEU A 1 328 ? -20.258 -19.646 18.784 1.00 90.75 328 LEU A O 1
ATOM 2685 N N . GLY A 1 329 ? -18.112 -19.929 18.222 1.00 87.81 329 GLY A N 1
ATOM 2686 C CA . GLY A 1 329 ? -18.284 -19.654 16.788 1.00 87.81 329 GLY A CA 1
ATOM 2687 C C . GLY A 1 329 ? -18.622 -18.197 16.428 1.00 87.81 329 GLY A C 1
ATOM 2688 O O . GLY A 1 329 ? -18.837 -17.901 15.254 1.00 87.81 329 GLY A O 1
ATOM 2689 N N . SER A 1 330 ? -18.667 -17.281 17.401 1.00 89.19 330 SER A N 1
ATOM 2690 C CA . SER A 1 330 ? -19.012 -15.868 17.213 1.00 89.19 330 SER A CA 1
ATOM 2691 C C . SER A 1 330 ? -18.249 -14.965 18.188 1.00 89.19 330 SER A C 1
ATOM 2693 O O . SER A 1 330 ? -18.100 -15.267 19.372 1.00 89.19 330 SER A O 1
ATOM 2695 N N . VAL A 1 331 ? -17.797 -13.816 17.673 1.00 87.94 331 VAL A N 1
ATOM 2696 C CA . VAL A 1 331 ? -17.187 -12.721 18.448 1.00 87.94 331 VAL A CA 1
ATOM 2697 C C . VAL A 1 331 ? -18.227 -12.049 19.339 1.00 87.94 331 VAL A C 1
ATOM 2699 O O . VAL A 1 331 ? -17.939 -11.680 20.473 1.00 87.94 331 VAL A O 1
ATOM 2702 N N . GLU A 1 332 ? -19.437 -11.888 18.815 1.00 89.38 332 GLU A N 1
ATOM 2703 C CA . GLU A 1 332 ? -20.580 -11.298 19.493 1.00 89.38 332 GLU A CA 1
ATOM 2704 C C . GLU A 1 332 ? -20.997 -12.171 20.686 1.00 89.38 332 GLU A C 1
ATOM 2706 O O . GLU A 1 332 ? -21.062 -11.657 21.798 1.00 89.38 332 GLU A O 1
ATOM 2711 N N . ALA A 1 333 ? -21.120 -13.492 20.500 1.00 90.31 333 ALA A N 1
ATOM 2712 C CA . ALA A 1 333 ? -21.433 -14.428 21.585 1.00 90.31 333 ALA A CA 1
ATOM 2713 C C . ALA A 1 333 ? -20.344 -14.483 22.679 1.00 90.31 333 ALA A C 1
ATOM 2715 O O . ALA A 1 333 ? -20.661 -14.580 23.864 1.00 90.31 333 ALA A O 1
ATOM 2716 N N . ALA A 1 334 ? -19.059 -14.382 22.313 1.00 90.62 334 ALA A N 1
ATOM 2717 C CA . ALA A 1 334 ? -17.968 -14.294 23.291 1.00 90.62 334 ALA A CA 1
ATOM 2718 C C . ALA A 1 334 ? -17.977 -12.965 24.067 1.00 90.62 334 ALA A C 1
ATOM 2720 O O . ALA A 1 334 ? -17.694 -12.942 25.266 1.00 90.62 334 ALA A O 1
ATOM 2721 N N . LEU A 1 335 ? -18.342 -11.860 23.409 1.00 90.25 335 LEU A N 1
ATOM 2722 C CA . LEU A 1 335 ? -18.544 -10.571 24.068 1.00 90.25 335 LEU A CA 1
ATOM 2723 C C . LEU A 1 335 ? -19.758 -10.603 25.012 1.00 90.25 335 LEU A C 1
ATOM 2725 O O . LEU A 1 335 ? -19.674 -10.043 26.102 1.00 90.25 335 LEU A O 1
ATOM 2729 N N . ASP A 1 336 ? -20.843 -11.285 24.633 1.00 90.19 336 ASP A N 1
ATOM 2730 C CA . ASP A 1 336 ? -22.028 -11.499 25.477 1.00 90.19 336 ASP A CA 1
ATOM 2731 C C . ASP A 1 336 ? -21.683 -12.305 26.737 1.00 90.19 336 ASP A C 1
ATOM 2733 O O . ASP A 1 336 ? -21.981 -11.871 27.850 1.00 90.19 336 ASP A O 1
ATOM 2737 N N . ALA A 1 337 ? -20.995 -13.441 26.577 1.00 88.56 337 ALA A N 1
ATOM 2738 C CA . ALA A 1 337 ? -20.602 -14.312 27.685 1.00 88.56 337 ALA A CA 1
ATOM 2739 C C . ALA A 1 337 ? -19.681 -13.602 28.695 1.00 88.56 337 ALA A C 1
ATOM 2741 O O . ALA A 1 337 ? -19.899 -13.683 29.905 1.00 88.56 337 ALA A O 1
ATOM 2742 N N . LEU A 1 338 ? -18.681 -12.856 28.211 1.00 86.06 338 LEU A N 1
ATOM 2743 C CA . LEU A 1 338 ? -17.751 -12.111 29.067 1.00 86.06 338 LEU A CA 1
ATOM 2744 C C . LEU A 1 338 ? -18.378 -10.860 29.702 1.00 86.06 338 LEU A C 1
ATOM 2746 O O . LEU A 1 338 ? -17.931 -10.435 30.768 1.00 86.06 338 LEU A O 1
ATOM 2750 N N . LEU A 1 339 ? -19.408 -10.272 29.084 1.00 86.25 339 LEU A N 1
ATOM 2751 C CA . LEU A 1 339 ? -20.219 -9.226 29.710 1.00 86.25 339 LEU A CA 1
ATOM 2752 C C . LEU A 1 339 ? -21.053 -9.796 30.862 1.00 86.25 339 LEU A C 1
ATOM 2754 O O . LEU A 1 339 ? -20.956 -9.278 31.972 1.00 86.25 339 LEU A O 1
ATOM 2758 N N . ALA A 1 340 ? -21.774 -10.896 30.633 1.00 86.56 340 ALA A N 1
ATOM 2759 C CA . ALA A 1 340 ? -22.569 -11.559 31.666 1.00 86.56 340 ALA A CA 1
ATOM 2760 C C . ALA A 1 340 ? -21.704 -12.016 32.856 1.00 86.56 340 ALA A C 1
ATOM 2762 O O . ALA A 1 340 ? -22.050 -11.756 34.007 1.00 86.56 340 ALA A O 1
ATOM 2763 N N . GLU A 1 341 ? -20.529 -12.610 32.605 1.00 86.06 341 GLU A N 1
ATOM 2764 C CA . GLU A 1 341 ? -19.605 -12.986 33.686 1.00 86.06 341 GLU A CA 1
ATOM 2765 C C . GLU A 1 341 ? -19.081 -11.753 34.447 1.00 86.06 341 GLU A C 1
ATOM 2767 O O . GLU A 1 341 ? -18.898 -11.787 35.666 1.00 86.06 341 GLU A O 1
ATOM 2772 N N . LYS A 1 342 ? -18.842 -10.632 33.755 1.00 83.75 342 LYS A N 1
ATOM 2773 C CA . LYS A 1 342 ? -18.396 -9.380 34.382 1.00 83.75 342 LYS A CA 1
ATOM 2774 C C . LYS A 1 342 ? -19.483 -8.762 35.264 1.00 83.75 342 LYS A C 1
ATOM 2776 O O . LYS A 1 342 ? -19.149 -8.268 36.341 1.00 83.75 342 LYS A O 1
ATOM 2781 N N . GLU A 1 343 ? -20.738 -8.808 34.831 1.00 84.06 343 GLU A N 1
ATOM 2782 C CA . GLU A 1 343 ? -21.903 -8.351 35.595 1.00 84.06 343 GLU A CA 1
ATOM 2783 C C . GLU A 1 343 ? -22.123 -9.247 36.826 1.00 84.06 343 GLU A C 1
ATOM 2785 O O . GLU A 1 343 ? -22.120 -8.742 37.949 1.00 84.06 343 GLU A O 1
ATOM 2790 N N . GLU A 1 344 ? -22.127 -10.575 36.674 1.00 85.62 344 GLU A N 1
ATOM 2791 C CA . GLU A 1 344 ? -22.238 -11.514 37.802 1.00 85.62 344 GLU A CA 1
ATOM 2792 C C . GLU A 1 344 ? -21.080 -11.350 38.812 1.00 85.62 344 GLU A C 1
ATOM 2794 O O . GLU A 1 344 ? -21.279 -11.348 40.031 1.00 85.62 344 GLU A O 1
ATOM 2799 N N . ARG A 1 345 ? -19.845 -11.140 38.332 1.00 83.81 345 ARG A N 1
ATOM 2800 C CA . ARG A 1 345 ? -18.673 -10.841 39.178 1.00 83.81 345 ARG A CA 1
ATOM 2801 C C . ARG A 1 345 ? -18.750 -9.471 39.861 1.00 83.81 345 ARG A C 1
ATOM 2803 O O . ARG A 1 345 ? -18.036 -9.270 40.846 1.00 83.81 345 ARG A O 1
ATOM 2810 N N . GLN A 1 346 ? -19.558 -8.532 39.366 1.00 81.44 346 GLN A N 1
ATOM 2811 C CA . GLN A 1 346 ? -19.861 -7.275 40.057 1.00 81.44 346 GLN A CA 1
ATOM 2812 C C . GLN A 1 346 ? -20.949 -7.488 41.113 1.00 81.44 346 GLN A C 1
ATOM 2814 O O . GLN A 1 346 ? -20.728 -7.117 42.264 1.00 81.44 346 GLN A O 1
ATOM 2819 N N . GLU A 1 347 ? -22.050 -8.167 40.786 1.00 82.06 347 GLU A N 1
ATOM 2820 C CA . GLU A 1 347 ? -23.117 -8.495 41.744 1.00 82.06 347 GLU A CA 1
ATOM 2821 C C . GLU A 1 347 ? -22.600 -9.315 42.933 1.00 82.06 347 GLU A C 1
ATOM 2823 O O . GLU A 1 347 ? -22.834 -8.954 44.085 1.00 82.06 347 GLU A O 1
ATOM 2828 N N . ARG A 1 348 ? -21.790 -10.354 42.680 1.00 80.06 348 ARG A N 1
ATOM 2829 C CA . ARG A 1 348 ? -21.120 -11.158 43.722 1.00 80.06 348 ARG A CA 1
ATOM 2830 C C . ARG A 1 348 ? -20.134 -10.356 44.587 1.00 80.06 348 ARG A C 1
ATOM 2832 O O . ARG A 1 348 ? -19.742 -10.839 45.648 1.00 80.06 348 ARG A O 1
ATOM 2839 N N . LYS A 1 349 ? -19.705 -9.165 44.147 1.00 72.94 349 LYS A N 1
ATOM 2840 C CA . LYS A 1 349 ? -18.843 -8.242 44.911 1.00 72.94 349 LYS A CA 1
ATOM 2841 C C . LYS A 1 349 ? -19.618 -7.151 45.646 1.00 72.94 349 LYS A C 1
ATOM 2843 O O . LYS A 1 349 ? -19.034 -6.508 46.517 1.00 72.94 349 LYS A O 1
ATOM 2848 N N . ILE A 1 350 ? -20.900 -6.944 45.345 1.00 58.03 350 ILE A N 1
ATOM 2849 C CA . ILE A 1 350 ? -21.767 -6.112 46.178 1.00 58.03 350 ILE A CA 1
ATOM 2850 C C . ILE A 1 350 ? -22.039 -6.911 47.462 1.00 58.03 350 ILE A C 1
ATOM 2852 O O . ILE A 1 350 ? -22.635 -7.988 47.394 1.00 58.03 350 ILE A O 1
ATOM 2856 N N . PRO A 1 351 ? -21.613 -6.440 48.650 1.00 57.88 351 PRO A N 1
ATOM 2857 C CA . PRO A 1 351 ? -21.931 -7.141 49.882 1.00 57.88 351 PRO A CA 1
ATOM 2858 C C . PRO A 1 351 ? -23.449 -7.118 50.077 1.00 57.88 351 PRO A C 1
ATOM 2860 O O . PRO A 1 351 ? -24.055 -6.043 50.100 1.00 57.88 351 PRO A O 1
ATOM 2863 N N . LYS A 1 352 ? -24.060 -8.298 50.245 1.00 59.31 352 LYS A N 1
ATOM 2864 C CA . LYS A 1 352 ? -25.482 -8.431 50.588 1.00 59.31 352 LYS A CA 1
ATOM 2865 C C . LYS A 1 352 ? -25.742 -7.830 51.972 1.00 59.31 352 LYS A C 1
ATOM 2867 O O . LYS A 1 352 ? -25.705 -8.526 52.982 1.00 59.31 352 LYS A O 1
ATOM 2872 N N . LYS A 1 353 ? -25.992 -6.520 52.018 1.00 58.34 353 LYS A N 1
ATOM 2873 C CA . LYS A 1 353 ? -26.704 -5.898 53.134 1.00 58.34 353 LYS A CA 1
ATOM 2874 C C . LYS A 1 353 ? -28.159 -6.366 53.105 1.00 58.34 353 LYS A C 1
ATOM 2876 O O . LYS A 1 353 ? -28.714 -6.591 52.031 1.00 58.34 353 LYS A O 1
ATOM 2881 N N . ASN A 1 354 ? -28.758 -6.416 54.294 1.00 49.03 354 ASN A N 1
ATOM 2882 C CA . ASN A 1 354 ? -30.109 -6.907 54.589 1.00 49.03 354 ASN A CA 1
ATOM 2883 C C . ASN A 1 354 ? -30.190 -8.459 54.606 1.00 49.03 354 ASN A C 1
ATOM 2885 O O . ASN A 1 354 ? -29.480 -9.125 53.861 1.00 49.03 354 ASN A O 1
ATOM 2889 N N . ALA A 1 355 ? -31.022 -9.099 55.439 1.00 44.25 355 ALA A N 1
ATOM 2890 C CA . ALA A 1 355 ? -32.013 -8.551 56.374 1.00 44.25 355 ALA A CA 1
ATOM 2891 C C . ALA A 1 355 ? -32.148 -9.416 57.648 1.00 44.25 355 ALA A C 1
ATOM 2893 O O . ALA A 1 355 ? -32.613 -10.549 57.556 1.00 44.25 355 ALA A O 1
ATOM 2894 N N . THR A 1 356 ? -31.836 -8.864 58.831 1.00 40.28 356 THR A N 1
ATOM 2895 C CA . THR A 1 356 ? -32.089 -9.564 60.114 1.00 40.28 356 THR A CA 1
ATOM 2896 C C . THR A 1 356 ? -32.424 -8.652 61.308 1.00 40.28 356 THR A C 1
ATOM 2898 O O . THR A 1 356 ? -32.419 -9.126 62.438 1.00 40.28 356 THR A O 1
ATOM 2901 N N . GLU A 1 357 ? -32.726 -7.358 61.110 1.00 43.16 357 GLU A N 1
ATOM 2902 C CA . GLU A 1 357 ? -32.848 -6.412 62.244 1.00 43.16 357 GLU A CA 1
ATOM 2903 C C . GLU A 1 357 ? -33.962 -5.347 62.109 1.00 43.16 357 GLU A C 1
ATOM 2905 O O . GLU A 1 357 ? -33.823 -4.219 62.566 1.00 43.16 357 GLU A O 1
ATOM 2910 N N . VAL A 1 358 ? -35.108 -5.698 61.504 1.00 41.19 358 VAL A N 1
ATOM 2911 C CA . VAL A 1 358 ? -36.327 -4.851 61.520 1.00 41.19 358 VAL A CA 1
ATOM 2912 C C . VAL A 1 358 ? -37.584 -5.693 61.789 1.00 41.19 358 VAL A C 1
ATOM 2914 O O . VAL A 1 358 ? -38.473 -5.792 60.949 1.00 41.19 358 VAL A O 1
ATOM 2917 N N . CYS A 1 359 ? -37.659 -6.358 62.951 1.00 38.16 359 CYS A N 1
ATOM 2918 C CA . CYS A 1 359 ? -38.885 -7.063 63.369 1.00 38.16 359 CYS A CA 1
ATOM 2919 C C . CYS A 1 359 ? -38.992 -7.334 64.891 1.00 38.16 359 CYS A C 1
ATOM 2921 O O . CYS A 1 359 ? -39.301 -8.457 65.292 1.00 38.16 359 CYS A O 1
ATOM 2923 N N . ARG A 1 360 ? -38.697 -6.358 65.776 1.00 40.09 360 ARG A N 1
ATOM 2924 C CA . ARG A 1 360 ? -38.861 -6.583 67.235 1.00 40.09 360 ARG A CA 1
ATOM 2925 C C . ARG A 1 360 ? -38.986 -5.343 68.145 1.00 40.09 360 ARG A C 1
ATOM 2927 O O . ARG A 1 360 ? -38.183 -5.180 69.054 1.00 40.09 360 ARG A O 1
ATOM 2934 N N . SER A 1 361 ? -40.029 -4.522 67.969 1.00 33.97 361 SER A N 1
ATOM 2935 C CA . SER A 1 361 ? -40.503 -3.585 69.021 1.00 33.97 361 SER A CA 1
ATOM 2936 C C . SER A 1 361 ? -41.840 -2.890 68.696 1.00 33.97 361 SER A C 1
ATOM 2938 O O . SER A 1 361 ? -41.918 -1.668 68.608 1.00 33.97 361 SER A O 1
ATOM 2940 N N . GLN A 1 362 ? -42.933 -3.651 68.574 1.00 33.66 362 GLN A N 1
ATOM 2941 C CA . GLN A 1 362 ? -44.270 -3.096 68.834 1.00 33.66 362 GLN A CA 1
ATOM 2942 C C . GLN A 1 362 ? -44.700 -3.507 70.244 1.00 33.66 362 GLN A C 1
ATOM 2944 O O . GLN A 1 362 ? -44.801 -4.696 70.538 1.00 33.66 362 GLN A O 1
ATOM 2949 N N . SER A 1 363 ? -44.925 -2.517 71.108 1.00 32.41 363 SER A N 1
ATOM 2950 C CA . SER A 1 363 ? -45.537 -2.677 72.430 1.00 32.41 363 SER A CA 1
ATOM 2951 C C . SER A 1 363 ? -46.851 -1.897 72.448 1.00 32.41 363 SER A C 1
ATOM 2953 O O . SER A 1 363 ? -46.865 -0.775 71.937 1.00 32.41 363 SER A O 1
ATOM 2955 N N . PRO 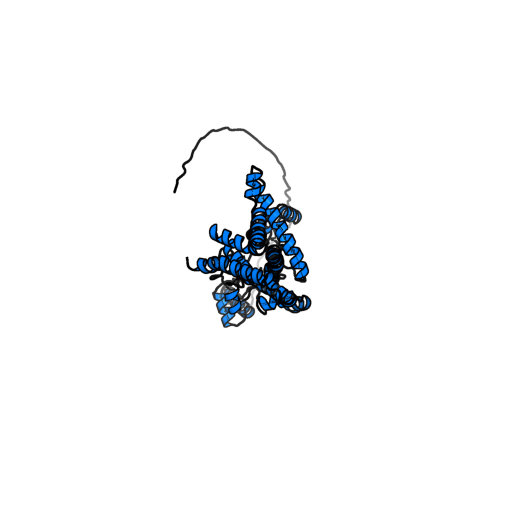A 1 364 ? -47.937 -2.434 73.026 1.00 43.12 364 PRO A N 1
ATOM 2956 C CA . PRO A 1 364 ? -49.134 -1.654 73.304 1.00 43.12 364 PRO A CA 1
ATOM 2957 C C . PRO A 1 364 ? -48.927 -0.721 74.509 1.00 43.12 364 PRO A C 1
ATOM 2959 O O . PRO A 1 364 ? -48.061 -0.951 75.357 1.00 43.12 364 PRO A O 1
ATOM 2962 N N . ASP A 1 365 ? -49.753 0.321 74.566 1.00 35.44 365 ASP A N 1
ATOM 2963 C CA . ASP A 1 365 ? -49.849 1.303 75.650 1.00 35.44 365 ASP A CA 1
ATOM 2964 C C . ASP A 1 365 ? -50.377 0.726 76.977 1.00 35.44 365 ASP A C 1
ATOM 2966 O O . ASP A 1 365 ? -51.143 -0.241 76.987 1.00 35.44 365 ASP A O 1
ATOM 2970 N N . ASN A 1 366 ? -50.095 1.426 78.091 1.00 31.12 366 ASN A N 1
ATOM 2971 C CA . ASN A 1 366 ? -51.084 2.306 78.764 1.00 31.12 366 ASN A CA 1
ATOM 2972 C C . ASN A 1 366 ? -50.767 2.526 80.266 1.00 31.12 366 ASN A C 1
ATOM 2974 O O . ASN A 1 366 ? -50.819 1.558 81.026 1.00 31.12 366 ASN A O 1
ATOM 2978 N N . ARG A 1 367 ? -50.542 3.791 80.699 1.00 32.16 367 ARG A N 1
ATOM 2979 C CA . ARG A 1 367 ? -51.179 4.455 81.882 1.00 32.16 367 ARG A CA 1
ATOM 2980 C C . ARG A 1 367 ? -50.526 5.789 82.319 1.00 32.16 367 ARG A C 1
ATOM 2982 O O . ARG A 1 367 ? -49.480 5.812 82.951 1.00 32.16 367 ARG A O 1
ATOM 2989 N N . THR A 1 368 ? -51.241 6.886 82.048 1.00 32.59 368 THR A N 1
ATOM 2990 C CA . THR A 1 368 ? -51.523 8.041 82.945 1.00 32.59 368 THR A CA 1
ATOM 2991 C C . THR A 1 368 ? -50.437 8.671 83.859 1.00 32.59 368 THR A C 1
ATOM 2993 O O . THR A 1 368 ? -50.219 8.177 84.959 1.00 32.59 368 THR A O 1
ATOM 2996 N N . SER A 1 369 ? -49.985 9.886 83.483 1.00 29.00 369 SER A N 1
ATOM 2997 C CA . SER A 1 369 ? -50.178 11.179 84.215 1.00 29.00 369 SER A CA 1
ATOM 2998 C C . SER A 1 369 ? -49.587 11.428 85.641 1.00 29.00 369 SER A C 1
ATOM 3000 O O . SER A 1 369 ? -49.431 10.493 86.413 1.00 29.00 369 SER A O 1
ATOM 3002 N N . PRO A 1 370 ? -49.479 12.699 86.123 1.00 46.78 370 PRO A N 1
ATOM 3003 C CA . PRO A 1 370 ? -48.876 13.896 85.485 1.00 46.78 370 PRO A CA 1
ATOM 3004 C C . PRO A 1 370 ? -48.119 14.865 86.460 1.00 46.78 370 PRO A C 1
ATOM 3006 O O . PRO A 1 370 ? -48.543 15.031 87.600 1.00 46.78 370 PRO A O 1
ATOM 3009 N N . THR A 1 371 ? -47.138 15.668 85.994 1.00 31.58 371 THR A N 1
ATOM 3010 C CA . THR A 1 371 ? -46.731 16.919 86.709 1.00 31.58 371 THR A CA 1
ATOM 3011 C C . THR A 1 371 ? -46.029 17.996 85.846 1.00 31.58 371 THR A C 1
ATOM 3013 O O . THR A 1 371 ? -44.924 17.810 85.354 1.00 31.58 371 THR A O 1
ATOM 3016 N N . THR A 1 372 ? -46.691 19.155 85.715 1.00 31.06 372 THR A N 1
ATOM 3017 C CA . THR A 1 372 ? -46.169 20.549 85.806 1.00 31.06 372 THR A CA 1
ATOM 3018 C C . THR A 1 372 ? -44.710 20.904 85.417 1.00 31.06 372 THR A C 1
ATOM 3020 O O . THR A 1 372 ? -43.803 20.646 86.205 1.00 31.06 372 THR A O 1
ATOM 3023 N N . LEU A 1 373 ? -44.496 21.706 84.352 1.00 32.34 373 LEU A N 1
ATOM 3024 C CA . LEU A 1 373 ? -44.281 23.186 84.385 1.00 32.34 373 LEU A CA 1
ATOM 3025 C C . LEU A 1 373 ? -43.792 23.771 83.028 1.00 32.34 373 LEU A C 1
ATOM 3027 O O . LEU A 1 373 ? -43.355 23.049 82.139 1.00 32.34 373 LEU A O 1
ATOM 3031 N N . ALA A 1 374 ? -43.898 25.097 82.874 1.00 28.52 374 ALA A N 1
ATOM 3032 C CA . ALA A 1 374 ? -43.533 25.929 81.706 1.00 28.52 374 ALA A CA 1
ATOM 3033 C C . ALA A 1 374 ? -42.856 27.243 82.226 1.00 28.52 374 ALA A C 1
ATOM 3035 O O . ALA A 1 374 ? -42.724 27.323 83.452 1.00 28.52 374 ALA A O 1
ATOM 3036 N N . PRO A 1 375 ? -42.474 28.291 81.434 1.00 48.31 375 PRO A N 1
ATOM 3037 C CA . PRO A 1 375 ? -42.702 28.557 79.994 1.00 48.31 375 PRO A CA 1
ATOM 3038 C C . PRO A 1 375 ? -41.537 29.246 79.200 1.00 48.31 375 PRO A C 1
ATOM 3040 O O . PRO A 1 375 ? -40.485 29.542 79.752 1.00 48.31 375 PRO A O 1
ATOM 3043 N N . HIS A 1 376 ? -41.813 29.623 77.930 1.00 31.84 376 HIS A N 1
ATOM 3044 C CA . HIS A 1 376 ? -41.163 30.698 77.119 1.00 31.84 376 HIS A CA 1
ATOM 3045 C C . HIS A 1 376 ? -39.685 30.527 76.639 1.00 31.84 376 HIS A C 1
ATOM 3047 O O . HIS A 1 376 ? -38.902 29.828 77.261 1.00 31.84 376 HIS A O 1
ATOM 3053 N N . ALA A 1 377 ? -39.207 31.138 75.529 1.00 31.31 377 ALA A N 1
ATOM 3054 C CA . ALA A 1 377 ? -39.874 31.788 74.376 1.00 31.31 377 ALA A CA 1
ATOM 3055 C C . ALA A 1 377 ? -38.963 31.964 73.116 1.00 31.31 377 ALA A C 1
ATOM 3057 O O . ALA A 1 377 ? -37.745 32.038 73.199 1.00 31.31 377 ALA A O 1
ATOM 3058 N N . MET A 1 378 ? -39.614 32.100 71.949 1.00 30.23 378 MET A N 1
ATOM 3059 C CA . MET A 1 378 ? -39.263 32.851 70.716 1.00 30.23 378 MET A CA 1
ATOM 3060 C C . MET A 1 378 ? -37.801 33.075 70.204 1.00 30.23 378 MET A C 1
ATOM 3062 O O . MET A 1 378 ? -37.199 34.114 70.444 1.00 30.23 378 MET A O 1
ATOM 3066 N N . SER A 1 379 ? -37.477 32.339 69.127 1.00 30.80 379 SER A N 1
ATOM 3067 C CA . SER A 1 379 ? -37.307 32.874 67.742 1.00 30.80 379 SER A CA 1
ATOM 3068 C C . SER A 1 379 ? -36.003 33.545 67.214 1.00 30.80 379 SER A C 1
ATOM 3070 O O . SER A 1 379 ? -35.237 34.177 67.926 1.00 30.80 379 SER A O 1
ATOM 3072 N N . ARG A 1 380 ? -35.900 33.513 65.865 1.00 33.06 380 ARG A N 1
ATOM 3073 C CA . ARG A 1 380 ? -35.174 34.411 64.920 1.00 33.06 380 ARG A CA 1
ATOM 3074 C C . ARG A 1 380 ? -33.638 34.319 64.761 1.00 33.06 380 ARG A C 1
ATOM 3076 O O . ARG A 1 380 ? -32.873 35.108 65.296 1.00 33.06 380 ARG A O 1
ATOM 3083 N N . ARG A 1 381 ? -33.250 33.492 63.777 1.00 32.50 381 ARG A N 1
ATOM 3084 C CA . ARG A 1 381 ? -32.661 33.895 62.470 1.00 32.50 381 ARG A CA 1
ATOM 3085 C C . ARG A 1 381 ? -31.639 35.056 62.450 1.00 32.50 381 ARG A C 1
ATOM 3087 O O . ARG A 1 381 ? -32.020 36.214 62.611 1.00 32.50 381 ARG A O 1
ATOM 3094 N N . ARG A 1 382 ? -30.407 34.777 61.992 1.00 32.44 382 ARG A N 1
ATOM 3095 C CA . ARG A 1 382 ? -29.555 35.754 61.276 1.00 32.44 382 ARG A CA 1
ATOM 3096 C C . ARG A 1 382 ? -28.571 35.082 60.308 1.00 32.44 382 ARG A C 1
ATOM 3098 O O . ARG A 1 382 ? -27.741 34.287 60.730 1.00 32.44 382 ARG A O 1
ATOM 3105 N N . GLU A 1 383 ? -28.654 35.435 59.026 1.00 32.12 383 GLU A N 1
ATOM 3106 C CA . GLU A 1 383 ? -27.638 35.118 58.010 1.00 32.12 383 GLU A CA 1
ATOM 3107 C C . GLU A 1 383 ? -26.478 36.141 58.060 1.00 32.12 383 GLU A C 1
ATOM 3109 O O . GLU A 1 383 ? -26.655 37.262 58.546 1.00 32.12 383 GLU A O 1
ATOM 3114 N N . LYS A 1 384 ? -25.301 35.794 57.514 1.00 32.97 384 LYS A N 1
ATOM 3115 C CA . LYS A 1 384 ? -24.236 36.759 57.170 1.00 32.97 384 LYS A CA 1
ATOM 3116 C C . LYS A 1 384 ? -23.502 36.361 55.884 1.00 32.97 384 LYS A C 1
ATOM 3118 O O . LYS A 1 384 ? -22.963 35.264 55.791 1.00 32.97 384 LYS A O 1
ATOM 3123 N N . HIS A 1 385 ? -23.427 37.294 54.935 1.00 31.84 385 HIS A N 1
ATOM 3124 C CA . HIS A 1 385 ? -22.475 37.262 53.818 1.00 31.84 385 HIS A CA 1
ATOM 3125 C C . HIS A 1 385 ? -21.048 37.606 54.279 1.00 31.84 385 HIS A C 1
ATOM 3127 O O . HIS A 1 385 ? -20.867 38.369 55.228 1.00 31.84 385 HIS A O 1
ATOM 3133 N N . VAL A 1 386 ? -20.056 37.159 53.501 1.00 34.81 386 VAL A N 1
ATOM 3134 C CA . VAL A 1 386 ? -18.741 37.807 53.333 1.00 34.81 386 VAL A CA 1
ATOM 3135 C C . VAL A 1 386 ? -18.421 37.829 51.827 1.00 34.81 386 VAL A C 1
ATOM 3137 O O . VAL A 1 386 ? -18.885 36.956 51.094 1.00 34.81 386 VAL A O 1
ATOM 3140 N N . GLN A 1 387 ? -17.702 38.850 51.348 1.00 31.28 387 GLN A N 1
ATOM 3141 C CA . GLN A 1 387 ? -17.449 39.110 49.920 1.00 31.28 387 GLN A CA 1
ATOM 3142 C C . GLN A 1 387 ? -15.984 38.887 49.489 1.00 31.28 387 GLN A C 1
ATOM 3144 O O . GLN A 1 387 ? -15.081 38.755 50.309 1.00 31.28 387 GLN A O 1
ATOM 3149 N N . ASN A 1 388 ? -15.798 38.885 48.164 1.00 31.86 388 ASN A N 1
ATOM 3150 C CA . ASN A 1 388 ? -14.546 38.841 47.396 1.00 31.86 388 ASN A CA 1
ATOM 3151 C C . ASN A 1 388 ? -13.362 39.671 47.930 1.00 31.86 388 ASN A C 1
ATOM 3153 O O . ASN A 1 388 ? -13.533 40.791 48.405 1.00 31.86 388 ASN A O 1
ATOM 3157 N N . GLY A 1 389 ? -12.150 39.215 47.590 1.00 28.50 389 GLY A N 1
ATOM 3158 C CA . GLY A 1 389 ? -10.952 40.052 47.466 1.00 28.50 389 GLY A CA 1
ATOM 3159 C C . GLY A 1 389 ? -10.101 39.643 46.254 1.00 28.50 389 GLY A C 1
ATOM 3160 O O . GLY A 1 389 ? -9.732 38.481 46.125 1.00 28.50 389 GLY A O 1
ATOM 3161 N N . LYS A 1 390 ? -9.782 40.593 45.362 1.00 33.59 390 LYS A N 1
ATOM 3162 C CA . LYS A 1 390 ? -8.768 40.459 44.292 1.00 33.59 390 LYS A CA 1
ATOM 3163 C C . LYS A 1 390 ? -7.561 41.339 44.623 1.00 33.59 390 LYS A C 1
ATOM 3165 O O . LYS A 1 390 ? -7.770 42.457 45.089 1.00 33.59 390 LYS A O 1
ATOM 3170 N N . LYS A 1 391 ? -6.348 40.918 44.245 1.00 31.83 391 LYS A N 1
ATOM 3171 C CA . LYS A 1 391 ? -5.223 41.808 43.885 1.00 31.83 391 LYS A CA 1
ATOM 3172 C C . LYS A 1 391 ? -4.111 41.043 43.151 1.00 31.83 391 LYS A C 1
ATOM 3174 O O . LYS A 1 391 ? -3.939 39.852 43.382 1.00 31.83 391 LYS A O 1
ATOM 3179 N N . GLY A 1 392 ? -3.391 41.750 42.280 1.00 26.81 392 GLY A N 1
ATOM 3180 C CA . GLY A 1 392 ? -2.028 41.416 41.840 1.00 26.81 392 GLY A CA 1
ATOM 3181 C C . GLY A 1 392 ? -1.024 42.411 42.455 1.00 26.81 392 GLY A C 1
ATOM 3182 O O . GLY A 1 392 ? -1.406 43.140 43.371 1.00 26.81 392 GLY A O 1
ATOM 3183 N N . LEU A 1 393 ? 0.217 42.539 41.966 1.00 30.53 393 LEU A N 1
ATOM 3184 C CA . LEU A 1 393 ? 0.839 41.827 40.836 1.00 30.53 393 LEU A CA 1
ATOM 3185 C C . LEU A 1 393 ? 1.944 40.861 41.353 1.00 30.53 393 LEU A C 1
ATOM 3187 O O . LEU A 1 393 ? 1.560 39.959 42.090 1.00 30.53 393 LEU A O 1
ATOM 3191 N N . GLU A 1 394 ? 3.258 40.893 41.079 1.00 29.16 394 GLU A N 1
ATOM 3192 C CA . GLU A 1 394 ? 4.144 41.712 40.218 1.00 29.16 394 GLU A CA 1
ATOM 3193 C C . GLU A 1 394 ? 5.429 40.907 39.866 1.00 29.16 394 GLU A C 1
ATOM 3195 O O . GLU A 1 394 ? 5.508 39.722 40.195 1.00 29.16 394 GLU A O 1
ATOM 3200 N N . ALA A 1 395 ? 6.416 41.493 39.170 1.00 30.22 395 ALA A N 1
ATOM 3201 C CA . ALA A 1 395 ? 7.579 40.779 38.604 1.00 30.22 395 ALA A CA 1
ATOM 3202 C C . ALA A 1 395 ? 8.940 41.150 39.238 1.00 30.22 395 ALA A C 1
ATOM 3204 O O . ALA A 1 395 ? 9.077 42.192 39.878 1.00 30.22 395 ALA A O 1
ATOM 3205 N N . ARG A 1 396 ? 9.973 40.323 38.997 1.00 28.56 396 ARG A N 1
ATOM 3206 C CA . ARG A 1 396 ? 11.394 40.684 39.173 1.00 28.56 396 ARG A CA 1
ATOM 3207 C C . ARG A 1 396 ? 12.320 39.847 38.282 1.00 28.56 396 ARG A C 1
ATOM 3209 O O . ARG A 1 396 ? 12.180 38.629 38.224 1.00 28.56 396 ARG A O 1
ATOM 3216 N N . GLU A 1 397 ? 13.279 40.510 37.647 1.00 28.44 397 GLU A N 1
ATOM 3217 C CA . GLU A 1 397 ? 14.454 39.912 36.998 1.00 28.44 397 GLU A CA 1
ATOM 3218 C C . GLU A 1 397 ? 15.690 40.163 37.873 1.00 28.44 397 GLU A C 1
ATOM 3220 O O . GLU A 1 397 ? 15.753 41.210 38.513 1.00 28.44 397 GLU A O 1
ATOM 3225 N N . GLU A 1 398 ? 16.678 39.260 37.859 1.00 30.06 398 GLU A N 1
ATOM 3226 C CA . GLU A 1 398 ? 18.098 39.632 37.967 1.00 30.06 398 GLU A CA 1
ATOM 3227 C C . GLU A 1 398 ? 19.044 38.489 37.536 1.00 30.06 398 GLU A C 1
ATOM 3229 O O . GLU A 1 398 ? 18.793 37.304 37.760 1.00 30.06 398 GLU A O 1
ATOM 3234 N N . ASP A 1 399 ? 20.107 38.925 36.856 1.00 30.66 399 ASP A N 1
ATOM 3235 C CA . ASP A 1 399 ? 21.262 38.250 36.243 1.00 30.66 399 ASP A CA 1
ATOM 3236 C C . ASP A 1 399 ? 22.158 37.494 37.264 1.00 30.66 399 ASP A C 1
ATOM 3238 O O . ASP A 1 399 ? 22.084 37.709 38.471 1.00 30.66 399 ASP A O 1
ATOM 3242 N N . GLY A 1 400 ? 23.042 36.603 36.790 1.00 27.28 400 GLY A N 1
ATOM 3243 C CA . GLY A 1 400 ? 23.851 35.722 37.653 1.00 27.28 400 GLY A CA 1
ATOM 3244 C C . GLY A 1 400 ? 24.814 34.769 36.924 1.00 27.28 400 GLY A C 1
ATOM 3245 O O . GLY A 1 400 ? 24.689 33.550 37.003 1.00 27.28 400 GLY A O 1
ATOM 3246 N N . ARG A 1 401 ? 25.791 35.309 36.188 1.00 30.44 401 ARG A N 1
ATOM 3247 C CA . ARG A 1 401 ? 26.755 34.566 35.335 1.00 30.44 401 ARG A CA 1
ATOM 3248 C C . ARG A 1 401 ? 27.639 33.557 36.110 1.00 30.44 401 ARG A C 1
ATOM 3250 O O . ARG A 1 401 ? 28.312 33.952 37.057 1.00 30.44 401 ARG A O 1
ATOM 3257 N N . GLY A 1 402 ? 27.800 32.312 35.623 1.00 27.08 402 GLY A N 1
ATOM 3258 C CA . GLY A 1 402 ? 28.687 31.301 36.252 1.00 27.08 402 GLY A CA 1
ATOM 3259 C C . GLY A 1 402 ? 29.235 30.197 35.321 1.00 27.08 402 GLY A C 1
ATOM 3260 O O . GLY A 1 402 ? 28.547 29.237 35.001 1.00 27.08 402 GLY A O 1
ATOM 3261 N N . ARG A 1 403 ? 30.498 30.319 34.885 1.00 31.31 403 ARG A N 1
ATOM 3262 C CA . ARG A 1 403 ? 31.211 29.423 33.934 1.00 31.31 403 ARG A CA 1
ATOM 3263 C C . ARG A 1 403 ? 31.447 27.987 34.462 1.00 31.31 403 ARG A C 1
ATOM 3265 O O . ARG A 1 403 ? 31.868 27.837 35.602 1.00 31.31 403 ARG A O 1
ATOM 3272 N N . GLY A 1 404 ? 31.417 26.963 33.592 1.00 27.41 404 GLY A N 1
ATOM 3273 C CA . GLY A 1 404 ? 31.952 25.615 33.896 1.00 27.41 404 GLY A CA 1
ATOM 3274 C C . GLY A 1 404 ? 32.165 24.718 32.660 1.00 27.41 404 GLY A C 1
ATOM 3275 O O . GLY A 1 404 ? 31.241 24.515 31.881 1.00 27.41 404 GLY A O 1
ATOM 3276 N N . ARG A 1 405 ? 33.386 24.198 32.438 1.00 31.22 405 ARG A N 1
ATOM 3277 C CA . ARG A 1 405 ? 33.755 23.353 31.272 1.00 31.22 405 ARG A CA 1
ATOM 3278 C C . ARG A 1 405 ? 33.629 21.850 31.576 1.00 31.22 405 ARG A C 1
ATOM 3280 O O . ARG A 1 405 ? 34.032 21.425 32.649 1.00 31.22 405 ARG A O 1
ATOM 3287 N N . GLY A 1 406 ? 33.265 21.044 30.573 1.00 29.55 406 GLY A N 1
ATOM 3288 C CA . GLY A 1 406 ? 33.443 19.580 30.561 1.00 29.55 406 GLY A CA 1
ATOM 3289 C C . GLY A 1 406 ? 33.546 19.033 29.127 1.00 29.55 406 GLY A C 1
ATOM 3290 O O . GLY A 1 406 ? 32.868 19.538 28.234 1.00 29.55 406 GLY A O 1
ATOM 3291 N N . ARG A 1 407 ? 34.419 18.046 28.869 1.00 30.89 407 ARG A N 1
ATOM 3292 C CA . ARG A 1 407 ? 34.652 17.436 27.537 1.00 30.89 407 ARG A CA 1
ATOM 3293 C C . ARG A 1 407 ? 34.417 15.912 27.556 1.00 30.89 407 ARG A C 1
ATOM 3295 O O . ARG A 1 407 ? 34.594 15.280 28.587 1.00 30.89 407 ARG A O 1
ATOM 3302 N N . LYS A 1 408 ? 34.084 15.383 26.364 1.00 35.53 408 LYS A N 1
ATOM 3303 C CA . LYS A 1 408 ? 34.303 14.018 25.803 1.00 35.53 408 LYS A CA 1
ATOM 3304 C C . LYS A 1 408 ? 35.367 13.149 26.518 1.00 35.53 408 LYS A C 1
ATOM 3306 O O . LYS A 1 408 ? 36.373 13.721 26.934 1.00 35.53 408 LYS A O 1
ATOM 3311 N N . PRO A 1 409 ? 35.230 11.800 26.558 1.00 46.75 409 PRO A N 1
ATOM 3312 C CA . PRO A 1 409 ? 35.169 10.892 25.377 1.00 46.75 409 PRO A CA 1
ATOM 3313 C C . PRO A 1 409 ? 33.795 10.211 25.170 1.00 46.75 409 PRO A C 1
ATOM 3315 O O . PRO A 1 409 ? 32.941 10.324 26.036 1.00 46.75 409 PRO A O 1
ATOM 3318 N N . ALA A 1 410 ? 33.414 9.578 24.048 1.00 35.19 410 ALA A N 1
ATOM 3319 C CA . ALA A 1 410 ? 34.106 8.991 22.883 1.00 35.19 410 ALA A CA 1
ATOM 3320 C C . ALA A 1 410 ? 34.764 7.608 23.111 1.00 35.19 410 ALA A C 1
ATOM 3322 O O . ALA A 1 410 ? 35.869 7.526 23.632 1.00 35.19 410 ALA A O 1
ATOM 3323 N N . LEU A 1 411 ? 34.103 6.547 22.633 1.00 40.56 411 LEU A N 1
ATOM 3324 C CA . LEU A 1 411 ? 34.655 5.197 22.467 1.00 40.56 411 LEU A CA 1
ATOM 3325 C C . LEU A 1 411 ? 34.375 4.701 21.040 1.00 40.56 411 LEU A C 1
ATOM 3327 O O . LEU A 1 411 ? 33.319 4.999 20.480 1.00 40.56 411 LEU A O 1
ATOM 3331 N N . HIS A 1 412 ? 35.340 3.972 20.483 1.00 40.88 412 HIS A N 1
ATOM 3332 C CA . HIS A 1 412 ? 35.213 3.146 19.281 1.00 40.88 412 HIS A CA 1
ATOM 3333 C C . HIS A 1 412 ? 34.951 1.697 19.712 1.00 40.88 412 HIS A C 1
ATOM 3335 O O . HIS A 1 412 ? 35.532 1.267 20.706 1.00 40.88 412 HIS A O 1
ATOM 3341 N N . GLU A 1 413 ? 34.128 0.965 18.962 1.00 40.06 413 GLU A N 1
ATOM 3342 C CA . GLU A 1 413 ? 34.579 -0.006 17.942 1.00 40.06 413 GLU A CA 1
ATOM 3343 C C . GLU A 1 413 ? 33.492 -0.154 16.859 1.00 40.06 413 GLU A C 1
ATOM 3345 O O . GLU A 1 413 ? 32.295 -0.001 17.199 1.00 40.06 413 GLU A O 1
#

Mean predicted aligned error: 11.45 Å

Organism: NCBI:txid91324

Solvent-accessible surface area (backbone a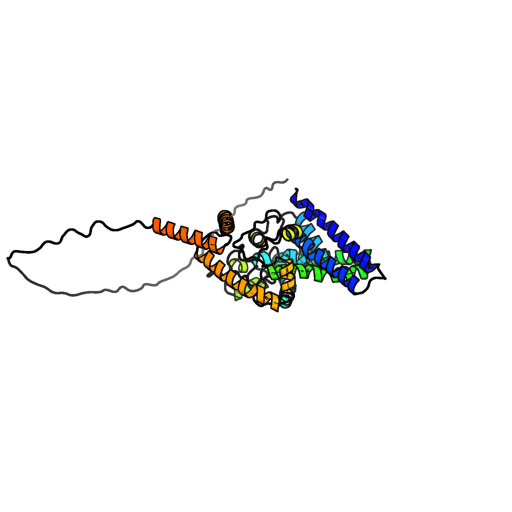toms only — not comparable to full-atom values): 23519 Å² total; per-residue (Å²): 116,81,88,54,52,63,61,58,54,46,50,63,51,51,54,50,50,54,48,52,51,27,48,52,67,56,68,56,85,86,69,52,74,69,51,55,49,46,53,37,50,54,50,6,45,47,42,13,58,39,39,46,48,44,18,54,59,24,51,48,40,90,50,66,66,43,29,48,54,15,42,55,45,24,14,72,30,73,46,21,42,49,66,59,16,44,76,64,38,41,75,51,28,58,19,37,96,82,19,40,58,36,24,51,71,93,58,40,50,71,63,40,44,56,46,17,64,53,35,43,54,52,47,32,51,26,34,48,52,50,72,43,66,86,49,76,55,70,68,59,39,56,77,64,32,62,52,58,48,22,51,55,46,19,48,54,46,39,48,52,29,31,77,75,47,36,70,51,17,26,50,45,50,66,58,16,15,61,45,10,49,47,45,49,49,43,47,37,37,64,30,19,51,48,36,69,55,55,69,43,94,87,35,75,55,68,71,58,42,53,50,29,53,69,51,36,39,44,76,60,48,34,71,22,33,55,81,75,38,38,71,50,18,36,23,35,85,52,65,68,60,29,59,66,37,53,27,55,40,28,35,18,37,37,66,55,39,58,72,59,57,47,91,73,52,51,83,54,75,69,29,43,68,50,94,63,30,67,72,51,47,41,60,30,36,78,39,46,73,58,30,49,70,68,41,55,61,50,43,49,55,48,53,55,51,50,54,50,40,62,76,65,70,60,72,58,80,41,73,65,45,45,48,43,18,59,76,64,74,28,56,66,57,36,51,50,52,55,47,53,53,50,50,52,59,46,57,76,64,52,77,82,75,79,87,90,87,89,86,86,85,88,77,85,87,90,85,81,90,89,83,92,90,86,82,89,84,84,86,82,89,85,89,82,89,86,80,90,85,87,83,80,89,87,88,86,87,86,87,85,91,82,91,85,90,86,80,86,83,90,84,88,134

InterPro domains:
  IPR005804 Fatty acid desaturase domain [PF00487] (40-268)
  IPR033885 Alkane/xylene monooxygenase [PTHR38674] (2-305)
  IPR033885 Alkane/xylene monooxygenase [cd03512] (4-299)

Sequence (413 aa):
FKWRLVPALWVPTQYAICWYAAYVWSTSEHLKTYEYVGIVVSVGILSGAIGINVAHELVHKTSSWERFLGRVLLAGVWYGHWANEHLYGHHRLVSTPYDPATSKLGESFYRFWYRSVTGTWASARAMEARRLRNTNGIIKRVISDAVFQSVIYSLAVAYGYYLSLGWYGMLFFFLQAPVAFSMLEAVNYIEHYGLYRKRRVDAPEASVLDQAHKEGNYAVIDRAYETVSPFHSWNAQHTVTNYLLLKLQRHSDHHANAARRYQVLRTFLASPQLPTGYSGCILMALCPPVWFFVMNDRVKHCHERIARVEKSGVNVFSEDFDAEARRLGSVEAALDALLAEKEERQERKIPKKNATEVCRSQSPDNRTSPTTLAPHAMSRRREKHVQNGKKGLEAREEDGRGRGRGRKPALHE

Nearest PDB structures (foldseek):
  8f6t-assembly1_A  TM=9.678E-01  e=1.984E-16  Fontimonas thermophila
  8sbb-assembly1_A  TM=9.494E-01  e=3.941E-14  Fontimonas thermophila
  7wu3-assembly1_R  TM=1.662E-01  e=2.317E+00  Homo sapiens

pLDDT: mean 83.06, std 22.12, range [26.81, 98.62]

Secondary structure (DSSP, 8-state):
-GGGHHHHHHHHHHHHHHHHHHHHHHH-SS--HHHHHHHHHHHHHHIIIIIIHHHHHHHTSS-HHHHHHHHHHHHTTT-TTHHHHHHHTHHHHTTSTT-TTSPPTT--HHHHHHHHHHHHHHHHHHHHHHHHTT--SHHHHHHH-HHHHHHHHHHHHHHHHHHHHHHHHHHHHHHHHHHHHHHHHHHHHHHSTT--PPBPTTPPPHHHHHHHHHTT-HHHHHTTBPPP-TTSS-B---HHHHHHTTTTT-HHHHHHSTTS-GGG----TTS-B-SSHHHHHHHHHTSHHHHHHHHHHHHHHHHHHHHHHHHHT--TTSHHHHHHHHHSS-HHHHHHHHHHHHHHHHHTTS-----SSSS------------------------------------------------------

Foldseek 3Di:
DVLVPVLQVVLVVLVVLLLVLLVCQLPDPPDDPVVNVVSLLVSLCCLQLALQLSLLLQLLAPDPVSPVSSLLSCLLLLRSLLSQCVNQPCLLQFQHPLALLQAAQLDALVNSVVSNVVSSNLLSVLQLCLVLVPPPDPVRSQVPRSVNVSNVSSVVSLVVLCVPRNPSRSVSSVSSSVSNVSLVSLVSNQWQYNGHFDFDPPQDDPVVVVVCSNNSVSVSVSVRTDQQALQRTAAEDDDVSCVSSVQCSLVRQCSVPVSDRNVPRDHFPLHHYDPPPSVVSSVQSNVSVSNSVVPNVSSVVSVVSVVLCVVQVDPSRDPVLVVQCVVVVHNVVSSVVVSVVVVVVVVVVPPDDDDDPPDDDDDDDDDDDDDDDDDDDDDDDDDDDDDDDDDDDDDDDDDDDDDDDDDDDDDDD

Radius of gyration: 32.91 Å; Cα contacts (8 Å, |Δi|>4): 489; chains: 1; bounding box: 87×64×121 Å